Protein AF-A0A9P0LKC3-F1 (afdb_monomer)

Structure (mmCIF, N/CA/C/O backbone):
data_AF-A0A9P0LKC3-F1
#
_entry.id   AF-A0A9P0LKC3-F1
#
loop_
_atom_site.group_PDB
_atom_site.id
_atom_site.type_symbol
_atom_site.label_atom_id
_atom_site.label_alt_id
_atom_site.label_comp_id
_atom_site.label_asym_id
_atom_site.label_entity_id
_atom_site.label_seq_id
_atom_site.pdbx_PDB_ins_code
_atom_site.Cartn_x
_atom_site.Cartn_y
_atom_site.Cartn_z
_atom_site.occupancy
_atom_site.B_iso_or_equiv
_atom_site.auth_seq_id
_atom_site.auth_comp_id
_atom_site.auth_asym_id
_atom_site.auth_atom_id
_atom_site.pdbx_PDB_model_num
ATOM 1 N N . MET A 1 1 ? -20.766 28.239 -10.239 1.00 29.58 1 MET A N 1
ATOM 2 C CA . MET A 1 1 ? -19.834 27.243 -10.829 1.00 29.58 1 MET A CA 1
ATOM 3 C C . MET A 1 1 ? -18.705 26.872 -9.858 1.00 29.58 1 MET A C 1
ATOM 5 O O . MET A 1 1 ? -18.578 25.700 -9.542 1.00 29.58 1 MET A O 1
ATOM 9 N N . LEU A 1 2 ? -17.971 27.839 -9.288 1.00 26.34 2 LEU A N 1
ATOM 10 C CA . LEU A 1 2 ? -16.982 27.608 -8.211 1.00 26.34 2 LEU A CA 1
ATOM 11 C C . LEU A 1 2 ? -17.566 26.987 -6.922 1.00 26.34 2 LEU A C 1
ATOM 13 O O . LEU A 1 2 ? -16.913 26.156 -6.298 1.00 26.34 2 LEU A O 1
ATOM 17 N N . GLU A 1 3 ? -18.803 27.322 -6.543 1.00 27.36 3 GLU A N 1
ATOM 18 C CA . GLU A 1 3 ? -19.492 26.677 -5.405 1.00 27.36 3 GLU A CA 1
ATOM 19 C C . GLU A 1 3 ? -19.937 25.238 -5.701 1.00 27.36 3 GLU A C 1
ATOM 21 O O . GLU A 1 3 ? -19.891 24.385 -4.819 1.00 27.36 3 GLU A O 1
ATOM 26 N N . VAL A 1 4 ? -20.259 24.932 -6.963 1.00 33.38 4 VAL A N 1
ATOM 27 C CA . VAL A 1 4 ? -20.570 23.563 -7.402 1.00 33.38 4 VAL A CA 1
ATOM 28 C C . VAL A 1 4 ? -19.310 22.706 -7.317 1.00 33.38 4 VAL A C 1
ATOM 30 O O . VAL A 1 4 ? -19.353 21.641 -6.720 1.00 33.38 4 VAL A O 1
ATOM 33 N N . VAL A 1 5 ? -18.156 23.199 -7.779 1.00 33.47 5 VAL A N 1
ATOM 34 C CA . VAL A 1 5 ? -16.866 22.489 -7.663 1.00 33.47 5 VAL A CA 1
ATOM 35 C C . VAL A 1 5 ? -16.500 22.198 -6.199 1.00 33.47 5 VAL A C 1
ATOM 37 O O . VAL A 1 5 ? -16.059 21.093 -5.897 1.00 33.47 5 VAL A O 1
ATOM 40 N N . LYS A 1 6 ? -16.765 23.125 -5.265 1.00 32.53 6 LYS A N 1
ATOM 41 C CA . LYS A 1 6 ? -16.576 22.891 -3.818 1.00 32.53 6 LYS A CA 1
ATOM 42 C C . LYS A 1 6 ? -17.516 21.821 -3.239 1.00 32.53 6 LYS A C 1
ATOM 44 O O . LYS A 1 6 ? -17.150 21.183 -2.258 1.00 32.53 6 LYS A O 1
ATOM 49 N N . SER A 1 7 ? -18.685 21.602 -3.846 1.00 34.38 7 SER A N 1
ATOM 50 C CA . SER A 1 7 ? -19.650 20.565 -3.440 1.00 34.38 7 SER A CA 1
ATOM 51 C C . SER A 1 7 ? -19.352 19.163 -3.996 1.00 34.38 7 SER A C 1
ATOM 53 O O . SER A 1 7 ? -19.888 18.189 -3.479 1.00 34.38 7 SER A O 1
ATOM 55 N N . VAL A 1 8 ? -18.482 19.040 -5.010 1.00 37.00 8 VAL A N 1
ATOM 56 C CA . VAL A 1 8 ? -18.098 17.739 -5.603 1.00 37.00 8 VAL A CA 1
ATOM 57 C C . VAL A 1 8 ? -16.876 17.128 -4.908 1.00 37.00 8 VAL A C 1
ATOM 59 O O . VAL A 1 8 ? -16.628 15.936 -5.058 1.00 37.00 8 VAL A O 1
ATOM 62 N N . VAL A 1 9 ? -16.122 17.907 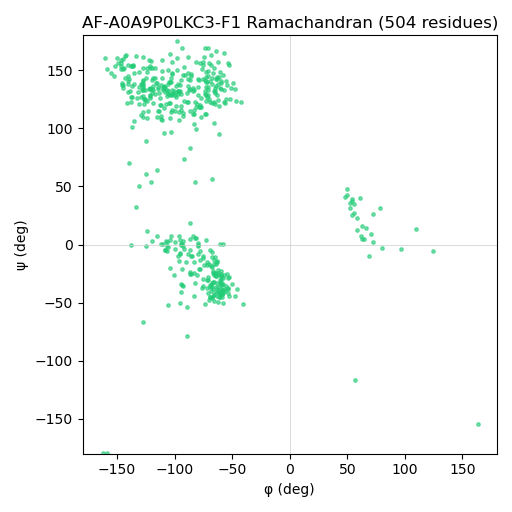-4.119 1.00 38.81 9 VAL A N 1
ATOM 63 C CA . VAL A 1 9 ? -14.913 17.451 -3.412 1.00 38.81 9 VAL A CA 1
ATOM 64 C C . VAL A 1 9 ? -15.273 16.828 -2.062 1.00 38.81 9 VAL A C 1
ATOM 66 O O . VAL A 1 9 ? -15.737 17.491 -1.135 1.00 38.81 9 VAL A O 1
ATOM 69 N N . CYS A 1 10 ? -15.015 15.532 -1.930 1.00 38.78 10 CYS A N 1
ATOM 70 C CA . CYS A 1 10 ? -15.207 14.770 -0.711 1.00 38.78 10 CYS A CA 1
ATOM 71 C C . CYS A 1 10 ? -14.316 15.288 0.423 1.00 38.78 10 CYS A C 1
ATOM 73 O O . CYS A 1 10 ? -13.092 15.274 0.317 1.00 38.78 10 CYS A O 1
ATOM 75 N N . LYS A 1 11 ? -14.915 15.646 1.563 1.00 36.38 11 LYS A N 1
ATOM 76 C CA . LYS A 1 11 ? -14.185 16.095 2.764 1.00 36.38 11 LYS A CA 1
ATOM 77 C C . LYS A 1 11 ? -13.337 15.004 3.442 1.00 36.38 11 LYS A C 1
ATOM 79 O O . LYS A 1 11 ? -12.546 15.331 4.314 1.00 36.38 11 LYS A O 1
ATOM 84 N N . ARG A 1 12 ? -13.493 13.729 3.052 1.00 33.97 12 ARG A N 1
ATOM 85 C CA . ARG A 1 12 ? -12.762 12.575 3.614 1.00 33.97 12 ARG A CA 1
ATOM 86 C C . ARG A 1 12 ? -11.493 12.216 2.841 1.00 33.97 12 ARG A C 1
ATOM 88 O O . ARG A 1 12 ? -10.523 11.779 3.443 1.00 33.97 12 ARG A O 1
ATOM 95 N N . CYS A 1 13 ? -11.501 12.370 1.518 1.00 35.84 13 CYS A N 1
ATOM 96 C CA . CYS A 1 13 ? -10.354 12.049 0.661 1.00 35.84 13 CYS A CA 1
ATOM 97 C C . CYS A 1 13 ? -9.829 13.255 -0.133 1.00 35.84 13 CYS A C 1
ATOM 99 O O . CYS A 1 13 ? -8.918 13.096 -0.935 1.00 35.84 13 CYS A O 1
ATOM 101 N N . HIS A 1 14 ? -10.405 14.444 0.086 1.00 38.53 14 HIS A N 1
ATOM 102 C CA . HIS A 1 14 ? -10.100 15.696 -0.617 1.00 38.53 14 HIS A CA 1
ATOM 103 C C . HIS A 1 14 ? -10.163 15.575 -2.149 1.00 38.53 14 HIS A C 1
ATOM 105 O O . HIS A 1 14 ? -9.455 16.277 -2.866 1.00 38.53 14 HIS A O 1
ATOM 111 N N . LEU A 1 15 ? -11.039 14.692 -2.650 1.00 37.84 15 LEU A N 1
ATOM 112 C CA . LEU A 1 15 ? -11.140 14.321 -4.062 1.00 37.84 15 LEU A CA 1
ATOM 113 C C . LEU A 1 15 ? -12.557 14.462 -4.628 1.00 37.84 15 LEU A C 1
ATOM 115 O O . LEU A 1 15 ? -13.520 14.295 -3.884 1.00 37.84 15 LEU A O 1
ATOM 119 N N . PRO A 1 16 ? -12.703 14.723 -5.934 1.00 35.66 16 PRO A N 1
ATOM 120 C CA . PRO A 1 16 ? -13.993 14.957 -6.573 1.00 35.66 16 PRO A CA 1
ATOM 121 C C . PRO A 1 16 ? -14.704 13.674 -7.055 1.00 35.66 16 PRO A C 1
ATOM 123 O O . PRO A 1 16 ? -14.068 12.815 -7.666 1.00 35.66 16 PRO A O 1
ATOM 126 N N . CYS A 1 17 ? -16.007 13.501 -6.769 1.00 37.28 17 CYS A N 1
ATOM 127 C CA . CYS A 1 17 ? -16.698 12.215 -7.001 1.00 37.28 17 CYS A CA 1
ATOM 128 C C . CYS A 1 17 ? -18.245 12.244 -7.085 1.00 37.28 17 CYS A C 1
ATOM 130 O O . CYS A 1 17 ? -18.896 13.183 -6.638 1.00 37.28 17 CYS A O 1
ATOM 132 N N . SER A 1 18 ? -18.805 11.177 -7.682 1.00 34.19 18 SER A N 1
ATOM 133 C CA . SER A 1 18 ? -20.227 10.876 -7.919 1.00 34.19 18 SER A CA 1
ATOM 134 C C . SER A 1 18 ? -20.924 10.282 -6.691 1.00 34.19 18 SER A C 1
ATOM 136 O O . SER A 1 18 ? -20.266 9.709 -5.827 1.00 34.19 18 SER A O 1
ATOM 138 N N . VAL A 1 19 ? -22.252 10.419 -6.636 1.00 36.00 19 VAL A N 1
ATOM 139 C CA . VAL A 1 19 ? -23.051 10.412 -5.397 1.00 36.00 19 VAL A CA 1
ATOM 140 C C . VAL A 1 19 ? -23.946 9.165 -5.266 1.00 36.00 19 VAL A C 1
ATOM 142 O O . VAL A 1 19 ? -24.222 8.567 -6.276 1.00 36.00 19 VAL A O 1
ATOM 145 N N . ALA A 1 20 ? -24.423 8.752 -4.083 1.00 32.97 20 ALA A N 1
ATOM 146 C CA . ALA A 1 20 ? -25.549 7.821 -3.884 1.00 32.97 20 ALA A CA 1
ATOM 147 C C . ALA A 1 20 ? -26.374 8.213 -2.623 1.00 32.97 20 ALA A C 1
ATOM 149 O O . ALA A 1 20 ? -25.815 8.911 -1.769 1.00 32.97 20 ALA A O 1
ATOM 150 N N . PRO A 1 21 ? -27.648 7.783 -2.461 1.00 29.05 21 PRO A N 1
ATOM 151 C CA . PRO A 1 21 ? -28.507 8.160 -1.324 1.00 29.05 21 PRO A CA 1
ATOM 152 C C . PRO A 1 21 ? -28.154 7.473 0.018 1.00 29.05 21 PRO A C 1
ATOM 154 O O . PRO A 1 21 ? -27.460 6.458 0.069 1.00 29.05 21 PRO A O 1
ATOM 157 N N . VAL A 1 22 ? -28.630 8.066 1.124 1.00 37.03 22 VAL A N 1
ATOM 158 C CA . VAL A 1 22 ? -28.375 7.692 2.536 1.00 37.03 22 VAL A CA 1
ATOM 159 C C . VAL A 1 22 ? -29.443 6.706 3.051 1.00 37.03 22 VAL A C 1
ATOM 161 O O . VAL A 1 22 ? -30.611 6.828 2.688 1.00 37.03 22 VAL A O 1
ATOM 164 N N . SER A 1 23 ? -29.077 5.770 3.938 1.00 37.19 23 SER A N 1
ATOM 165 C CA . SER A 1 23 ? -30.030 4.946 4.707 1.00 37.19 23 SER A CA 1
ATOM 166 C C . SER A 1 23 ? -30.787 5.796 5.735 1.00 37.19 23 SER A C 1
ATOM 168 O O . SER A 1 23 ? -30.172 6.643 6.383 1.00 37.19 23 SER A O 1
ATOM 170 N N . LYS A 1 24 ? -32.093 5.563 5.934 1.00 36.41 24 LYS A N 1
ATOM 171 C CA . LYS A 1 24 ? -32.862 6.217 7.010 1.00 36.41 24 LYS A CA 1
ATOM 172 C C . LYS A 1 24 ? -32.107 6.096 8.346 1.00 36.41 24 LYS A C 1
ATOM 174 O O . LYS A 1 24 ? -31.499 5.061 8.619 1.00 36.41 24 LYS A O 1
ATOM 179 N N . GLY A 1 25 ? -32.097 7.174 9.138 1.00 40.22 25 GLY A N 1
ATOM 180 C CA . GLY A 1 25 ? -31.615 7.113 10.522 1.00 40.22 25 GLY A CA 1
ATOM 181 C C . GLY A 1 25 ? -32.410 6.069 11.321 1.00 40.22 25 GLY A C 1
ATOM 182 O O . GLY A 1 25 ? -33.460 5.639 10.847 1.00 40.22 25 GLY A O 1
ATOM 183 N N . PRO A 1 26 ? -31.927 5.642 12.498 1.00 41.16 26 PRO A N 1
ATOM 184 C CA . PRO A 1 26 ? -32.613 4.621 13.285 1.00 41.16 26 PRO A CA 1
ATOM 185 C C . PRO A 1 26 ? -34.064 5.044 13.563 1.00 41.16 26 PRO A C 1
ATOM 187 O O . PRO A 1 26 ? -34.295 6.142 14.088 1.00 41.16 26 PRO A O 1
ATOM 190 N N . ASP A 1 27 ? -35.019 4.183 13.191 1.00 39.12 27 ASP A N 1
ATOM 191 C CA . ASP A 1 27 ? -36.441 4.337 13.505 1.00 39.12 27 ASP A CA 1
ATOM 192 C C . ASP A 1 27 ? -36.582 4.332 15.032 1.00 39.12 27 ASP A C 1
ATOM 194 O O . ASP A 1 27 ? -36.586 3.305 15.698 1.00 39.12 27 ASP A O 1
ATOM 198 N N . THR A 1 28 ? -36.608 5.532 15.597 1.00 46.41 28 THR A N 1
ATOM 199 C CA . THR A 1 28 ? -36.788 5.802 17.025 1.00 46.41 28 THR A CA 1
ATOM 200 C C . THR A 1 28 ? -38.035 6.668 17.159 1.00 46.41 28 THR A C 1
ATOM 202 O O . THR A 1 28 ? -37.991 7.775 17.691 1.00 46.41 28 THR A O 1
ATOM 205 N N . GLU A 1 29 ? -39.148 6.193 16.587 1.00 39.81 29 GLU A N 1
ATOM 206 C CA . GLU A 1 29 ? -40.452 6.875 16.624 1.00 39.81 29 GLU A CA 1
ATOM 207 C C . GLU A 1 29 ? -41.034 6.976 18.050 1.00 39.81 29 GLU A C 1
ATOM 209 O O . GLU A 1 29 ? -41.941 7.769 18.285 1.00 39.81 29 GLU A O 1
ATOM 214 N N . ASP A 1 30 ? -40.450 6.281 19.033 1.00 39.16 30 ASP A N 1
ATOM 215 C CA . ASP A 1 30 ? -40.979 6.189 20.400 1.00 39.16 30 ASP A CA 1
ATOM 216 C C . ASP A 1 30 ? -40.377 7.170 21.425 1.00 39.16 30 ASP A C 1
ATOM 218 O O . ASP A 1 30 ? -40.686 7.091 22.617 1.00 39.16 30 ASP A O 1
ATOM 222 N N . ILE A 1 31 ? -39.535 8.129 21.019 1.00 51.41 31 ILE A N 1
ATOM 223 C CA . ILE A 1 31 ? -38.884 9.048 21.972 1.00 51.41 31 ILE A CA 1
ATOM 224 C C . ILE A 1 31 ? -39.364 10.487 21.757 1.00 51.41 31 ILE A C 1
ATOM 226 O O . ILE A 1 31 ? -39.080 11.105 20.733 1.00 51.41 31 ILE A O 1
ATOM 230 N N . LYS A 1 32 ? -40.062 11.046 22.761 1.00 53.09 32 LYS A N 1
ATOM 231 C CA . LYS A 1 32 ? -40.561 12.439 22.818 1.00 53.09 32 LYS A CA 1
ATOM 232 C C . LYS A 1 32 ? -39.424 13.480 22.925 1.00 53.09 32 LYS A C 1
ATOM 234 O O . LYS A 1 32 ? -39.392 14.261 23.870 1.00 53.09 32 LYS A O 1
ATOM 239 N N . VAL A 1 33 ? -38.475 13.495 21.991 1.00 58.88 33 VAL A N 1
ATOM 240 C CA . VAL A 1 33 ? -37.454 14.551 21.865 1.00 58.88 33 VAL A CA 1
ATOM 241 C C . VAL A 1 33 ? -37.821 15.424 20.671 1.00 58.88 33 VAL A C 1
ATOM 243 O O . VAL A 1 33 ? -38.095 14.911 19.585 1.00 58.88 33 VAL A O 1
ATOM 246 N N . SER A 1 34 ? -37.856 16.745 20.863 1.00 56.94 34 SER A N 1
ATOM 247 C CA . SER A 1 34 ? -38.182 17.676 19.780 1.00 56.94 34 SER A CA 1
ATOM 248 C C . SER A 1 34 ? -37.162 17.553 18.638 1.00 56.94 34 SER A C 1
ATOM 250 O O . SER A 1 34 ? -35.988 17.251 18.861 1.00 56.94 34 SER A O 1
ATOM 252 N N . LYS A 1 35 ? -37.585 17.790 17.390 1.00 57.03 35 LYS A N 1
ATOM 253 C CA . LYS A 1 35 ? -36.677 17.727 16.227 1.00 57.03 35 LYS A CA 1
ATOM 254 C C . LYS A 1 35 ? -35.492 18.694 16.361 1.00 57.03 35 LYS A C 1
ATOM 256 O O . LYS A 1 35 ? -34.394 18.353 15.934 1.00 57.03 35 LYS A O 1
ATOM 261 N N . GLU A 1 36 ? -35.706 19.854 16.978 1.00 61.09 36 GLU A N 1
ATOM 262 C CA . GLU A 1 36 ? -34.677 20.872 17.227 1.00 61.09 36 GLU A CA 1
ATOM 263 C C . GLU A 1 36 ? -33.641 20.412 18.260 1.00 61.09 36 GLU A C 1
ATOM 265 O O . GLU A 1 36 ? -32.450 20.675 18.107 1.00 61.09 36 GLU A O 1
ATOM 270 N N . ASP A 1 37 ? -34.064 19.663 19.282 1.00 64.62 37 ASP A N 1
ATOM 271 C CA . ASP A 1 37 ? -33.151 19.125 20.292 1.00 64.62 37 ASP A CA 1
ATOM 272 C C . ASP A 1 37 ? -32.266 18.001 19.747 1.00 64.62 37 ASP A C 1
ATOM 274 O O . ASP A 1 37 ? -31.136 17.842 20.206 1.00 64.62 37 ASP A O 1
ATOM 278 N N . ARG A 1 38 ? -32.730 17.253 18.736 1.00 67.69 38 ARG A N 1
ATOM 279 C CA . ARG A 1 38 ? -31.947 16.158 18.140 1.00 67.69 38 ARG A CA 1
ATOM 280 C C . ARG A 1 38 ? -30.764 16.643 17.307 1.00 67.69 38 ARG A C 1
ATOM 282 O O . ARG A 1 38 ? -29.762 15.939 17.228 1.00 67.69 38 ARG A O 1
ATOM 289 N N . ILE A 1 39 ? -30.870 17.813 16.680 1.00 70.06 39 ILE A N 1
ATOM 290 C CA . ILE A 1 39 ? -29.887 18.312 15.702 1.00 70.06 39 ILE A CA 1
ATOM 291 C C . ILE A 1 39 ? -28.790 19.190 16.315 1.00 70.06 39 ILE A C 1
ATOM 293 O O . ILE A 1 39 ? -27.899 19.644 15.598 1.00 70.06 39 ILE A O 1
ATOM 297 N N . LYS A 1 40 ? -28.827 19.436 17.630 1.00 80.56 40 LYS A N 1
ATOM 298 C CA . LYS A 1 40 ? -27.798 20.221 18.322 1.00 80.56 40 LYS A CA 1
ATOM 299 C C . LYS A 1 40 ? -26.429 19.559 18.166 1.00 80.56 40 LYS A C 1
ATOM 301 O O . LYS A 1 40 ? -26.308 18.344 18.304 1.00 80.56 40 LYS A O 1
ATOM 306 N N . SER A 1 41 ? -25.396 20.369 17.936 1.00 84.81 41 SER A N 1
ATOM 307 C CA . SER A 1 41 ? -24.002 19.907 17.855 1.00 84.81 41 SER A CA 1
ATOM 308 C C . SER A 1 41 ? -23.367 19.650 19.218 1.00 84.81 41 SER A C 1
ATOM 310 O O . SER A 1 41 ? -22.241 19.172 19.290 1.00 84.81 41 SER A O 1
ATOM 312 N N . LYS A 1 42 ? -24.067 19.968 20.312 1.00 93.56 42 LYS A N 1
ATOM 313 C CA . LYS A 1 42 ? -23.546 19.840 21.668 1.00 93.56 42 LYS A CA 1
ATOM 314 C C . LYS A 1 42 ? -24.633 19.450 22.659 1.00 93.56 42 LYS A C 1
ATOM 316 O O . LYS A 1 42 ? -25.715 20.037 22.641 1.00 93.56 42 LYS A O 1
ATOM 321 N N . ALA A 1 43 ? -24.321 18.520 23.556 1.00 93.56 43 ALA A N 1
ATOM 322 C CA . ALA A 1 43 ? -25.161 18.187 24.704 1.00 93.56 43 ALA A CA 1
ATOM 323 C C . ALA A 1 43 ? -24.326 17.700 25.895 1.00 93.56 43 ALA A C 1
ATOM 325 O O . ALA A 1 43 ? -23.193 17.247 25.736 1.00 93.56 43 ALA A O 1
ATOM 326 N N . THR A 1 44 ? -24.917 17.756 27.088 1.00 96.50 44 THR A N 1
ATOM 327 C CA . THR A 1 44 ? -24.358 17.148 28.301 1.00 96.50 44 THR A CA 1
ATOM 328 C C . THR A 1 44 ? -25.118 15.863 28.610 1.00 96.50 44 THR A C 1
ATOM 330 O O . THR A 1 44 ? -26.335 15.880 28.790 1.00 96.50 44 THR A O 1
ATOM 333 N N . LEU A 1 45 ? -24.404 14.743 28.663 1.00 96.94 45 LEU A N 1
ATOM 334 C CA . LEU A 1 45 ? -24.912 13.451 29.116 1.00 96.94 45 LEU A CA 1
ATOM 335 C C . LEU A 1 45 ? -24.702 13.361 30.626 1.00 96.94 45 LEU A C 1
ATOM 337 O O . LEU A 1 45 ? -23.587 13.596 31.082 1.00 96.94 45 LEU A O 1
ATOM 341 N N . VAL A 1 46 ? -25.730 12.997 31.393 1.00 96.44 46 VAL A N 1
ATOM 342 C CA . VAL A 1 46 ? -25.651 12.926 32.862 1.00 96.44 46 VAL A CA 1
ATOM 343 C C . VAL A 1 46 ? -25.973 11.512 33.334 1.00 96.44 46 VAL A C 1
ATOM 345 O O . VAL A 1 46 ? -27.002 10.939 32.973 1.00 96.44 46 VAL A O 1
ATOM 348 N N . LEU A 1 47 ? -25.094 10.942 34.158 1.00 97.12 47 LEU A N 1
ATOM 349 C CA . LEU A 1 47 ? -25.278 9.651 34.812 1.00 97.12 47 LEU A CA 1
ATOM 350 C C . LEU A 1 47 ? -25.163 9.810 36.326 1.00 97.12 47 LEU A C 1
ATOM 352 O O . LEU A 1 47 ? -24.089 10.076 36.859 1.00 97.12 47 LEU A O 1
ATOM 356 N N . THR A 1 48 ? -26.268 9.557 37.020 1.00 96.25 48 THR A N 1
ATOM 357 C CA . THR A 1 48 ? -26.308 9.496 38.483 1.00 96.25 48 THR A CA 1
ATOM 358 C C . THR A 1 48 ? -26.252 8.045 38.951 1.00 96.25 48 THR A C 1
ATOM 360 O O . THR A 1 48 ? -27.050 7.196 38.532 1.00 96.25 48 THR A O 1
ATOM 363 N N . ILE A 1 49 ? -25.317 7.740 39.844 1.00 95.25 49 ILE A N 1
ATOM 364 C CA . ILE A 1 49 ? -25.154 6.423 40.461 1.00 95.25 49 ILE A CA 1
ATOM 365 C C . ILE A 1 49 ? -25.512 6.558 41.936 1.00 95.25 49 ILE A C 1
ATOM 367 O O . ILE A 1 49 ? -24.769 7.172 42.690 1.00 95.25 49 ILE A O 1
ATOM 371 N N . SER A 1 50 ? -26.662 6.004 42.309 1.00 94.19 50 SER A N 1
ATOM 372 C CA . SER A 1 50 ? -27.111 5.828 43.694 1.00 94.19 50 SER A CA 1
ATOM 373 C C . SER A 1 50 ? -26.608 4.500 44.248 1.00 94.19 50 SER A C 1
ATOM 375 O O . SER A 1 50 ? -26.276 3.607 43.461 1.00 94.19 50 SER A O 1
ATOM 377 N N . ASP A 1 51 ? -26.598 4.373 45.576 1.00 94.56 51 ASP A N 1
ATOM 378 C CA . ASP A 1 51 ? -26.060 3.206 46.283 1.00 94.56 51 ASP A CA 1
ATOM 379 C C . ASP A 1 51 ? -24.606 2.900 45.859 1.00 94.56 51 ASP A C 1
ATOM 381 O O . ASP A 1 51 ? -24.228 1.742 45.655 1.00 94.56 51 ASP A O 1
ATOM 385 N N . ALA A 1 52 ? -23.789 3.942 45.649 1.00 92.81 52 ALA A N 1
ATOM 386 C CA . ALA A 1 52 ? -22.437 3.811 45.099 1.00 92.81 52 ALA A CA 1
ATOM 387 C C . ALA A 1 52 ? -21.539 2.909 45.967 1.00 92.81 52 ALA A C 1
ATOM 389 O O . ALA A 1 52 ? -20.730 2.134 45.451 1.00 92.81 52 ALA A O 1
ATOM 390 N N . SER A 1 53 ? -21.716 2.934 47.286 1.00 92.94 53 SER A N 1
ATOM 391 C CA . SER A 1 53 ? -21.018 2.055 48.226 1.00 92.94 53 SER A CA 1
ATOM 392 C C . SER A 1 53 ? -21.269 0.561 47.970 1.00 92.94 53 SER A C 1
ATOM 394 O O . SER A 1 53 ? -20.399 -0.265 48.253 1.00 92.94 53 SER A O 1
ATOM 396 N N . LYS A 1 54 ? -22.419 0.208 47.379 1.00 93.38 54 LYS A N 1
ATOM 397 C CA . LYS A 1 54 ? -22.837 -1.173 47.087 1.00 93.38 54 LYS A CA 1
ATOM 398 C C . LYS A 1 54 ? -22.461 -1.641 45.681 1.00 93.38 54 LYS A C 1
ATOM 400 O O . LYS A 1 54 ? -22.779 -2.771 45.326 1.00 93.38 54 LYS A O 1
ATOM 405 N N . TRP A 1 55 ? -21.809 -0.806 44.868 1.00 92.25 55 TRP A N 1
ATOM 406 C CA . TRP A 1 55 ? -21.447 -1.192 43.505 1.00 92.25 55 TRP A CA 1
ATOM 407 C C . TRP A 1 55 ? -20.430 -2.341 43.455 1.00 92.25 55 TRP A C 1
ATOM 409 O O . TRP A 1 55 ? -19.353 -2.312 44.073 1.00 92.25 55 TRP A O 1
ATOM 419 N N . GLU A 1 56 ? -20.763 -3.341 42.644 1.00 87.00 56 GLU A N 1
ATOM 420 C CA . GLU A 1 56 ? -19.951 -4.533 42.419 1.00 87.00 56 GLU A CA 1
ATOM 421 C C . GLU A 1 56 ? -19.109 -4.433 41.139 1.00 87.00 56 GLU A C 1
ATOM 423 O O . GLU A 1 56 ? -19.355 -3.628 40.237 1.00 87.00 56 GLU A O 1
ATOM 428 N N . ILE A 1 57 ? -18.069 -5.263 41.060 1.00 84.50 57 ILE A N 1
ATOM 429 C CA . ILE A 1 57 ? -17.203 -5.357 39.879 1.00 84.50 57 ILE A CA 1
ATOM 430 C C . ILE A 1 57 ? -18.045 -5.860 38.694 1.00 84.50 57 ILE A C 1
ATOM 432 O O . ILE A 1 57 ? -18.918 -6.704 38.856 1.00 84.50 57 ILE A O 1
ATOM 436 N N . LEU A 1 58 ? -17.788 -5.334 37.495 1.00 74.38 58 LEU A N 1
ATOM 437 C CA . LEU A 1 58 ? -18.514 -5.584 36.241 1.00 74.38 58 LEU A CA 1
ATOM 438 C C . LEU A 1 58 ? -19.946 -5.031 36.173 1.00 74.38 58 LEU A C 1
ATOM 440 O O . LEU A 1 58 ? -20.485 -4.951 35.060 1.00 74.38 58 LEU A O 1
ATOM 444 N N . GLN A 1 59 ? -20.524 -4.555 37.284 1.00 81.94 59 GLN A N 1
ATOM 445 C CA . GLN A 1 59 ? -21.793 -3.826 37.269 1.00 81.94 59 GLN A CA 1
ATOM 446 C C . GLN A 1 59 ? -21.673 -2.610 36.343 1.00 81.94 59 GLN A C 1
ATOM 448 O O . GLN A 1 59 ? -20.671 -1.899 36.357 1.00 81.94 59 GLN A O 1
ATOM 453 N N . THR A 1 60 ? -22.659 -2.405 35.468 1.00 87.25 60 THR A N 1
ATOM 454 C CA . THR A 1 60 ? -22.655 -1.325 34.470 1.00 87.25 60 THR A CA 1
ATOM 455 C C . THR A 1 60 ? -23.944 -0.539 34.555 1.00 87.25 60 THR A C 1
ATOM 457 O O . THR A 1 60 ? -25.024 -1.126 34.549 1.00 87.25 60 THR A O 1
ATOM 460 N N . LYS A 1 61 ? -23.838 0.788 34.573 1.00 90.56 61 LYS A N 1
ATOM 461 C CA . LYS A 1 61 ? -24.992 1.686 34.500 1.00 90.56 61 LYS A CA 1
ATOM 462 C C . LYS A 1 61 ? -24.787 2.690 33.379 1.00 90.56 61 LYS A C 1
ATOM 464 O O . LYS A 1 61 ? -23.694 3.229 33.219 1.00 90.56 61 LYS A O 1
ATOM 469 N N . ARG A 1 62 ? -25.844 2.913 32.602 1.00 92.12 62 ARG A N 1
ATOM 470 C CA . ARG A 1 62 ? -25.888 3.861 31.485 1.00 92.12 62 ARG A CA 1
ATOM 471 C C . ARG A 1 62 ? -26.794 5.030 31.846 1.00 92.12 62 ARG A C 1
ATOM 473 O O . ARG A 1 62 ? -27.747 4.862 32.606 1.00 92.12 62 ARG A O 1
ATOM 480 N N . SER A 1 63 ? -26.484 6.197 31.306 1.00 93.56 63 SER A N 1
ATOM 481 C CA . SER A 1 63 ? -27.360 7.370 31.339 1.00 93.56 63 SER A CA 1
ATOM 482 C C . SER A 1 63 ? -28.614 7.162 30.479 1.00 93.56 63 SER A C 1
ATOM 484 O O . SER A 1 63 ? -28.642 6.267 29.621 1.00 93.56 63 SER A O 1
ATOM 486 N N . PRO A 1 64 ? -29.653 7.990 30.682 1.00 89.06 64 PRO A N 1
ATOM 487 C CA . PRO A 1 64 ? -30.706 8.171 29.694 1.00 89.06 64 PRO A CA 1
ATOM 488 C C . PRO A 1 64 ? -30.134 8.549 28.325 1.00 89.06 64 PRO A C 1
ATOM 490 O O . PRO A 1 64 ? -29.035 9.092 28.216 1.00 89.06 64 PRO A O 1
ATOM 493 N N . LEU A 1 65 ? -30.899 8.263 27.276 1.00 84.19 65 LEU A N 1
ATOM 494 C CA . LEU A 1 65 ? -30.504 8.601 25.919 1.00 84.19 65 LEU A CA 1
ATOM 495 C C . LEU A 1 65 ? -30.575 10.115 25.679 1.00 84.19 65 LEU A C 1
ATOM 497 O O . LEU A 1 65 ? -31.613 10.724 25.929 1.00 84.19 65 LEU A O 1
ATOM 501 N N . SER A 1 66 ? -29.522 10.674 25.088 1.00 87.06 66 SER A N 1
ATOM 502 C CA . SER A 1 66 ? -29.527 12.026 24.520 1.00 87.06 66 SER A CA 1
ATOM 503 C C . SER A 1 66 ? -29.205 11.983 23.030 1.00 87.06 66 SER A C 1
ATOM 505 O O . SER A 1 66 ? -28.580 11.040 22.549 1.00 87.06 66 SER A O 1
ATOM 507 N N . PHE A 1 67 ? -29.605 13.018 22.293 1.00 83.25 67 PHE A N 1
ATOM 508 C CA . PHE A 1 67 ? -29.268 13.164 20.879 1.00 83.25 67 PHE A CA 1
ATOM 509 C C . PHE A 1 67 ? -28.266 14.300 20.666 1.00 83.2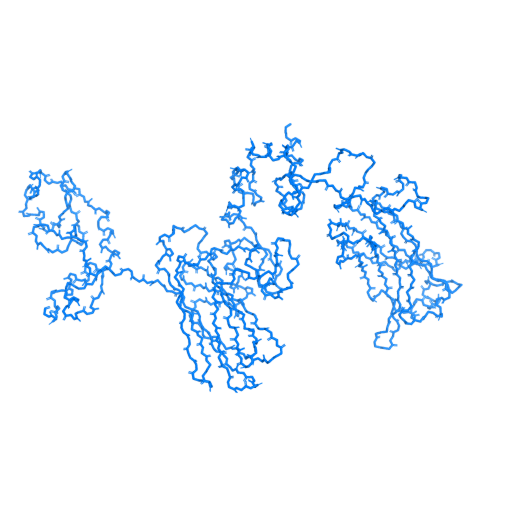5 67 PHE A C 1
ATOM 511 O O . PHE A 1 67 ? -28.427 15.380 21.230 1.00 83.25 67 PHE A O 1
ATOM 518 N N . VAL A 1 68 ? -27.250 14.048 19.837 1.00 85.75 68 VAL A N 1
ATOM 519 C CA . VAL A 1 68 ? -26.306 15.059 19.329 1.00 85.75 68 VAL A CA 1
ATOM 520 C C . VAL A 1 68 ? -26.077 14.766 17.854 1.00 85.75 68 VAL A C 1
ATOM 522 O O . VAL A 1 68 ? -25.788 13.622 17.490 1.00 85.75 68 VAL A O 1
ATOM 525 N N . CYS A 1 69 ? -26.267 15.775 17.006 1.00 80.56 69 CYS A N 1
ATOM 526 C CA . CYS A 1 69 ? -26.253 15.661 15.547 1.00 80.56 69 CYS A CA 1
ATOM 527 C C . CYS A 1 69 ? -27.108 14.495 15.005 1.00 80.56 69 CYS A C 1
ATOM 529 O O . CYS A 1 69 ? -26.706 13.784 14.089 1.00 80.56 69 CYS A O 1
ATOM 531 N N . ASN A 1 70 ? -28.290 14.282 15.585 1.00 75.94 70 ASN A N 1
ATOM 532 C CA . ASN A 1 70 ? -29.235 13.211 15.261 1.00 75.94 70 ASN A CA 1
ATOM 533 C C . ASN A 1 70 ? -28.720 11.775 15.500 1.00 75.94 70 ASN A C 1
ATOM 535 O O . ASN A 1 70 ? -29.327 10.815 15.027 1.00 75.94 70 ASN A O 1
ATOM 539 N N . LEU A 1 71 ? -27.635 11.608 16.260 1.00 81.19 71 LEU A N 1
ATOM 540 C CA . LEU A 1 71 ? -27.181 10.302 16.735 1.00 81.19 71 LEU A CA 1
ATOM 541 C C . LEU A 1 71 ? -27.563 10.085 18.201 1.00 81.19 71 LEU A C 1
ATOM 543 O O . LEU A 1 71 ? -27.602 11.060 18.951 1.00 81.19 71 LEU A O 1
ATOM 547 N N . PRO A 1 72 ? -27.844 8.838 18.620 1.00 84.94 72 PRO A N 1
ATOM 548 C CA . PRO A 1 72 ? -28.095 8.517 20.015 1.00 84.94 72 PRO A CA 1
ATOM 549 C C . PRO A 1 72 ? -26.784 8.398 20.805 1.00 84.94 72 PRO A C 1
ATOM 551 O O . PRO A 1 72 ? -25.908 7.630 20.420 1.00 84.94 72 PRO A O 1
ATOM 554 N N . TRP A 1 73 ? -26.666 9.098 21.933 1.00 93.38 73 TRP A N 1
ATOM 555 C CA . TRP A 1 73 ? -25.491 9.093 22.810 1.00 93.38 73 TRP A CA 1
ATOM 556 C C . TRP A 1 73 ? -25.860 8.731 24.246 1.00 93.38 73 TRP A C 1
ATOM 558 O O . TRP A 1 73 ? -26.900 9.159 24.755 1.00 93.38 73 TRP A O 1
ATOM 568 N N . LYS A 1 74 ? -24.978 7.983 24.917 1.00 94.56 74 LYS A N 1
ATOM 569 C CA . LYS A 1 74 ? -25.059 7.684 26.355 1.00 94.56 74 LYS A CA 1
ATOM 570 C C . LYS A 1 74 ? -23.659 7.724 26.969 1.00 94.56 74 LYS A C 1
ATOM 572 O O . LYS A 1 74 ? -22.703 7.237 26.382 1.00 94.56 74 LYS A O 1
ATOM 577 N N . ILE A 1 75 ? -23.528 8.266 28.174 1.00 97.75 75 ILE A N 1
ATOM 578 C CA . ILE A 1 75 ? -22.396 7.976 29.067 1.00 97.75 75 ILE A CA 1
ATOM 579 C C . ILE A 1 75 ? -22.719 6.720 29.882 1.00 97.75 75 ILE A C 1
ATOM 581 O O . ILE A 1 75 ? -23.865 6.534 30.310 1.00 97.75 75 ILE A O 1
ATOM 585 N N . PHE A 1 76 ? -21.728 5.864 30.113 1.00 96.31 76 PHE A N 1
ATOM 586 C CA . PHE A 1 76 ? -21.837 4.715 31.000 1.00 96.31 76 PHE A CA 1
ATOM 587 C C . PHE A 1 76 ? -20.616 4.560 31.900 1.00 96.31 76 PHE A C 1
ATOM 589 O O . PHE A 1 76 ? -19.511 4.991 31.568 1.00 96.31 76 PHE A O 1
ATOM 596 N N . ALA A 1 77 ? -20.828 3.915 33.043 1.00 94.81 77 ALA A N 1
ATOM 597 C CA . ALA A 1 77 ? -19.777 3.602 33.995 1.00 94.81 77 ALA A CA 1
ATOM 598 C C . ALA A 1 77 ? -19.833 2.138 34.429 1.00 94.81 77 ALA A C 1
ATOM 600 O O . ALA A 1 77 ? -20.912 1.537 34.492 1.00 94.81 77 ALA A O 1
ATOM 601 N N . ARG A 1 78 ? -18.659 1.580 34.728 1.00 93.88 78 ARG A N 1
ATOM 602 C CA . ARG A 1 78 ? -18.463 0.208 35.211 1.00 93.88 78 ARG A CA 1
ATOM 603 C C . ARG A 1 78 ? -17.314 0.169 36.216 1.00 93.88 78 ARG A C 1
ATOM 605 O O . ARG A 1 78 ? -16.382 0.957 36.102 1.00 93.88 78 ARG A O 1
ATOM 612 N N . LEU A 1 79 ? -17.345 -0.768 37.164 1.00 90.12 79 LEU A N 1
ATOM 613 C CA . LEU A 1 79 ? -16.171 -1.092 37.981 1.00 90.12 79 LEU A CA 1
ATOM 614 C C . LEU A 1 79 ? -15.393 -2.266 37.402 1.00 90.12 79 LEU A C 1
ATOM 616 O O . LEU A 1 79 ? -15.977 -3.254 36.957 1.00 90.12 79 LEU A O 1
ATOM 620 N N . TYR A 1 80 ? -14.071 -2.196 37.477 1.00 87.06 80 TYR A N 1
ATOM 621 C CA . TYR A 1 80 ? -13.200 -3.346 37.252 1.00 87.06 80 TYR A CA 1
ATOM 622 C C . TYR A 1 80 ? -12.130 -3.417 38.348 1.00 87.06 80 TYR A C 1
ATOM 624 O O . TYR A 1 80 ? -11.909 -2.434 39.057 1.00 87.06 80 TYR A O 1
ATOM 632 N N . SER A 1 81 ? -11.494 -4.575 38.514 1.00 87.69 81 SER A N 1
ATOM 633 C CA . SER A 1 81 ? -10.375 -4.733 39.446 1.00 87.69 81 SER A CA 1
ATOM 634 C C . SER A 1 81 ? -9.046 -4.688 38.700 1.00 87.69 81 SER A C 1
ATOM 636 O O . SER A 1 81 ? -8.879 -5.368 37.685 1.00 87.69 81 SER A O 1
ATOM 638 N N . LYS A 1 82 ? -8.105 -3.893 39.214 1.00 86.12 82 LYS A N 1
ATOM 639 C CA . LYS A 1 82 ? -6.704 -3.859 38.785 1.00 86.12 82 LYS A CA 1
ATOM 640 C C . LYS A 1 82 ? -5.830 -3.941 40.025 1.00 86.12 82 LYS A C 1
ATOM 642 O O . LYS A 1 82 ? -5.919 -3.063 40.873 1.00 86.12 82 LYS A O 1
ATOM 647 N N . ASN A 1 83 ? -4.979 -4.964 40.108 1.00 88.44 83 ASN A N 1
ATOM 648 C CA . ASN A 1 83 ? -4.082 -5.182 41.251 1.00 88.44 83 ASN A CA 1
ATOM 649 C C . ASN A 1 83 ? -4.826 -5.119 42.603 1.00 88.44 83 ASN A C 1
ATOM 651 O O . ASN A 1 83 ? -4.419 -4.383 43.495 1.00 88.44 83 ASN A O 1
ATOM 655 N N . ASP A 1 84 ? -5.958 -5.822 42.706 1.00 87.50 84 ASP A N 1
ATOM 656 C CA . ASP A 1 84 ? -6.845 -5.855 43.882 1.00 87.50 84 ASP A CA 1
ATOM 657 C C . ASP A 1 84 ? -7.504 -4.516 44.276 1.00 87.50 84 ASP A C 1
ATOM 659 O O . ASP A 1 84 ? -8.270 -4.458 45.238 1.00 87.50 84 ASP A O 1
ATOM 663 N N . GLU A 1 85 ? -7.321 -3.446 43.494 1.00 90.69 85 GLU A N 1
ATOM 664 C CA . GLU A 1 85 ? -8.015 -2.170 43.678 1.00 90.69 85 GLU A CA 1
ATOM 665 C C . GLU A 1 85 ? -9.214 -2.040 42.723 1.00 90.69 85 GLU A C 1
ATOM 667 O O . GLU A 1 85 ? -9.140 -2.369 41.534 1.00 90.69 85 GLU A O 1
ATOM 672 N N . LYS A 1 86 ? -10.350 -1.550 43.241 1.00 93.31 86 LYS A N 1
ATOM 673 C CA . LYS A 1 86 ? -11.531 -1.233 42.427 1.00 93.31 86 LYS A CA 1
ATOM 674 C C . LYS A 1 86 ? -11.308 0.083 41.687 1.00 93.31 86 LYS A C 1
ATOM 676 O O . LYS A 1 86 ? -11.067 1.120 42.303 1.00 93.31 86 LYS A O 1
ATOM 681 N N . MET A 1 87 ? -11.476 0.054 40.374 1.00 94.38 87 MET A N 1
ATOM 682 C CA . MET A 1 87 ? -11.274 1.195 39.488 1.00 94.38 87 MET A CA 1
ATOM 683 C C . MET A 1 87 ? -12.570 1.555 38.763 1.00 94.38 87 MET A C 1
ATOM 685 O O . MET A 1 87 ? -13.238 0.687 38.195 1.00 94.38 87 MET A O 1
ATOM 689 N N . LEU A 1 88 ? -12.898 2.847 38.754 1.00 95.94 88 LEU A N 1
ATOM 690 C CA . LEU A 1 88 ? -14.007 3.400 37.989 1.00 95.94 88 LEU A CA 1
ATOM 691 C C . LEU A 1 88 ? -13.616 3.531 36.517 1.00 95.94 88 LEU A C 1
ATOM 693 O O . LEU A 1 88 ? -12.693 4.277 36.176 1.00 95.94 88 LEU A O 1
ATOM 697 N N . GLN A 1 89 ? -14.363 2.844 35.659 1.00 95.88 89 GLN A N 1
ATOM 698 C CA . GLN A 1 89 ? -14.330 3.017 34.215 1.00 95.88 89 GLN A CA 1
ATOM 699 C C . GLN A 1 89 ? -15.467 3.938 33.778 1.00 95.88 89 GLN A C 1
ATOM 701 O O . GLN A 1 89 ? -16.594 3.780 34.252 1.00 95.88 89 GLN A O 1
ATOM 706 N N . VAL A 1 90 ? -15.192 4.859 32.855 1.00 97.31 90 VAL A N 1
ATOM 707 C CA . VAL A 1 90 ? -16.195 5.785 32.308 1.00 97.31 90 VAL A CA 1
ATOM 708 C C . VAL A 1 90 ? -16.017 5.896 30.802 1.00 97.31 90 VAL A C 1
ATOM 710 O O . VAL A 1 90 ? -14.924 6.199 30.326 1.00 97.31 90 VAL A O 1
ATOM 713 N N . PHE A 1 91 ? -17.096 5.673 30.061 1.00 96.62 91 PHE A N 1
ATOM 714 C CA . PHE A 1 91 ? -17.114 5.654 28.603 1.00 96.62 91 PHE A CA 1
ATOM 715 C C . PHE A 1 91 ? -18.324 6.414 28.071 1.00 96.62 91 PHE A C 1
ATOM 717 O O . PHE A 1 91 ? -19.357 6.505 28.732 1.00 96.62 91 PHE A O 1
ATOM 724 N N . VAL A 1 92 ? -18.201 6.935 26.857 1.00 97.69 92 VAL A N 1
ATOM 725 C CA . VAL A 1 92 ? -19.328 7.430 26.068 1.00 97.69 92 VAL A CA 1
ATOM 726 C C . VAL A 1 92 ? -19.548 6.463 24.918 1.00 97.69 92 VAL A C 1
ATOM 728 O O . VAL A 1 92 ? -18.588 6.011 24.303 1.00 97.69 92 VAL A O 1
ATOM 731 N N . GLU A 1 93 ? -20.805 6.129 24.655 1.00 93.88 93 GLU A N 1
ATOM 732 C CA . GLU A 1 93 ? -21.240 5.305 23.536 1.00 93.88 93 GLU A CA 1
ATOM 733 C C . GLU A 1 93 ? -22.142 6.119 22.599 1.00 93.88 93 GLU A C 1
ATOM 735 O O . GLU A 1 93 ? -22.927 6.962 23.041 1.00 93.88 93 GLU A O 1
ATOM 740 N N . CYS A 1 94 ? -22.011 5.866 21.300 1.00 92.75 94 CYS A N 1
ATOM 741 C CA . CYS A 1 94 ? -22.716 6.549 20.227 1.00 92.75 94 CYS A CA 1
ATOM 742 C C . CYS A 1 94 ? -23.310 5.520 19.267 1.00 92.75 94 CYS A C 1
ATOM 744 O O . CYS A 1 94 ? -22.618 4.607 18.823 1.00 92.75 94 CYS A O 1
ATOM 746 N N . ASN A 1 95 ? -24.589 5.682 18.938 1.00 85.06 95 ASN A N 1
ATOM 747 C CA . ASN A 1 95 ? -25.302 4.937 17.905 1.00 85.06 95 ASN A CA 1
ATOM 748 C C . ASN A 1 95 ? -25.148 3.404 17.991 1.00 85.06 95 ASN A C 1
ATOM 750 O O . ASN A 1 95 ? -24.976 2.723 16.981 1.00 85.06 95 ASN A O 1
ATOM 754 N N . THR A 1 96 ? -25.221 2.871 19.214 1.00 73.19 96 THR A N 1
ATOM 755 C CA . THR A 1 96 ? -24.932 1.465 19.548 1.00 73.19 96 THR A CA 1
ATOM 756 C C . THR A 1 96 ? -25.891 0.451 18.930 1.00 73.19 96 THR A C 1
ATOM 758 O O . THR A 1 96 ? -25.521 -0.703 18.746 1.00 73.19 96 THR A O 1
ATOM 761 N N . GLU A 1 97 ? -27.111 0.874 18.608 1.00 68.25 97 GLU A N 1
ATOM 762 C CA . GLU A 1 97 ? -28.161 0.032 18.018 1.00 68.25 97 GLU A CA 1
ATOM 763 C C . GLU A 1 97 ? -28.054 -0.054 16.489 1.00 68.25 97 GLU A C 1
ATOM 765 O O . GLU A 1 97 ? -28.740 -0.849 15.853 1.00 68.25 97 GLU A O 1
ATOM 770 N N . SER A 1 98 ? -27.204 0.767 15.868 1.00 62.75 98 SER A N 1
ATOM 771 C CA . SER A 1 98 ? -27.054 0.759 14.421 1.00 62.75 98 SER A CA 1
ATOM 772 C C . SER A 1 98 ? -26.139 -0.372 13.980 1.00 62.75 98 SER A C 1
ATOM 774 O O . SER A 1 98 ? -24.957 -0.372 14.295 1.00 62.75 98 SER A O 1
ATOM 776 N N . GLU A 1 99 ? -26.653 -1.267 13.143 1.00 56.31 99 GLU A N 1
ATOM 777 C CA . GLU A 1 99 ? -25.855 -2.281 12.437 1.00 56.31 99 GLU A CA 1
ATOM 778 C C . GLU A 1 99 ? -25.143 -1.707 11.194 1.00 56.31 99 GLU A C 1
ATOM 780 O O . GLU A 1 99 ? -24.409 -2.396 10.482 1.00 56.31 99 GLU A O 1
ATOM 785 N N . CYS A 1 100 ? -25.352 -0.419 10.902 1.00 51.53 100 CYS A N 1
ATOM 786 C CA . CYS A 1 100 ? -24.826 0.226 9.711 1.00 51.53 100 CYS A CA 1
ATOM 787 C C . CYS A 1 100 ? -23.334 0.536 9.883 1.00 51.53 100 CYS A C 1
ATOM 789 O O . CYS A 1 100 ? -22.945 1.464 10.580 1.00 51.53 100 CYS A O 1
ATOM 791 N N . SER A 1 101 ? -22.461 -0.164 9.163 1.00 52.16 101 SER A N 1
ATOM 792 C CA . SER A 1 101 ? -21.012 0.112 9.179 1.00 52.16 101 SER A CA 1
ATOM 793 C C . SER A 1 101 ? -20.622 1.454 8.546 1.00 52.16 101 SER A C 1
ATOM 795 O O . SER A 1 101 ? -19.455 1.844 8.566 1.00 52.16 101 SER A O 1
ATOM 797 N N . SER A 1 102 ? -21.589 2.153 7.947 1.00 49.12 102 SER A N 1
ATOM 798 C CA . SER A 1 102 ? -21.357 3.319 7.102 1.00 49.12 102 SER A CA 1
ATOM 799 C C . SER A 1 102 ? -21.474 4.662 7.831 1.00 49.12 102 SER A C 1
ATOM 801 O O . SER A 1 102 ? -21.159 5.691 7.220 1.00 49.12 102 SER A O 1
ATOM 803 N N . TRP A 1 103 ? -21.909 4.655 9.100 1.00 69.00 103 TRP A N 1
ATOM 804 C CA . TRP A 1 103 ? -21.970 5.854 9.931 1.00 69.00 103 TRP A CA 1
ATOM 805 C C . TRP A 1 103 ? -20.640 6.132 10.631 1.00 69.00 103 TRP A C 1
ATOM 807 O O . TRP A 1 103 ? -19.912 5.215 11.016 1.00 69.00 103 TRP A O 1
ATOM 817 N N . SER A 1 104 ? -20.332 7.412 10.815 1.00 67.88 104 SER A N 1
ATOM 818 C CA . SER A 1 104 ? -19.257 7.831 11.712 1.00 67.88 104 SER A CA 1
ATOM 819 C C . SER A 1 104 ? -19.484 9.246 12.222 1.00 67.88 104 SER A C 1
ATOM 821 O O . SER A 1 104 ? -19.980 10.086 11.471 1.00 67.88 104 SER A O 1
ATOM 823 N N . CYS A 1 105 ? -19.058 9.541 13.443 1.00 81.44 105 CYS A N 1
ATOM 824 C CA . CYS A 1 105 ? -19.172 10.867 14.037 1.00 81.44 105 CYS A CA 1
ATOM 825 C C . CYS A 1 105 ? -17.921 11.198 14.853 1.00 81.44 105 CYS A C 1
ATOM 827 O O . CYS A 1 105 ? -17.552 10.460 15.761 1.00 81.44 105 CYS A O 1
ATOM 829 N N . SER A 1 106 ? -17.248 12.288 14.491 1.00 86.19 106 SER A N 1
ATOM 830 C CA . SER A 1 106 ? -16.129 12.836 15.260 1.00 86.19 106 SER A CA 1
ATOM 831 C C . SER A 1 106 ? -16.699 13.705 16.372 1.00 86.19 106 SER A C 1
ATOM 833 O O . SER A 1 106 ? -17.593 14.508 16.111 1.00 86.19 106 SER A O 1
ATOM 835 N N . ALA A 1 107 ? -16.212 13.538 17.597 1.00 92.81 107 ALA A N 1
ATOM 836 C CA . ALA A 1 107 ? -16.636 14.363 18.717 1.00 92.81 107 ALA A CA 1
ATOM 837 C C . ALA A 1 107 ? -15.480 14.668 19.668 1.00 92.81 107 ALA A C 1
ATOM 839 O O . ALA A 1 107 ? -14.628 13.816 19.937 1.00 92.81 107 ALA A O 1
ATOM 840 N N . ASP A 1 108 ? -15.497 15.889 20.189 1.00 94.88 108 ASP A N 1
ATOM 841 C CA . ASP A 1 108 ? -14.726 16.321 21.342 1.00 94.88 108 ASP A CA 1
ATOM 842 C C . ASP A 1 108 ? -15.575 16.059 22.595 1.00 94.88 108 ASP A C 1
ATOM 844 O O . ASP A 1 108 ? -16.722 16.502 22.706 1.00 94.88 108 ASP A O 1
ATOM 848 N N . VAL A 1 109 ? -15.033 15.272 23.523 1.00 98.00 109 VAL A N 1
ATOM 849 C CA . VAL A 1 109 ? -15.747 14.785 24.703 1.00 98.00 109 VAL A CA 1
ATOM 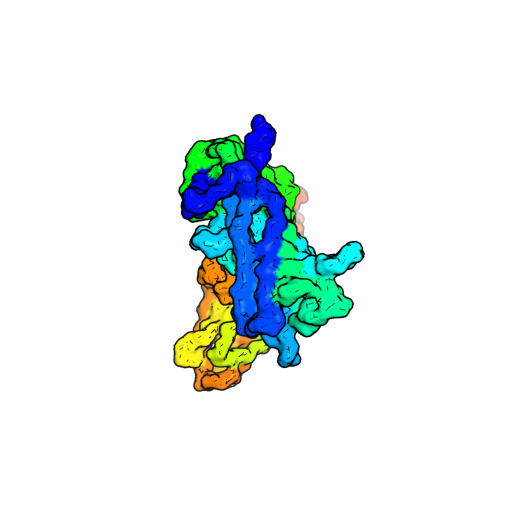850 C C . VAL A 1 109 ? -14.972 15.146 25.959 1.00 98.00 109 VAL A C 1
ATOM 852 O O . VAL A 1 109 ? -13.820 14.754 26.138 1.00 98.00 109 VAL A O 1
ATOM 855 N N . ASN A 1 110 ? -15.649 15.843 26.863 1.00 97.94 110 ASN A N 1
ATOM 856 C CA . ASN A 1 110 ? -15.141 16.210 28.175 1.00 97.94 110 ASN A CA 1
ATOM 857 C C . ASN A 1 110 ? -15.917 15.430 29.245 1.00 97.94 110 ASN A C 1
ATOM 859 O O . ASN A 1 110 ? -17.096 15.699 29.481 1.00 97.94 110 ASN A O 1
ATOM 863 N N . VAL A 1 111 ? -15.273 14.440 29.864 1.00 98.25 111 VAL A N 1
ATOM 864 C CA . VAL A 1 111 ? -15.862 13.584 30.904 1.00 98.25 111 VAL A CA 1
ATOM 865 C C . VAL A 1 111 ? -15.520 14.136 32.283 1.00 98.25 111 VAL A C 1
ATOM 867 O O . VAL A 1 111 ? -14.353 14.419 32.562 1.00 98.25 111 VAL A O 1
ATOM 870 N N . ARG A 1 112 ? -16.518 14.244 33.162 1.00 98.06 112 ARG A N 1
ATOM 871 C CA . ARG A 1 112 ? -16.404 14.801 34.513 1.00 98.06 112 ARG A CA 1
ATOM 872 C C . ARG A 1 112 ? -16.976 13.864 35.564 1.00 98.06 112 ARG A C 1
ATOM 874 O O . ARG A 1 112 ? -18.066 13.331 35.388 1.00 98.06 112 ARG A O 1
ATOM 881 N N . LEU A 1 113 ? -16.278 13.731 36.688 1.00 98.12 113 LEU A N 1
ATOM 882 C CA . LEU A 1 113 ? -16.877 13.338 37.965 1.00 98.12 113 LEU A CA 1
ATOM 883 C C . LEU A 1 113 ? -17.091 14.604 38.785 1.00 98.12 113 LEU A C 1
ATOM 885 O O . LEU A 1 113 ? -16.119 15.274 39.148 1.00 98.12 113 LEU A O 1
ATOM 889 N N . LEU A 1 114 ? -18.361 14.920 39.035 1.00 97.25 114 LEU A N 1
ATOM 890 C CA . LEU A 1 114 ? -18.744 16.174 39.660 1.00 97.25 114 LEU A CA 1
ATOM 891 C C . LEU A 1 114 ? -18.379 16.194 41.138 1.00 97.25 114 LEU A C 1
ATOM 893 O O . LEU A 1 114 ? -18.563 15.215 41.867 1.00 97.25 114 LEU A O 1
ATOM 897 N N . THR A 1 115 ? -17.896 17.341 41.596 1.00 95.81 115 THR A N 1
ATOM 898 C CA . THR A 1 115 ? -17.763 17.600 43.025 1.00 95.81 115 THR A CA 1
ATOM 899 C C . THR A 1 115 ? -19.104 18.003 43.639 1.00 95.81 115 THR A C 1
ATOM 901 O O . THR A 1 115 ? -19.889 18.749 43.060 1.00 95.81 115 THR A O 1
ATOM 904 N N . VAL A 1 116 ? -19.359 17.542 44.862 1.00 94.56 116 VAL A N 1
ATOM 905 C CA . VAL A 1 116 ? -20.512 17.973 45.670 1.00 94.56 116 VAL A CA 1
ATOM 906 C C . VAL A 1 116 ? -20.173 19.162 46.577 1.00 94.56 116 VAL A C 1
ATOM 908 O O . VAL A 1 116 ? -21.038 19.671 47.290 1.00 94.56 116 VAL A O 1
ATOM 911 N N . ARG A 1 117 ? -18.905 19.597 46.594 1.00 92.56 117 ARG A N 1
ATOM 912 C CA . ARG A 1 117 ? -18.437 20.706 47.431 1.00 92.56 117 ARG A CA 1
ATOM 913 C C . ARG A 1 117 ? -18.696 22.044 46.741 1.00 92.56 117 ARG A C 1
ATOM 915 O O . ARG A 1 117 ? -18.288 22.204 45.591 1.00 92.56 117 ARG A O 1
ATOM 922 N N . PRO A 1 118 ? -19.273 23.040 47.434 1.00 88.31 118 PRO A N 1
ATOM 923 C CA . PRO A 1 118 ? -19.373 24.395 46.899 1.00 88.31 118 PRO A CA 1
ATOM 924 C C . PRO A 1 118 ? -17.986 24.935 46.517 1.00 88.31 118 PRO A C 1
ATOM 926 O O . PRO A 1 118 ? -17.083 24.964 47.351 1.00 88.31 118 PRO A O 1
ATOM 929 N N . GLY A 1 119 ? -17.799 25.318 45.250 1.00 85.75 119 GLY A N 1
ATOM 930 C CA . GLY A 1 119 ? -16.505 25.785 44.727 1.00 85.75 119 GLY A CA 1
ATOM 931 C C . GLY A 1 119 ? -15.423 24.702 44.594 1.00 85.75 119 GLY A C 1
ATOM 932 O O . GLY A 1 119 ? -14.264 25.029 44.332 1.00 85.75 119 GLY A O 1
ATOM 933 N N . GLY A 1 120 ? -15.775 23.424 44.779 1.00 86.44 120 GLY A N 1
ATOM 934 C CA . GLY A 1 120 ? -14.891 22.297 44.495 1.00 86.44 120 GLY A CA 1
ATOM 935 C C . GLY A 1 120 ? -14.558 22.197 43.005 1.00 86.44 120 GLY A C 1
ATOM 936 O O . GLY A 1 120 ? -15.194 22.829 42.162 1.00 86.44 120 GLY A O 1
ATOM 937 N N . LYS A 1 121 ? -13.548 21.390 42.671 1.00 92.31 121 LYS A N 1
ATOM 938 C CA . LYS A 1 121 ? -13.173 21.112 41.280 1.00 92.31 121 LYS A CA 1
ATOM 939 C C . LYS A 1 121 ? -13.597 19.706 40.895 1.00 92.31 121 LYS A C 1
ATOM 941 O O . LYS A 1 121 ? -13.299 18.759 41.621 1.00 92.31 121 LYS A O 1
ATOM 946 N N . ASP A 1 122 ? -14.231 19.590 39.740 1.00 96.50 122 ASP A N 1
ATOM 947 C CA . ASP A 1 122 ? -14.534 18.301 39.130 1.00 96.50 122 ASP A CA 1
ATOM 948 C C . ASP A 1 122 ? -13.243 17.586 38.719 1.00 96.50 122 ASP A C 1
ATOM 950 O O . ASP A 1 122 ? -12.228 18.215 38.392 1.00 96.50 122 ASP A O 1
ATOM 954 N N . ILE A 1 123 ? -13.287 16.254 38.696 1.00 97.00 123 ILE A N 1
ATOM 955 C CA . ILE A 1 123 ? -12.258 15.476 38.005 1.00 97.00 123 ILE A CA 1
ATOM 956 C C . ILE A 1 123 ? -12.652 15.422 36.540 1.00 97.00 123 ILE A C 1
ATOM 958 O O . ILE A 1 123 ? -13.625 14.758 36.192 1.00 97.00 123 ILE A O 1
ATOM 962 N N . THR A 1 124 ? -11.867 16.084 35.701 1.00 96.25 124 THR A N 1
ATOM 963 C CA . THR A 1 124 ? -12.161 16.260 34.279 1.00 96.25 124 THR A CA 1
ATOM 964 C C . THR A 1 124 ? -11.106 15.579 33.418 1.00 96.25 124 THR A C 1
ATOM 966 O O . THR A 1 124 ? -9.912 15.672 33.713 1.00 96.25 124 THR A O 1
ATOM 969 N N . ARG A 1 125 ? -11.531 14.910 32.343 1.00 97.00 125 ARG A N 1
ATOM 970 C CA . ARG A 1 125 ? -10.644 14.407 31.288 1.00 97.00 125 ARG A CA 1
ATOM 971 C C . ARG A 1 125 ? -11.262 14.596 29.909 1.00 97.00 125 ARG A C 1
ATOM 973 O O . ARG A 1 125 ? -12.444 14.323 29.715 1.00 97.00 125 ARG A O 1
ATOM 980 N N . ASP A 1 126 ? -10.427 15.009 28.967 1.00 95.69 126 ASP A N 1
ATOM 981 C CA . ASP A 1 126 ? -10.807 15.324 27.596 1.00 95.69 126 ASP A CA 1
ATOM 982 C C . ASP A 1 126 ? -10.241 14.311 26.608 1.00 95.69 126 ASP A C 1
ATOM 984 O O . ASP A 1 126 ? -9.095 13.864 26.732 1.00 95.69 126 ASP A O 1
ATOM 988 N N . TYR A 1 127 ? -11.024 14.000 25.583 1.00 94.50 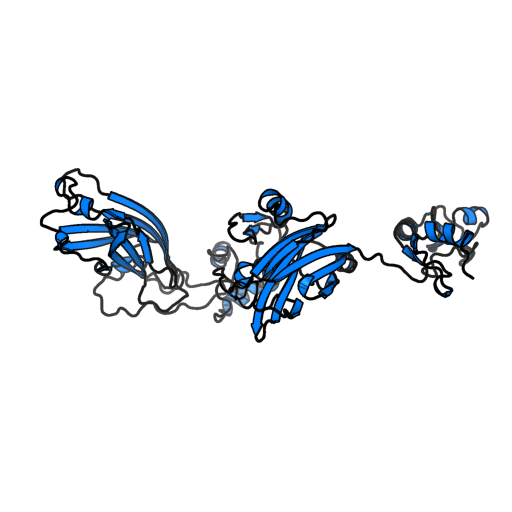127 TYR A N 1
ATOM 989 C CA . TYR A 1 127 ? -10.541 13.297 24.406 1.00 94.50 127 TYR A CA 1
ATOM 990 C C . TYR A 1 127 ? -11.323 13.708 23.162 1.00 94.50 127 TYR A C 1
ATOM 992 O O . TYR A 1 127 ? -12.479 14.115 23.234 1.00 94.50 127 TYR A O 1
ATOM 1000 N N . LYS A 1 128 ? -10.692 13.532 22.003 1.00 89.06 128 LYS A N 1
ATOM 1001 C CA . LYS A 1 128 ? -11.353 13.580 20.701 1.00 89.06 128 LYS A CA 1
ATOM 1002 C C . LYS A 1 128 ? -11.368 12.175 20.121 1.00 89.06 128 LYS A C 1
ATOM 1004 O O . LYS A 1 128 ? -10.340 11.496 20.153 1.00 89.06 128 LYS A O 1
ATOM 1009 N N . HIS A 1 129 ? -12.509 11.728 19.612 1.00 89.25 129 HIS A N 1
ATOM 1010 C CA . HIS A 1 129 ? -12.645 10.377 19.073 1.00 89.25 129 HIS A CA 1
ATOM 1011 C C . HIS A 1 129 ? -13.576 10.325 17.857 1.00 89.25 129 HIS A C 1
ATOM 1013 O O . HIS A 1 129 ? -14.478 11.151 17.718 1.00 89.25 129 HIS A O 1
ATOM 1019 N N . LEU A 1 130 ? -13.340 9.350 16.973 1.00 83.50 130 LEU A N 1
ATOM 1020 C CA . LEU A 1 130 ? -14.172 9.063 15.807 1.00 83.50 130 LEU A CA 1
ATOM 1021 C C . LEU A 1 130 ? -15.042 7.833 16.086 1.00 83.50 130 LEU A C 1
ATOM 1023 O O . LEU A 1 130 ? -14.618 6.703 15.871 1.00 83.50 130 LEU A O 1
ATOM 1027 N N . PHE A 1 131 ? -16.281 8.069 16.496 1.00 84.06 131 PHE A N 1
ATOM 1028 C CA . PHE A 1 131 ? -17.250 7.017 16.774 1.00 84.06 131 PHE A CA 1
ATOM 1029 C C . PHE A 1 131 ? -17.753 6.377 15.476 1.00 84.06 131 PHE A C 1
ATOM 1031 O O . PHE A 1 131 ? -18.075 7.089 14.521 1.00 84.06 131 PHE A O 1
ATOM 1038 N N . CYS A 1 132 ? -17.838 5.047 15.432 1.00 78.31 132 CYS A N 1
ATOM 1039 C CA . CYS A 1 132 ? -18.384 4.277 14.304 1.00 78.31 132 CYS A CA 1
ATOM 1040 C C . CYS A 1 132 ? -18.833 2.874 14.750 1.00 78.31 132 CYS A C 1
ATOM 1042 O O . CYS A 1 132 ? -18.655 2.521 15.905 1.00 78.31 132 CYS A O 1
ATOM 1044 N N . LEU A 1 133 ? -19.347 2.025 13.849 1.00 69.44 133 LEU A N 1
ATOM 1045 C CA . LEU A 1 133 ? -19.799 0.666 14.206 1.00 69.44 133 LEU A CA 1
ATOM 1046 C C . LEU A 1 133 ? -18.745 -0.183 14.949 1.00 69.44 133 LEU A C 1
ATOM 1048 O O . LEU A 1 133 ? -19.101 -0.965 15.823 1.00 69.44 133 LEU A O 1
ATOM 1052 N N . LYS A 1 134 ? -17.457 -0.071 14.593 1.00 71.44 134 LYS A N 1
ATOM 1053 C CA . LYS A 1 134 ? -16.385 -0.864 15.228 1.00 71.44 134 LYS A CA 1
ATOM 1054 C C . LYS A 1 134 ? -15.900 -0.258 16.547 1.00 71.44 134 LYS A C 1
ATOM 1056 O O . LYS A 1 134 ? -15.538 -0.996 17.455 1.00 71.44 134 LYS A O 1
ATOM 1061 N N . GLU A 1 135 ? -15.920 1.067 16.642 1.00 83.88 135 GLU A N 1
ATOM 1062 C CA . GLU A 1 135 ? -15.484 1.849 17.803 1.00 83.88 135 GLU A CA 1
ATOM 1063 C C . GLU A 1 135 ? -16.633 2.768 18.232 1.00 83.88 135 GLU A C 1
ATOM 1065 O O . GLU A 1 135 ? -16.571 3.991 18.154 1.00 83.88 135 GLU A O 1
ATOM 1070 N N . TYR A 1 136 ? -17.763 2.164 18.603 1.00 84.44 136 TYR A N 1
ATOM 1071 C CA . TYR A 1 136 ? -18.977 2.911 18.950 1.00 84.44 136 TYR A CA 1
ATOM 1072 C C . TYR A 1 136 ? -18.924 3.463 20.374 1.00 84.44 136 TYR A C 1
ATOM 1074 O O . TYR A 1 136 ? -19.808 4.217 20.772 1.00 84.44 136 TYR A O 1
ATOM 1082 N N . ASN A 1 137 ? -17.919 3.075 21.161 1.00 92.56 137 ASN A N 1
ATOM 1083 C CA . ASN A 1 137 ? -17.679 3.592 22.496 1.00 92.56 137 ASN A CA 1
ATOM 1084 C C . ASN A 1 137 ? -16.198 3.910 22.707 1.00 92.56 137 ASN A C 1
ATOM 1086 O O . ASN A 1 137 ? -15.325 3.240 22.160 1.00 92.56 137 ASN A O 1
ATOM 1090 N N . TRP A 1 138 ? -15.931 4.933 23.516 1.00 96.12 138 TRP A N 1
ATOM 1091 C CA . TRP A 1 138 ? -14.581 5.349 23.880 1.00 96.12 138 TRP A CA 1
ATOM 1092 C C . TRP A 1 138 ? -14.572 6.014 25.254 1.00 96.12 138 TRP A C 1
ATOM 1094 O O . TRP A 1 138 ? -15.589 6.535 25.718 1.00 96.12 138 TRP A O 1
ATOM 1104 N N . GLY A 1 139 ? -13.441 5.956 25.953 1.00 95.88 139 GLY A N 1
ATOM 1105 C CA . GLY A 1 139 ? -13.352 6.462 27.316 1.00 95.88 139 GLY A CA 1
ATOM 1106 C C . GLY A 1 139 ? -12.133 5.971 28.076 1.00 95.88 139 GLY A C 1
ATOM 1107 O O . GLY A 1 139 ? -11.099 5.644 27.497 1.00 95.88 139 GLY A O 1
ATOM 1108 N N . TYR A 1 140 ? -12.258 5.940 29.397 1.00 94.56 140 TYR A N 1
ATOM 1109 C CA . TYR A 1 140 ? -11.170 5.630 30.310 1.00 94.56 140 TYR A CA 1
ATOM 1110 C C . TYR A 1 140 ? -11.501 4.388 31.121 1.00 94.56 140 TYR A C 1
ATOM 1112 O O . TYR A 1 140 ? -12.457 4.369 31.895 1.00 94.56 140 TYR A O 1
ATOM 1120 N N . THR A 1 141 ? -10.642 3.379 31.019 1.00 91.56 141 THR A N 1
ATOM 1121 C CA . THR A 1 141 ? -10.643 2.242 31.942 1.00 91.56 141 THR A CA 1
ATOM 1122 C C . THR A 1 141 ? -10.207 2.678 33.342 1.00 91.56 141 THR A C 1
ATOM 1124 O O . THR A 1 141 ? -10.740 2.196 34.325 1.00 91.56 141 THR A O 1
ATOM 1127 N N . GLU A 1 142 ? -9.279 3.626 33.466 1.00 92.69 142 GLU A N 1
ATOM 1128 C CA . GLU A 1 142 ? -8.716 4.071 34.750 1.00 92.69 142 GLU A CA 1
ATOM 1129 C C . GLU A 1 142 ? -9.076 5.530 35.041 1.00 92.69 142 GLU A C 1
ATOM 1131 O O . GLU A 1 142 ? -8.208 6.409 35.068 1.00 92.69 142 GLU A O 1
ATOM 1136 N N . PHE A 1 143 ? -10.369 5.820 35.213 1.00 95.25 143 PHE A N 1
ATOM 1137 C CA . PHE A 1 143 ? -10.836 7.188 35.443 1.00 95.25 143 PHE A CA 1
ATOM 1138 C C . PHE A 1 143 ? -10.499 7.677 36.859 1.00 95.25 143 PHE A C 1
ATOM 1140 O O . PHE A 1 143 ? -9.884 8.736 37.022 1.00 95.25 143 PHE A O 1
ATOM 1147 N N . LYS A 1 144 ? -10.847 6.889 37.885 1.00 96.25 144 LYS A N 1
ATOM 1148 C CA . LYS A 1 144 ? -10.530 7.170 39.295 1.00 96.25 144 LYS A CA 1
ATOM 1149 C C . LYS A 1 144 ? -10.588 5.890 40.141 1.00 96.25 144 LYS A C 1
ATOM 1151 O O . LYS A 1 144 ? -11.340 4.979 39.804 1.00 96.25 144 LYS A O 1
ATOM 1156 N N . THR A 1 145 ? -9.816 5.809 41.226 1.00 96.12 145 THR A N 1
ATOM 1157 C CA . THR A 1 145 ? -9.933 4.693 42.181 1.00 96.12 145 THR A CA 1
ATOM 1158 C C . THR A 1 145 ? -11.275 4.787 42.902 1.00 96.12 145 THR A C 1
ATOM 1160 O O . THR A 1 145 ? -11.711 5.876 43.281 1.00 96.12 145 THR A O 1
ATOM 1163 N N . TRP A 1 146 ? -11.960 3.661 43.088 1.00 95.81 146 TRP A N 1
ATOM 1164 C CA . TRP A 1 146 ? -13.278 3.660 43.726 1.00 95.81 146 TRP A CA 1
ATOM 1165 C C . TRP A 1 146 ? -13.196 4.091 45.191 1.00 95.81 146 TRP A C 1
ATOM 1167 O O . TRP A 1 146 ? -14.076 4.795 45.674 1.00 95.81 146 TRP A O 1
ATOM 1177 N N . ASN A 1 147 ? -12.087 3.771 45.864 1.00 95.06 147 ASN A N 1
ATOM 1178 C CA . ASN A 1 147 ? -11.808 4.236 47.221 1.00 95.06 147 ASN A CA 1
ATOM 1179 C C . ASN A 1 147 ? -11.770 5.770 47.315 1.00 95.06 147 ASN A C 1
ATOM 1181 O O . ASN A 1 147 ? -12.356 6.334 48.234 1.00 95.06 147 ASN A O 1
ATOM 1185 N N . ASP A 1 148 ? -11.141 6.463 46.356 1.00 95.56 148 ASP A N 1
ATOM 1186 C CA . ASP A 1 148 ? -11.149 7.932 46.335 1.00 95.56 148 ASP A CA 1
ATOM 1187 C C . ASP A 1 148 ? -12.537 8.501 46.017 1.00 95.56 148 ASP A C 1
ATOM 1189 O O . ASP A 1 148 ? -12.885 9.568 46.520 1.00 95.56 148 ASP A O 1
ATOM 1193 N N . VAL A 1 149 ? -13.311 7.825 45.161 1.00 96.50 149 VAL A N 1
ATOM 1194 C CA . VAL A 1 149 ? -14.672 8.251 44.796 1.00 96.50 149 VAL A CA 1
ATOM 1195 C C . VAL A 1 149 ? -15.607 8.165 46.003 1.00 96.50 149 VAL A C 1
ATOM 1197 O O . VAL A 1 149 ? -16.365 9.100 46.249 1.00 96.50 149 VAL A O 1
ATOM 1200 N N . LEU A 1 150 ? -15.518 7.077 46.775 1.00 96.00 150 LEU A N 1
ATOM 1201 C CA . LEU A 1 150 ? -16.332 6.852 47.971 1.00 96.00 150 LEU A CA 1
ATOM 1202 C C . LEU A 1 150 ? -15.859 7.644 49.196 1.00 96.00 150 LEU A C 1
ATOM 1204 O O . LEU A 1 150 ? -16.593 7.718 50.177 1.00 96.00 150 LEU A O 1
ATOM 1208 N N . ASN A 1 151 ? -14.660 8.229 49.170 1.00 94.62 151 ASN A N 1
ATOM 1209 C CA . ASN A 1 151 ? -14.139 8.996 50.295 1.00 94.62 151 ASN A CA 1
ATOM 1210 C C . ASN A 1 151 ? -14.872 10.356 50.417 1.00 94.62 151 ASN A C 1
ATOM 1212 O O . ASN A 1 151 ? -14.655 11.247 49.583 1.00 94.62 151 ASN A O 1
ATOM 1216 N N . PRO A 1 152 ? -15.671 10.592 51.480 1.00 93.00 152 PRO A N 1
ATOM 1217 C CA . PRO A 1 152 ? -16.393 11.856 51.657 1.00 93.00 152 PRO A CA 1
ATOM 1218 C C . PRO A 1 152 ? -15.456 13.070 51.801 1.00 93.00 152 PRO A C 1
ATOM 1220 O O . PRO A 1 152 ? -15.806 14.193 51.427 1.00 93.00 152 PRO A O 1
ATOM 1223 N N . GLU A 1 153 ? -14.221 12.860 52.271 1.00 92.81 153 GLU A N 1
ATOM 1224 C CA . GLU A 1 153 ? -13.189 13.895 52.374 1.00 92.81 153 GLU A CA 1
ATOM 1225 C C . GLU A 1 153 ? -12.619 14.324 51.013 1.00 92.81 153 GLU A C 1
ATOM 1227 O O . GLU A 1 153 ? -11.986 15.381 50.912 1.00 92.81 153 GLU A O 1
ATOM 1232 N N . LYS A 1 154 ? -12.861 13.554 49.948 1.00 93.19 154 LYS A N 1
ATOM 1233 C CA . LYS A 1 154 ? -12.524 13.944 48.572 1.00 93.19 154 LYS A CA 1
ATOM 1234 C C . LYS A 1 154 ? -13.641 14.758 47.915 1.00 93.19 154 LYS A C 1
ATOM 1236 O O . LYS A 1 154 ? -13.348 15.578 47.051 1.00 93.19 154 LYS A O 1
ATOM 1241 N N . GLY A 1 155 ? -14.885 14.618 48.385 1.00 94.94 155 GLY A N 1
ATOM 1242 C CA . GLY A 1 155 ? -16.003 15.487 48.008 1.00 94.94 155 GLY A CA 1
ATOM 1243 C C . GLY A 1 155 ? -16.627 15.198 46.640 1.00 94.94 155 GLY A C 1
ATOM 1244 O O . GLY A 1 155 ? -17.096 16.138 45.998 1.00 94.94 155 GLY A O 1
ATOM 1245 N N . TYR A 1 156 ? -16.632 13.936 46.199 1.00 96.31 156 TYR A N 1
ATOM 1246 C CA . TYR A 1 156 ? -17.278 13.483 44.950 1.00 96.31 156 TYR A CA 1
ATOM 1247 C C . TYR A 1 156 ? -18.543 12.645 45.180 1.00 96.31 156 TYR A C 1
ATOM 1249 O O . TYR A 1 156 ? -19.228 12.284 44.227 1.00 96.31 156 TYR A O 1
ATOM 1257 N N . ILE A 1 157 ? -18.848 12.343 46.443 1.00 96.62 157 ILE A N 1
ATOM 1258 C CA . ILE A 1 157 ? -20.003 11.557 46.868 1.00 96.62 157 ILE A CA 1
ATOM 1259 C C . ILE A 1 157 ? -20.784 12.315 47.938 1.00 96.62 157 ILE A C 1
ATOM 1261 O O . ILE A 1 157 ? -20.196 12.923 48.838 1.00 96.62 157 ILE A O 1
ATOM 1265 N N . LYS A 1 158 ? -22.112 12.279 47.840 1.00 95.12 158 LYS A N 1
ATOM 1266 C CA . LYS A 1 158 ? -23.038 12.774 48.863 1.00 95.12 158 LYS A CA 1
ATOM 1267 C C . LYS A 1 158 ? -24.265 11.876 48.887 1.00 95.12 158 LYS A C 1
ATOM 1269 O O . LYS A 1 158 ? -24.753 11.517 47.826 1.00 95.12 158 LYS A O 1
ATOM 1274 N N . ASP A 1 159 ? -24.746 11.522 50.076 1.00 95.81 159 ASP A N 1
ATOM 1275 C CA . ASP A 1 159 ? -25.944 10.684 50.247 1.00 95.81 159 ASP A CA 1
ATOM 1276 C C . ASP A 1 159 ? -25.858 9.353 49.464 1.00 95.81 159 ASP A C 1
ATOM 1278 O O . ASP A 1 159 ? -26.830 8.888 48.879 1.00 95.81 159 ASP A O 1
ATOM 1282 N N . ASP A 1 160 ? -24.653 8.768 49.426 1.00 96.50 160 ASP A N 1
ATOM 1283 C CA . ASP A 1 160 ? -24.285 7.575 48.641 1.00 96.50 160 ASP A CA 1
ATOM 1284 C C . ASP A 1 160 ? -24.557 7.687 47.125 1.00 96.50 160 ASP A C 1
ATOM 1286 O O . ASP A 1 160 ? -24.794 6.697 46.425 1.00 96.50 160 ASP A O 1
ATOM 1290 N N . ILE A 1 161 ? -24.535 8.922 46.616 1.00 96.50 161 ILE A N 1
ATOM 1291 C CA . ILE A 1 161 ? -24.765 9.265 45.217 1.00 96.50 161 ILE A CA 1
ATOM 1292 C C . ILE A 1 161 ? -23.532 9.960 44.637 1.00 96.50 161 ILE A C 1
ATOM 1294 O O . ILE A 1 161 ? -22.985 10.895 45.230 1.00 96.50 161 ILE A O 1
ATOM 1298 N N . ILE A 1 162 ? -23.134 9.531 43.438 1.00 97.50 162 ILE A N 1
ATOM 1299 C CA . ILE A 1 162 ? -22.151 10.223 42.596 1.00 97.50 162 ILE A CA 1
ATOM 1300 C C . ILE A 1 162 ? -22.780 10.629 41.261 1.00 97.50 162 ILE A C 1
ATOM 1302 O O . ILE A 1 162 ? -23.682 9.950 40.755 1.00 97.50 162 ILE A O 1
ATOM 1306 N N . THR A 1 163 ? -22.266 11.704 40.663 1.00 97.88 163 THR A N 1
ATOM 1307 C CA . THR A 1 163 ? -22.731 12.203 39.362 1.00 97.88 163 THR A CA 1
ATOM 1308 C C . THR A 1 163 ? -21.570 12.301 38.384 1.00 97.88 163 THR A C 1
ATOM 1310 O O . THR A 1 163 ? -20.572 12.974 38.641 1.00 97.88 163 THR A O 1
ATOM 1313 N N . LEU A 1 164 ? -21.720 11.623 37.250 1.00 98.38 164 LEU A N 1
ATOM 1314 C CA . LEU A 1 164 ? -20.829 11.709 36.104 1.00 98.38 164 LEU A CA 1
ATOM 1315 C C . LEU A 1 164 ? -21.498 12.525 35.001 1.00 98.38 164 LEU A C 1
ATOM 1317 O O . LEU A 1 164 ? -22.685 12.342 34.725 1.00 98.38 164 LEU A O 1
ATOM 1321 N N . GLU A 1 165 ? -20.718 13.360 34.329 1.00 98.19 165 GLU A N 1
ATOM 1322 C CA . GLU A 1 165 ? -21.145 14.075 33.132 1.00 98.19 165 GLU A CA 1
ATOM 1323 C C . GLU A 1 165 ? -20.205 13.799 31.962 1.00 98.19 165 GLU A C 1
ATOM 1325 O O . GLU A 1 165 ? -19.004 13.617 32.142 1.00 98.19 165 GLU A O 1
ATOM 1330 N N . ALA A 1 166 ? -20.742 13.800 30.746 1.00 98.25 166 ALA A N 1
ATOM 1331 C CA . ALA A 1 166 ? -19.954 13.934 29.529 1.00 98.25 166 ALA A CA 1
ATOM 1332 C C . ALA A 1 166 ? -20.530 15.068 28.688 1.00 98.25 166 ALA A C 1
ATOM 1334 O O . ALA A 1 166 ? -21.649 14.965 28.187 1.00 98.25 166 ALA A O 1
ATOM 1335 N N . VAL A 1 167 ? -19.766 16.142 28.518 1.00 97.94 167 VAL A N 1
ATOM 1336 C CA . VAL A 1 167 ? -20.089 17.182 27.541 1.00 97.94 167 VAL A CA 1
ATOM 1337 C C . VAL A 1 167 ? -19.572 16.705 26.193 1.00 97.94 167 VAL A C 1
ATOM 1339 O O . VAL A 1 167 ? -18.363 16.576 26.009 1.00 97.94 167 VAL A O 1
ATOM 1342 N N . VAL A 1 168 ? -20.489 16.417 25.275 1.00 97.25 168 VAL A N 1
ATOM 1343 C CA . VAL A 1 168 ? -20.194 15.953 23.918 1.00 97.25 168 VAL A CA 1
ATOM 1344 C C . VAL A 1 168 ? -20.430 17.106 22.961 1.00 97.25 168 VAL A C 1
ATOM 1346 O O . VAL A 1 168 ? -21.541 17.631 22.896 1.00 97.25 168 VAL A O 1
ATOM 1349 N N . GLU A 1 169 ? -19.400 17.482 22.215 1.00 95.19 169 GLU A N 1
ATOM 1350 C CA . GLU A 1 169 ? -19.475 18.409 21.091 1.00 95.19 169 GLU A CA 1
ATOM 1351 C C . GLU A 1 169 ? -19.101 17.644 19.820 1.00 95.19 169 GLU A C 1
ATOM 1353 O O . GLU A 1 169 ? -17.969 17.192 19.663 1.00 95.19 169 GLU A O 1
ATOM 1358 N N . ALA A 1 170 ? -20.085 17.414 18.957 1.00 86.69 170 ALA A N 1
ATOM 1359 C CA . ALA A 1 170 ? -19.978 16.507 17.828 1.00 86.69 170 ALA A CA 1
ATOM 1360 C C . ALA A 1 170 ? -20.007 17.253 16.495 1.00 86.69 170 ALA A C 1
ATOM 1362 O O . ALA A 1 170 ? -20.839 18.132 16.255 1.00 86.69 170 ALA A O 1
ATOM 1363 N N . ASP A 1 171 ? -19.133 16.825 15.591 1.00 80.38 171 ASP A N 1
ATOM 1364 C CA . ASP A 1 171 ? -19.184 17.203 14.191 1.00 80.38 171 ASP A CA 1
ATOM 1365 C C . ASP A 1 171 ? -20.421 16.568 13.520 1.00 80.38 171 ASP A C 1
ATOM 1367 O O . ASP A 1 171 ? -20.883 15.495 13.932 1.00 80.38 171 ASP A O 1
ATOM 1371 N N . PRO A 1 172 ? -20.947 17.169 12.439 1.00 74.88 172 PRO A N 1
ATOM 1372 C CA . PRO A 1 172 ? -21.951 16.534 11.593 1.00 74.88 172 PRO A CA 1
ATOM 1373 C C . PRO A 1 172 ? -21.585 15.083 11.223 1.00 74.88 172 PRO A C 1
ATOM 1375 O O . PRO A 1 172 ? -20.511 14.854 10.650 1.00 74.88 172 PRO A O 1
ATOM 1378 N N . PRO A 1 173 ? -22.443 14.087 11.517 1.00 64.19 173 PRO A N 1
ATOM 1379 C CA . PRO A 1 173 ? -22.131 12.694 11.264 1.00 64.19 173 PRO A CA 1
ATOM 1380 C C . PRO A 1 173 ? -22.136 12.400 9.768 1.00 64.19 173 PRO A C 1
ATOM 1382 O O . PRO A 1 173 ? -22.881 12.976 8.974 1.00 64.19 173 PRO A O 1
ATOM 1385 N N . GLN A 1 174 ? -21.299 11.451 9.376 1.00 56.78 174 GLN A N 1
ATOM 1386 C CA . GLN A 1 174 ? -21.275 10.905 8.028 1.00 56.78 174 GLN A CA 1
ATOM 1387 C C . GLN A 1 174 ? -22.177 9.674 7.974 1.00 56.78 174 GLN A C 1
ATOM 1389 O O . GLN A 1 174 ? -22.258 8.924 8.942 1.00 56.78 174 GLN A O 1
ATOM 1394 N N . GLY A 1 175 ? -22.836 9.439 6.838 1.00 48.44 175 GLY A N 1
ATOM 1395 C CA . GLY A 1 175 ? -23.637 8.230 6.615 1.00 48.44 175 GLY A CA 1
ATOM 1396 C C . GLY A 1 175 ? -25.039 8.234 7.231 1.00 48.44 175 GLY A C 1
ATOM 1397 O O . GLY A 1 175 ? -25.773 7.284 6.985 1.00 48.44 175 GLY A O 1
ATOM 1398 N N . ILE A 1 176 ? -25.421 9.283 7.972 1.00 54.28 176 ILE A N 1
ATOM 1399 C CA . ILE A 1 176 ? -26.748 9.471 8.582 1.00 54.28 176 ILE A CA 1
ATOM 1400 C C . ILE A 1 176 ? -27.199 10.924 8.346 1.00 54.28 176 ILE A C 1
ATOM 1402 O O . ILE A 1 176 ? -26.394 11.850 8.438 1.00 54.28 176 ILE A O 1
ATOM 1406 N N . SER A 1 177 ? -28.475 11.128 8.004 1.00 51.97 177 SER A N 1
ATOM 1407 C CA . SER A 1 177 ? -29.061 12.468 7.835 1.00 51.97 177 SER A CA 1
ATOM 1408 C C . SER A 1 177 ? -29.209 13.161 9.195 1.00 51.97 177 SER A C 1
ATOM 1410 O O . SER A 1 177 ? -29.757 12.573 10.127 1.00 51.97 177 SER A O 1
ATOM 1412 N N . TRP A 1 178 ? -28.712 14.396 9.314 1.00 44.22 178 TRP A N 1
ATOM 1413 C CA . TRP A 1 178 ? -28.624 15.131 10.585 1.00 44.22 178 TRP A CA 1
ATOM 1414 C C . TRP A 1 178 ? -29.297 16.517 10.571 1.00 44.22 178 TRP A C 1
ATOM 1416 O O . TRP A 1 178 ? -29.319 17.172 11.608 1.00 44.22 178 TRP A O 1
ATOM 1426 N N . SER A 1 179 ? -29.869 16.962 9.442 1.00 45.19 179 SER A N 1
ATOM 1427 C CA . SER A 1 179 ? -30.594 18.238 9.305 1.00 45.19 179 SER A CA 1
ATOM 1428 C C . SER A 1 179 ? -32.044 18.036 8.835 1.00 45.19 179 SER A C 1
ATOM 1430 O O . SER A 1 179 ? -32.369 17.049 8.175 1.00 45.19 179 SER A O 1
ATOM 1432 N N . SER A 1 180 ? -32.933 18.976 9.185 1.00 41.03 180 SER A N 1
ATOM 1433 C CA . SER A 1 180 ? -34.351 18.994 8.777 1.00 41.03 180 SER A CA 1
ATOM 1434 C C . SER A 1 180 ? -34.567 19.341 7.301 1.00 41.03 180 SER A C 1
ATOM 1436 O O . SER A 1 180 ? -35.636 19.062 6.758 1.00 41.03 180 SER A O 1
ATOM 1438 N N . ASP A 1 181 ? -33.561 19.922 6.648 1.00 39.72 181 ASP A N 1
ATOM 1439 C CA . ASP A 1 181 ? -33.595 20.222 5.223 1.00 39.72 181 ASP A CA 1
ATOM 1440 C C . ASP A 1 181 ? -33.249 18.961 4.438 1.00 39.72 181 ASP A C 1
ATOM 1442 O O . ASP A 1 181 ? -32.084 18.610 4.249 1.00 39.72 181 ASP A O 1
ATOM 1446 N N . GLN A 1 182 ? -34.280 18.284 3.940 1.00 40.31 182 GLN A N 1
ATOM 1447 C CA . GLN A 1 182 ? -34.173 17.047 3.161 1.00 40.31 182 GLN A CA 1
ATOM 1448 C C . GLN A 1 182 ? -33.321 17.147 1.873 1.00 40.31 182 GLN A C 1
ATOM 1450 O O . GLN A 1 182 ? -33.174 16.142 1.181 1.00 40.31 182 GLN A O 1
ATOM 1455 N N . TYR A 1 183 ? -32.724 18.297 1.532 1.00 33.78 183 TYR A N 1
ATOM 1456 C CA . TYR A 1 183 ? -32.150 18.518 0.199 1.00 33.78 183 TYR A CA 1
ATOM 1457 C C . TYR A 1 183 ? -30.789 19.225 0.120 1.00 33.78 183 TYR A C 1
ATOM 1459 O O . TYR A 1 183 ? -30.250 19.334 -0.982 1.00 33.78 183 TYR A O 1
ATOM 1467 N N . ILE A 1 184 ? -30.159 19.635 1.227 1.00 31.25 184 ILE A N 1
ATOM 1468 C CA . ILE A 1 184 ? -28.855 20.323 1.161 1.00 31.25 184 ILE A CA 1
ATOM 1469 C C . ILE A 1 184 ? -27.739 19.410 1.686 1.00 31.25 184 ILE A C 1
ATOM 1471 O O . ILE A 1 184 ? -27.473 19.345 2.881 1.00 31.25 184 ILE A O 1
ATOM 1475 N N . GLY A 1 185 ? -27.056 18.715 0.766 1.00 38.66 185 GLY A N 1
ATOM 1476 C CA . GLY A 1 185 ? -25.732 18.120 1.026 1.00 38.66 185 GLY A CA 1
ATOM 1477 C C . GLY A 1 185 ? -25.632 16.591 1.133 1.00 38.66 185 GLY A C 1
ATOM 1478 O O . GLY A 1 185 ? -24.589 16.094 1.548 1.00 38.66 185 GLY A O 1
ATOM 1479 N N . ASN A 1 186 ? -26.652 15.829 0.726 1.00 40.66 186 ASN A N 1
ATOM 1480 C CA . ASN A 1 186 ? -26.677 14.359 0.832 1.00 40.66 186 ASN A CA 1
ATOM 1481 C C . ASN A 1 186 ? -25.928 13.642 -0.304 1.00 40.66 186 ASN A C 1
ATOM 1483 O O . ASN A 1 186 ? -26.499 12.793 -0.990 1.00 40.66 186 ASN A O 1
ATOM 1487 N N . TYR A 1 187 ? -24.659 13.997 -0.521 1.00 43.12 187 TYR A N 1
ATOM 1488 C CA . TYR A 1 187 ? -23.889 13.504 -1.654 1.00 43.12 187 TYR A CA 1
ATOM 1489 C C . TYR A 1 187 ? -22.516 12.913 -1.240 1.00 43.12 187 TYR A C 1
ATOM 1491 O O . TYR A 1 187 ? -21.646 13.632 -0.758 1.00 43.12 187 TYR A O 1
ATOM 1499 N N . PHE A 1 188 ? -22.318 11.586 -1.371 1.00 41.97 188 PHE A N 1
ATOM 1500 C CA . PHE A 1 188 ? -21.055 10.894 -1.029 1.00 41.97 188 PHE A CA 1
ATOM 1501 C C . PHE A 1 188 ? -20.113 10.735 -2.218 1.00 41.97 188 PHE A C 1
ATOM 1503 O O . PHE A 1 188 ? -20.492 10.917 -3.359 1.00 41.97 188 PHE A O 1
ATOM 1510 N N . CYS A 1 189 ? -18.878 10.337 -1.932 1.00 47.75 189 CYS A N 1
ATOM 1511 C CA . CYS A 1 189 ? -17.870 10.039 -2.931 1.00 47.75 189 CYS A CA 1
ATOM 1512 C C . CYS A 1 189 ? -17.922 8.577 -3.386 1.00 47.75 189 CYS A C 1
ATOM 1514 O O . CYS A 1 189 ? -17.681 7.696 -2.560 1.00 47.75 189 CYS A O 1
ATOM 1516 N N . GLY A 1 190 ? -18.101 8.314 -4.684 1.00 49.12 190 GLY A N 1
ATOM 1517 C CA . GLY A 1 190 ? -17.976 6.973 -5.275 1.00 49.12 190 GLY A CA 1
ATOM 1518 C C . GLY A 1 190 ? -16.634 6.286 -4.983 1.00 49.12 190 GLY A C 1
ATOM 1519 O O . GLY A 1 190 ? -16.584 5.069 -4.866 1.00 49.12 190 GLY A O 1
ATOM 1520 N N . ARG A 1 191 ? -15.557 7.049 -4.726 1.00 48.06 191 ARG A N 1
ATOM 1521 C CA . ARG A 1 191 ? -14.302 6.475 -4.210 1.00 48.06 191 ARG A CA 1
ATOM 1522 C C . ARG A 1 191 ? -14.444 5.987 -2.779 1.00 48.06 191 ARG A C 1
ATOM 1524 O O . ARG A 1 191 ? -14.030 4.879 -2.522 1.00 48.06 191 ARG A O 1
ATOM 1531 N N . CYS A 1 192 ? -15.059 6.753 -1.872 1.00 41.44 192 CYS A N 1
ATOM 1532 C CA . CYS A 1 192 ? -15.299 6.347 -0.477 1.00 41.44 192 CYS A CA 1
ATOM 1533 C C . CYS A 1 192 ? -16.356 5.247 -0.316 1.00 41.44 192 CYS A C 1
ATOM 1535 O O . CYS A 1 192 ? -16.423 4.639 0.752 1.00 41.44 192 CYS A O 1
ATOM 1537 N N . ARG A 1 193 ? -17.185 5.009 -1.340 1.00 46.69 193 ARG A N 1
ATOM 1538 C CA . ARG A 1 193 ? -18.216 3.966 -1.369 1.00 46.69 193 ARG A CA 1
ATOM 1539 C C . ARG A 1 193 ? -18.267 3.290 -2.752 1.00 46.69 193 ARG A C 1
ATOM 1541 O O . ARG A 1 193 ? -19.254 3.459 -3.460 1.00 46.69 193 ARG A O 1
ATOM 1548 N N . PRO A 1 194 ? -17.248 2.492 -3.126 1.00 46.66 194 PRO A N 1
ATOM 1549 C CA . PRO A 1 194 ? -17.161 1.876 -4.457 1.00 46.66 194 PRO A CA 1
ATOM 1550 C C . PRO A 1 194 ? -18.268 0.845 -4.725 1.00 46.66 194 PRO A C 1
ATOM 1552 O O . PRO A 1 194 ? -18.521 0.498 -5.870 1.00 46.66 194 PRO A O 1
ATOM 1555 N N . LYS A 1 195 ? -18.941 0.370 -3.667 1.00 43.50 195 LYS A N 1
ATOM 1556 C CA . LYS A 1 195 ? -20.066 -0.576 -3.726 1.00 43.50 195 LYS A CA 1
ATOM 1557 C C . LYS A 1 195 ? -21.449 0.098 -3.732 1.00 43.50 195 LYS A C 1
ATOM 1559 O O . LYS A 1 195 ? -22.448 -0.607 -3.697 1.00 43.50 195 LYS A O 1
ATOM 1564 N N . ALA A 1 196 ? -21.525 1.432 -3.696 1.00 49.28 196 ALA A N 1
ATOM 1565 C CA . ALA A 1 196 ? -22.799 2.152 -3.733 1.00 49.28 196 ALA A CA 1
ATOM 1566 C C . ALA A 1 196 ? -23.236 2.428 -5.180 1.00 49.28 196 ALA A C 1
ATOM 1568 O O . ALA A 1 196 ? -22.390 2.650 -6.044 1.00 49.28 196 ALA A O 1
ATOM 1569 N N . GLU A 1 197 ? -24.548 2.450 -5.435 1.00 52.56 197 GLU A N 1
ATOM 1570 C CA . GLU A 1 197 ? -25.083 2.775 -6.761 1.00 52.56 197 GLU A CA 1
ATOM 1571 C C . GLU A 1 197 ? -24.764 4.230 -7.145 1.00 52.56 197 GLU A C 1
ATOM 1573 O O . GLU A 1 197 ? -25.172 5.153 -6.436 1.00 52.56 197 GLU A O 1
ATOM 1578 N N . PRO A 1 198 ? -24.043 4.471 -8.253 1.00 55.81 198 PRO A N 1
ATOM 1579 C CA . PRO A 1 198 ? -23.624 5.810 -8.631 1.00 55.81 198 PRO A CA 1
ATOM 1580 C C . PRO A 1 198 ? -24.788 6.663 -9.156 1.00 55.81 198 PRO A C 1
ATOM 1582 O O . PRO A 1 198 ? -25.615 6.238 -9.959 1.00 55.81 198 PRO A O 1
ATOM 1585 N N . HIS A 1 199 ? -24.805 7.931 -8.761 1.00 57.16 199 HIS A N 1
ATOM 1586 C CA . HIS A 1 199 ? -25.822 8.910 -9.122 1.00 57.16 199 HIS A CA 1
ATOM 1587 C C . HIS A 1 199 ? -25.492 9.487 -10.491 1.00 57.16 199 HIS A C 1
ATOM 1589 O O . HIS A 1 199 ? -24.620 10.351 -10.658 1.00 57.16 199 HIS A O 1
ATOM 1595 N N . THR A 1 200 ? -26.244 9.019 -11.479 1.00 64.00 200 THR A N 1
ATOM 1596 C CA . THR A 1 200 ? -25.987 9.219 -12.905 1.00 64.00 200 THR A CA 1
ATOM 1597 C C . THR A 1 200 ? -25.802 10.693 -13.306 1.00 64.00 200 THR A C 1
ATOM 1599 O O . THR A 1 200 ? -24.824 10.986 -13.996 1.00 64.00 200 THR A O 1
ATOM 1602 N N . PRO A 1 201 ? -26.616 11.666 -12.836 1.00 61.00 201 PRO A N 1
ATOM 1603 C CA . PRO A 1 201 ? -26.370 13.085 -13.118 1.00 61.00 201 PRO A CA 1
ATOM 1604 C C . PRO A 1 201 ? -24.989 13.614 -12.698 1.00 61.00 201 PRO A C 1
ATOM 1606 O O . PRO A 1 201 ? -24.375 14.373 -13.446 1.00 61.00 201 PRO A O 1
ATOM 1609 N N . PHE A 1 202 ? -24.467 13.199 -11.538 1.00 61.97 202 PHE A N 1
ATOM 1610 C CA . PHE A 1 202 ? -23.151 13.647 -11.077 1.00 61.97 202 PHE A CA 1
ATOM 1611 C C . PHE A 1 202 ? -22.041 13.023 -11.906 1.00 61.97 202 PHE A C 1
ATOM 1613 O O . PHE A 1 202 ? -21.082 13.713 -12.222 1.00 61.97 202 PHE A O 1
ATOM 1620 N N . GLU A 1 203 ? -22.180 11.762 -12.318 1.00 64.19 203 GLU A N 1
ATOM 1621 C CA . GLU A 1 203 ? -21.229 11.164 -13.255 1.00 64.19 203 GLU A CA 1
ATOM 1622 C C . GLU A 1 203 ? -21.191 11.897 -14.593 1.00 64.19 203 GLU A C 1
ATOM 1624 O O . GLU A 1 203 ? -20.114 12.112 -15.144 1.00 64.19 203 GLU A O 1
ATOM 1629 N N . ILE A 1 204 ? -22.352 12.293 -15.121 1.00 68.81 204 ILE A N 1
ATOM 1630 C CA . ILE A 1 204 ? -22.434 13.031 -16.385 1.00 68.81 204 ILE A CA 1
ATOM 1631 C C . ILE A 1 204 ? -21.708 14.375 -16.268 1.00 68.81 204 ILE A C 1
ATOM 1633 O O . ILE A 1 204 ? -20.993 14.762 -17.192 1.00 68.81 204 ILE A O 1
ATOM 1637 N N . VAL A 1 205 ? -21.858 15.078 -15.141 1.00 71.25 205 VAL A N 1
ATOM 1638 C CA . VAL A 1 205 ? -21.136 16.333 -14.880 1.00 71.25 205 VAL A CA 1
ATOM 1639 C C . VAL A 1 205 ? -19.646 16.074 -14.666 1.00 71.25 205 VAL A C 1
ATOM 1641 O O . VAL A 1 205 ? -18.815 16.763 -15.249 1.00 71.25 205 VAL A O 1
ATOM 1644 N N . ALA A 1 206 ? -19.297 15.059 -13.879 1.00 68.19 206 ALA A N 1
ATOM 1645 C CA . ALA A 1 206 ? -17.924 14.718 -13.545 1.00 68.19 206 ALA A CA 1
ATOM 1646 C C . ALA A 1 206 ? -17.103 14.324 -14.784 1.00 68.19 206 ALA A C 1
ATOM 1648 O O . ALA A 1 206 ? -15.955 14.732 -14.919 1.00 68.19 206 ALA A O 1
ATOM 1649 N N . LYS A 1 207 ? -17.720 13.626 -15.745 1.00 76.00 207 LYS A N 1
ATOM 1650 C CA . LYS A 1 207 ? -17.128 13.300 -17.055 1.00 76.00 207 LYS A CA 1
ATOM 1651 C C . LYS A 1 207 ? -16.865 14.533 -17.937 1.00 76.00 207 LYS A C 1
ATOM 1653 O O . LYS A 1 207 ? -16.156 14.408 -18.929 1.00 76.00 207 LYS A O 1
ATOM 1658 N N . LYS A 1 208 ? -17.420 15.708 -17.604 1.00 81.25 208 LYS A N 1
ATOM 1659 C CA . LYS A 1 208 ? -17.294 16.961 -18.376 1.00 81.25 208 LYS A CA 1
ATOM 1660 C C . LYS A 1 208 ? -16.370 18.004 -17.742 1.00 81.25 208 LYS A C 1
ATOM 1662 O O . LYS A 1 208 ? -16.203 19.077 -18.318 1.00 81.25 208 LYS A O 1
ATOM 1667 N N . ILE A 1 209 ? -15.799 17.728 -16.573 1.00 80.00 209 ILE A N 1
ATOM 1668 C CA . ILE A 1 209 ? -14.899 18.652 -15.874 1.00 80.00 209 ILE A CA 1
ATOM 1669 C C . ILE A 1 209 ? -13.541 18.000 -15.618 1.00 80.00 209 ILE A C 1
ATOM 1671 O O . ILE A 1 209 ? -13.411 16.777 -15.613 1.00 80.00 209 ILE A O 1
ATOM 1675 N N . PHE A 1 210 ? -12.531 18.841 -15.404 1.00 78.19 210 PHE A N 1
ATOM 1676 C CA . PHE A 1 210 ? -11.206 18.409 -14.978 1.00 78.19 210 PHE A CA 1
ATOM 1677 C C . PHE A 1 210 ? -11.046 18.553 -13.468 1.00 78.19 210 PHE A C 1
ATOM 1679 O O . PHE A 1 210 ? -11.624 19.444 -12.841 1.00 78.19 210 PHE A O 1
ATOM 1686 N N . PHE A 1 211 ? -10.217 17.687 -12.901 1.00 73.06 211 PHE A N 1
ATOM 1687 C CA . PHE A 1 211 ? -9.996 17.570 -11.473 1.00 73.06 211 PHE A CA 1
ATOM 1688 C C . PHE A 1 211 ? -8.551 17.894 -11.118 1.00 73.06 211 PHE A C 1
ATOM 1690 O O . PHE A 1 211 ? -7.644 17.320 -11.718 1.00 73.06 211 PHE A O 1
ATOM 1697 N N . PRO A 1 212 ? -8.306 18.781 -10.145 1.00 74.69 212 PRO A N 1
ATOM 1698 C CA . PRO A 1 212 ? -6.956 18.980 -9.646 1.00 74.69 212 PRO A CA 1
ATOM 1699 C C . PRO A 1 212 ? -6.468 17.717 -8.931 1.00 74.69 212 PRO A C 1
ATOM 1701 O O . PRO A 1 212 ? -7.247 17.009 -8.286 1.00 74.69 212 PRO A O 1
ATOM 1704 N N . CYS A 1 213 ? -5.167 17.451 -9.015 1.00 77.69 213 CYS A N 1
ATOM 1705 C CA . CYS A 1 213 ? -4.540 16.382 -8.247 1.00 77.69 213 CYS A CA 1
ATOM 1706 C C . CYS A 1 213 ? -4.697 16.595 -6.729 1.00 77.69 213 CYS A C 1
ATOM 1708 O O . CYS A 1 213 ? -4.414 17.676 -6.207 1.00 77.69 213 CYS A O 1
ATOM 1710 N N . SER A 1 214 ? -5.061 15.533 -6.001 1.00 70.19 214 SER A N 1
ATOM 1711 C CA . SER A 1 214 ? -5.206 15.535 -4.533 1.00 70.19 214 SER A CA 1
ATOM 1712 C C . SER A 1 214 ? -3.910 15.795 -3.778 1.00 70.19 214 SER A C 1
ATOM 1714 O O . SER A 1 214 ? -3.929 16.328 -2.672 1.00 70.19 214 SER A O 1
ATOM 1716 N N . PHE A 1 215 ? -2.775 15.457 -4.382 1.00 73.06 215 PHE A N 1
ATOM 1717 C CA . PHE A 1 215 ? -1.454 15.692 -3.808 1.00 73.06 215 PHE A CA 1
ATOM 1718 C C . PHE A 1 215 ? -0.904 17.092 -4.130 1.00 73.06 215 PHE A C 1
ATOM 1720 O O . PHE A 1 215 ? 0.245 17.407 -3.815 1.00 73.06 215 PHE A O 1
ATOM 1727 N N . GLY A 1 216 ? -1.704 17.945 -4.778 1.00 75.75 216 GLY A N 1
ATOM 1728 C CA . GLY A 1 216 ? -1.354 19.335 -5.061 1.00 75.75 216 GLY A CA 1
ATOM 1729 C C . GLY A 1 216 ? -0.292 19.506 -6.147 1.00 75.75 216 GLY A C 1
ATOM 1730 O O . GLY A 1 216 ? 0.470 20.481 -6.110 1.00 75.75 216 GLY A O 1
ATOM 1731 N N . CYS A 1 217 ? -0.161 18.559 -7.088 1.00 81.06 217 CYS A N 1
ATOM 1732 C CA . CYS A 1 217 ? 0.581 18.828 -8.323 1.00 81.06 217 CYS A CA 1
ATOM 1733 C C . CYS A 1 217 ? -0.239 19.748 -9.245 1.00 81.06 217 CYS A C 1
ATOM 1735 O O . CYS A 1 217 ? -1.409 20.024 -8.986 1.00 81.06 217 CYS A O 1
ATOM 1737 N N . SER A 1 218 ? 0.394 20.257 -10.299 1.00 87.12 218 SER A N 1
ATOM 1738 C CA . SER A 1 218 ? -0.224 21.220 -11.218 1.00 87.12 218 SER A CA 1
ATOM 1739 C C . SER A 1 218 ? -1.157 20.579 -12.254 1.00 87.12 218 SER A C 1
ATOM 1741 O O . SER A 1 218 ? -1.722 21.300 -13.072 1.00 87.12 218 SER A O 1
ATOM 1743 N N . ASP A 1 219 ? -1.312 19.253 -12.234 1.00 82.12 219 ASP A N 1
ATOM 1744 C CA . ASP A 1 219 ? -2.057 18.527 -13.259 1.00 82.12 219 ASP A CA 1
ATOM 1745 C C . ASP A 1 219 ? -3.571 18.620 -13.040 1.00 82.12 219 ASP A C 1
ATOM 1747 O O . ASP A 1 219 ? -4.080 18.560 -11.914 1.00 82.12 219 ASP A O 1
ATOM 1751 N N . LEU A 1 220 ? -4.285 18.736 -14.160 1.00 84.19 220 LEU A N 1
ATOM 1752 C CA . LEU A 1 220 ? -5.738 18.720 -14.256 1.00 84.19 220 LEU A CA 1
ATOM 1753 C C . LEU A 1 220 ? -6.164 17.449 -14.994 1.00 84.19 220 LEU A C 1
ATOM 1755 O O . LEU A 1 220 ? -5.770 17.215 -16.133 1.00 84.19 220 LEU A O 1
ATOM 1759 N N . LEU A 1 221 ? -6.955 16.619 -14.327 1.00 81.88 221 LEU A N 1
ATOM 1760 C CA . LEU A 1 221 ? -7.169 15.220 -14.677 1.00 81.88 221 LEU A CA 1
ATOM 1761 C C . LEU A 1 221 ? -8.618 14.996 -15.095 1.00 81.88 221 LEU A C 1
ATOM 1763 O O . LEU A 1 221 ? -9.538 15.450 -14.415 1.00 81.88 221 LEU A O 1
ATOM 1767 N N . ALA A 1 222 ? -8.845 14.279 -16.193 1.00 81.81 222 ALA A N 1
ATOM 1768 C CA . ALA A 1 222 ? -10.192 13.846 -16.546 1.00 81.81 222 ALA A CA 1
ATOM 1769 C C . ALA A 1 222 ? -10.686 12.764 -15.567 1.00 81.81 222 ALA A C 1
ATOM 1771 O O . ALA A 1 222 ? -9.884 12.036 -14.984 1.00 81.81 222 ALA A O 1
ATOM 1772 N N . TRP A 1 223 ? -12.009 12.617 -15.430 1.00 71.25 223 TRP A N 1
ATOM 1773 C CA . TRP A 1 223 ? -12.675 11.678 -14.508 1.00 71.25 223 TRP A CA 1
ATOM 1774 C C . TRP A 1 223 ? -12.024 10.289 -14.400 1.00 71.25 223 TRP A C 1
ATOM 1776 O O . TRP A 1 223 ? -11.720 9.835 -13.298 1.00 71.25 223 TRP A O 1
ATOM 1786 N N . GLY A 1 224 ? -11.776 9.626 -15.532 1.00 72.88 224 GLY A N 1
ATOM 1787 C CA . GLY A 1 224 ? -11.207 8.274 -15.555 1.00 72.88 224 GLY A CA 1
ATOM 1788 C C . GLY A 1 224 ? -9.712 8.202 -15.234 1.00 72.88 224 GLY A C 1
ATOM 1789 O O . GLY A 1 224 ? -9.230 7.142 -14.873 1.00 72.88 224 GLY A O 1
ATOM 1790 N N . GLN A 1 225 ? -8.984 9.317 -15.323 1.00 79.38 225 GLN A N 1
ATOM 1791 C CA . GLN A 1 225 ? -7.517 9.353 -15.235 1.00 79.38 225 GLN A CA 1
ATOM 1792 C C . GLN A 1 225 ? -7.002 9.701 -13.837 1.00 79.38 225 GLN A C 1
ATOM 1794 O O . GLN A 1 225 ? -5.806 9.616 -13.567 1.00 79.38 225 GLN A O 1
ATOM 1799 N N . VAL A 1 226 ? -7.892 10.123 -12.934 1.00 74.88 226 VAL A N 1
ATOM 1800 C CA . VAL A 1 226 ? -7.492 10.600 -11.606 1.00 74.88 226 VAL A CA 1
ATOM 1801 C C . VAL A 1 226 ? -6.796 9.493 -10.805 1.00 74.88 226 VAL A C 1
ATOM 1803 O O . VAL A 1 226 ? -5.847 9.768 -10.081 1.00 74.88 226 VAL A O 1
ATOM 1806 N N . LEU A 1 227 ? -7.268 8.242 -10.898 1.00 70.62 227 LEU A N 1
ATOM 1807 C CA . LEU A 1 227 ? -6.699 7.130 -10.125 1.00 70.62 227 LEU A CA 1
ATOM 1808 C C . LEU A 1 227 ? -5.302 6.761 -10.631 1.00 70.62 227 LEU A C 1
ATOM 1810 O O . LEU A 1 227 ? -4.374 6.686 -9.830 1.00 70.62 227 LEU A O 1
ATOM 1814 N N . ASP A 1 228 ? -5.156 6.610 -11.944 1.00 76.19 228 ASP A N 1
ATOM 1815 C CA . ASP A 1 228 ? -3.884 6.260 -12.579 1.00 76.19 228 ASP A CA 1
ATOM 1816 C C . ASP A 1 228 ? -2.821 7.324 -12.295 1.00 76.19 228 ASP A C 1
ATOM 1818 O O . ASP A 1 228 ? -1.696 7.007 -11.912 1.00 76.19 228 ASP A O 1
ATOM 1822 N N . HIS A 1 229 ? -3.202 8.603 -12.375 1.00 80.62 229 HIS A N 1
ATOM 1823 C CA . HIS A 1 229 ? -2.313 9.703 -12.018 1.00 80.62 229 HIS A CA 1
ATOM 1824 C C . HIS A 1 229 ? -1.867 9.646 -10.552 1.00 80.62 229 HIS A C 1
ATOM 1826 O O . HIS A 1 229 ? -0.692 9.846 -10.261 1.00 80.62 229 HIS A O 1
ATOM 1832 N N . GLU A 1 230 ? -2.780 9.396 -9.611 1.00 75.38 230 GLU A N 1
ATOM 1833 C CA . GLU A 1 230 ? -2.450 9.366 -8.182 1.00 75.38 230 GLU A CA 1
ATOM 1834 C C . GLU A 1 230 ? -1.408 8.308 -7.829 1.00 75.38 230 GLU A C 1
ATOM 1836 O O . GLU A 1 230 ? -0.601 8.539 -6.929 1.00 75.38 230 GLU A O 1
ATOM 1841 N N . ILE A 1 231 ? -1.409 7.175 -8.533 1.00 74.44 231 ILE A N 1
ATOM 1842 C CA . ILE A 1 231 ? -0.441 6.094 -8.324 1.00 74.44 231 ILE A CA 1
ATOM 1843 C C . ILE A 1 231 ? 0.977 6.575 -8.661 1.00 74.44 231 ILE A C 1
ATOM 1845 O O . ILE A 1 231 ? 1.916 6.290 -7.915 1.00 74.44 231 ILE A O 1
ATOM 1849 N N . VAL A 1 232 ? 1.128 7.366 -9.723 1.00 76.31 232 VAL A N 1
ATOM 1850 C CA . VAL A 1 232 ? 2.435 7.822 -10.229 1.00 76.31 232 VAL A CA 1
ATOM 1851 C C . VAL A 1 232 ? 2.758 9.283 -9.889 1.00 76.31 232 VAL A C 1
ATOM 1853 O O . VAL A 1 232 ? 3.783 9.812 -10.313 1.00 76.31 232 VAL A O 1
ATOM 1856 N N . CYS A 1 233 ? 1.902 9.968 -9.126 1.00 80.44 233 CYS A N 1
ATOM 1857 C CA . CYS A 1 233 ? 2.055 11.395 -8.860 1.00 80.44 233 CYS A CA 1
ATOM 1858 C C . CYS A 1 233 ? 3.347 11.701 -8.083 1.00 80.44 233 CYS A C 1
ATOM 1860 O O . CYS A 1 233 ? 3.576 11.187 -6.989 1.00 80.44 233 CYS A O 1
ATOM 1862 N N . LYS A 1 234 ? 4.146 12.655 -8.580 1.00 78.44 234 LYS A N 1
ATOM 1863 C CA . LYS A 1 234 ? 5.403 13.089 -7.933 1.00 78.44 234 LYS A CA 1
ATOM 1864 C C . LYS A 1 234 ? 5.229 13.638 -6.522 1.00 78.44 234 LYS A C 1
ATOM 1866 O O . LYS A 1 234 ? 6.148 13.553 -5.712 1.00 78.44 234 LYS A O 1
ATOM 1871 N N . LYS A 1 235 ? 4.068 14.233 -6.237 1.00 81.31 235 LYS A N 1
ATOM 1872 C CA . LYS A 1 235 ? 3.748 14.788 -4.916 1.00 81.31 235 LYS A CA 1
ATOM 1873 C C . LYS A 1 235 ? 3.027 13.791 -4.007 1.00 81.31 235 LYS A C 1
ATOM 1875 O O . LYS A 1 235 ? 2.675 14.161 -2.890 1.00 81.31 235 LYS A O 1
ATOM 1880 N N . ARG A 1 236 ? 2.820 12.546 -4.459 1.00 83.81 236 ARG A N 1
ATOM 1881 C CA . ARG A 1 236 ? 2.150 11.494 -3.690 1.00 83.81 236 ARG A CA 1
ATOM 1882 C C . ARG A 1 236 ? 2.790 11.340 -2.315 1.00 83.81 236 ARG A C 1
ATOM 1884 O O . ARG A 1 236 ? 3.994 11.095 -2.194 1.00 83.81 236 ARG A O 1
ATOM 1891 N N . THR A 1 237 ? 1.957 11.446 -1.290 1.00 83.31 237 THR A N 1
ATOM 1892 C CA . THR A 1 237 ? 2.303 11.138 0.096 1.00 83.31 237 THR A CA 1
ATOM 1893 C C . THR A 1 237 ? 1.660 9.823 0.509 1.00 83.31 237 THR A C 1
ATOM 1895 O O . THR A 1 237 ? 0.608 9.445 -0.002 1.00 83.31 237 THR A O 1
ATOM 1898 N N . LEU A 1 238 ? 2.318 9.111 1.419 1.00 79.31 238 LEU A N 1
ATOM 1899 C CA . LEU A 1 238 ? 1.854 7.836 1.952 1.00 79.31 238 LEU A CA 1
ATOM 1900 C C . LEU A 1 238 ? 2.275 7.674 3.411 1.00 79.31 238 LEU A C 1
ATOM 1902 O O . LEU A 1 238 ? 3.256 8.270 3.865 1.00 79.31 238 LEU A O 1
ATOM 1906 N N . ILE A 1 239 ? 1.536 6.836 4.132 1.00 78.94 239 ILE A N 1
ATOM 1907 C CA . ILE A 1 239 ? 1.936 6.353 5.457 1.00 78.94 239 ILE A CA 1
ATOM 1908 C C . ILE A 1 239 ? 2.951 5.230 5.253 1.00 78.94 239 ILE A C 1
ATOM 1910 O O . ILE A 1 239 ? 2.737 4.363 4.402 1.00 78.94 239 ILE A O 1
ATOM 1914 N N . CYS A 1 240 ? 4.033 5.237 6.031 1.00 81.56 240 CYS A N 1
ATOM 1915 C CA . CYS A 1 240 ? 5.070 4.214 5.965 1.00 81.56 240 CYS A CA 1
ATOM 1916 C C . CYS A 1 240 ? 4.470 2.786 5.967 1.00 81.56 240 CYS A C 1
ATOM 1918 O O . CYS A 1 240 ? 3.582 2.494 6.772 1.00 81.56 240 CYS A O 1
ATOM 1920 N N . PRO A 1 241 ? 4.925 1.881 5.076 1.00 84.94 241 PRO A N 1
ATOM 1921 C CA . PRO A 1 241 ? 4.407 0.512 5.008 1.00 84.94 241 PRO A CA 1
ATOM 1922 C C . PRO A 1 241 ? 4.896 -0.415 6.126 1.00 84.94 241 PRO A C 1
ATOM 1924 O O . PRO A 1 241 ? 4.393 -1.534 6.242 1.00 84.94 241 PRO A O 1
ATOM 1927 N N . PHE A 1 242 ? 5.881 0.003 6.925 1.00 80.12 242 PHE A N 1
ATOM 1928 C CA . PHE A 1 242 ? 6.420 -0.816 8.006 1.00 80.12 242 PHE A CA 1
ATOM 1929 C C . PHE A 1 242 ? 5.444 -0.908 9.189 1.00 80.12 242 PHE A C 1
ATOM 1931 O O . PHE A 1 242 ? 4.812 0.093 9.539 1.00 80.12 242 PHE A O 1
ATOM 1938 N N . PRO A 1 243 ? 5.329 -2.079 9.853 1.00 74.00 243 PRO A N 1
ATOM 1939 C CA . PRO A 1 243 ? 4.479 -2.215 11.030 1.00 74.00 243 PRO A CA 1
ATOM 1940 C C . PRO A 1 243 ? 4.918 -1.217 12.091 1.00 74.00 243 PRO A C 1
ATOM 1942 O O . PRO A 1 243 ? 6.114 -0.967 12.241 1.00 74.00 243 PRO A O 1
ATOM 1945 N N . THR A 1 244 ? 3.967 -0.693 12.864 1.00 71.12 244 THR A N 1
ATOM 1946 C CA . THR A 1 244 ? 4.225 0.221 13.994 1.00 71.12 244 THR A CA 1
ATOM 1947 C C . THR A 1 244 ? 4.848 1.572 13.614 1.00 71.12 244 THR A C 1
ATOM 1949 O O . THR A 1 244 ? 5.126 2.379 14.498 1.00 71.12 244 THR A O 1
ATOM 1952 N N . CYS A 1 245 ? 5.015 1.864 12.317 1.00 71.12 245 CYS A N 1
ATOM 1953 C CA . CYS A 1 245 ? 5.438 3.171 11.828 1.00 71.12 245 CYS A CA 1
ATOM 1954 C C . CYS A 1 245 ? 4.242 3.962 11.285 1.00 71.12 245 CYS A C 1
ATOM 1956 O O . CYS A 1 245 ? 3.644 3.597 10.276 1.00 71.12 245 CYS A O 1
ATOM 1958 N N . TYR A 1 246 ? 3.920 5.080 11.935 1.00 75.31 246 TYR A N 1
ATOM 1959 C CA . TYR A 1 246 ? 2.800 5.953 11.554 1.00 75.31 246 TYR A CA 1
ATOM 1960 C C . TYR A 1 246 ? 3.249 7.226 10.824 1.00 75.31 246 TYR A C 1
ATOM 1962 O O . TYR A 1 246 ? 2.449 8.126 10.571 1.00 75.31 246 TYR A O 1
ATOM 1970 N N . SER A 1 247 ? 4.537 7.327 10.486 1.00 73.00 247 SER A N 1
ATOM 1971 C CA . SER A 1 247 ? 5.077 8.485 9.781 1.00 73.00 247 SER A CA 1
ATOM 1972 C C . SER A 1 247 ? 4.479 8.603 8.381 1.00 73.00 247 SER A C 1
ATOM 1974 O O . SER A 1 247 ? 4.413 7.631 7.629 1.00 73.00 247 SER A O 1
ATOM 1976 N N . THR A 1 248 ? 4.087 9.821 8.019 1.00 81.75 248 THR A N 1
ATOM 1977 C CA . THR A 1 248 ? 3.677 10.170 6.655 1.00 81.75 248 THR A CA 1
ATOM 1978 C C . THR A 1 248 ? 4.863 10.790 5.921 1.00 81.75 248 THR A C 1
ATOM 1980 O O . THR A 1 248 ? 5.532 11.666 6.465 1.00 81.75 248 THR A O 1
ATOM 1983 N N . THR A 1 249 ? 5.141 10.340 4.698 1.00 83.31 249 THR A N 1
ATOM 1984 C CA . THR A 1 249 ? 6.255 10.833 3.872 1.00 83.31 249 THR A CA 1
ATOM 1985 C C . THR A 1 249 ? 5.864 10.903 2.396 1.00 83.31 249 THR A C 1
ATOM 1987 O O . THR A 1 249 ? 4.885 10.289 1.973 1.00 83.31 249 THR A O 1
ATOM 1990 N N . GLN A 1 250 ? 6.616 11.657 1.592 1.00 86.81 250 GLN A N 1
ATOM 1991 C CA . GLN A 1 250 ? 6.481 11.608 0.134 1.00 86.81 250 GLN A CA 1
ATOM 1992 C C . GLN A 1 250 ? 7.061 10.294 -0.396 1.00 86.81 250 GLN A C 1
ATOM 1994 O O . GLN A 1 250 ? 8.091 9.831 0.096 1.00 86.81 250 GLN A O 1
ATOM 1999 N N . LEU A 1 251 ? 6.454 9.717 -1.437 1.00 85.88 251 LEU A N 1
ATOM 2000 C CA . LEU A 1 251 ? 6.940 8.474 -2.051 1.00 85.88 251 LEU A CA 1
ATOM 2001 C C . LEU A 1 251 ? 8.412 8.592 -2.500 1.00 85.88 251 LEU A C 1
ATOM 2003 O O . LEU A 1 251 ? 9.185 7.653 -2.340 1.00 85.88 251 LEU A O 1
ATOM 2007 N N . SER A 1 252 ? 8.823 9.767 -2.987 1.00 83.56 252 SER A N 1
ATOM 2008 C CA . SER A 1 252 ? 10.206 10.074 -3.388 1.00 83.56 252 SER A CA 1
ATOM 2009 C C . SER A 1 252 ? 11.214 10.025 -2.232 1.00 83.56 252 SER A C 1
ATOM 2011 O O . SER A 1 252 ? 12.392 9.739 -2.445 1.00 83.56 252 SER A O 1
ATOM 2013 N N . LEU A 1 253 ? 10.749 10.281 -1.007 1.00 88.69 253 LEU A N 1
ATOM 2014 C CA . LEU A 1 253 ? 11.542 10.304 0.222 1.00 88.69 253 LEU A CA 1
ATOM 2015 C C . LEU A 1 253 ? 11.415 9.005 1.027 1.00 88.69 253 LEU A C 1
ATOM 2017 O O . LEU A 1 253 ? 12.092 8.842 2.044 1.00 88.69 253 LEU A O 1
ATOM 2021 N N . LEU A 1 254 ? 10.575 8.061 0.589 1.00 89.50 254 LEU A N 1
ATOM 2022 C CA . LEU A 1 254 ? 10.347 6.810 1.308 1.00 89.50 254 LEU A CA 1
ATOM 2023 C C . LEU A 1 254 ? 11.645 6.009 1.474 1.00 89.50 254 LEU A C 1
ATOM 2025 O O . LEU A 1 254 ? 11.882 5.457 2.544 1.00 89.50 254 LEU A O 1
ATOM 2029 N N . ARG A 1 255 ? 12.523 5.993 0.464 1.00 89.50 255 ARG A N 1
ATOM 2030 C CA . ARG A 1 255 ? 13.813 5.285 0.546 1.00 89.50 255 ARG A CA 1
ATOM 2031 C C . ARG A 1 255 ? 14.679 5.794 1.712 1.00 89.50 255 ARG A C 1
ATOM 2033 O O . ARG A 1 255 ? 15.268 4.997 2.438 1.00 89.50 255 ARG A O 1
ATOM 2040 N N . ASP A 1 256 ? 14.724 7.114 1.904 1.00 92.31 256 ASP A N 1
ATOM 2041 C CA . ASP A 1 256 ? 15.575 7.758 2.904 1.00 92.31 256 ASP A CA 1
ATOM 2042 C C . ASP A 1 256 ? 14.944 7.573 4.290 1.00 92.31 256 ASP A C 1
ATOM 2044 O O . ASP A 1 256 ? 15.637 7.263 5.257 1.00 92.31 256 ASP A O 1
ATOM 2048 N N . HIS A 1 257 ? 13.610 7.639 4.363 1.00 92.06 257 HIS A N 1
ATOM 2049 C CA . HIS A 1 257 ? 12.854 7.284 5.558 1.00 92.06 257 HIS A CA 1
ATOM 2050 C C . HIS A 1 257 ? 13.129 5.840 6.007 1.00 92.06 257 HIS A C 1
ATOM 2052 O O . HIS A 1 257 ? 13.474 5.637 7.167 1.00 92.06 257 HIS A O 1
ATOM 2058 N N . ILE A 1 258 ? 13.041 4.847 5.110 1.00 93.00 258 ILE A N 1
ATOM 2059 C CA . ILE A 1 258 ? 13.302 3.436 5.449 1.00 93.00 258 ILE A CA 1
ATOM 2060 C C . ILE A 1 258 ? 14.743 3.263 5.930 1.00 93.00 258 ILE A C 1
ATOM 2062 O O . ILE A 1 258 ? 14.968 2.629 6.956 1.00 93.00 258 ILE A O 1
ATOM 2066 N N . LYS A 1 259 ? 15.717 3.866 5.241 1.00 93.00 259 LYS A N 1
ATOM 2067 C CA . LYS A 1 259 ? 17.128 3.781 5.633 1.00 93.00 259 LYS A CA 1
ATOM 2068 C C . LYS A 1 259 ? 17.376 4.311 7.051 1.00 93.00 259 LYS A C 1
ATOM 2070 O O . LYS A 1 259 ? 18.144 3.712 7.796 1.00 93.00 259 LYS A O 1
ATOM 2075 N N . VAL A 1 260 ? 16.748 5.430 7.415 1.00 93.25 260 VAL A N 1
ATOM 2076 C CA . VAL A 1 260 ? 16.975 6.097 8.708 1.00 93.25 260 VAL A CA 1
ATOM 2077 C C . VAL A 1 260 ? 16.138 5.479 9.831 1.00 93.25 260 VAL A C 1
ATOM 2079 O O . VAL A 1 260 ? 16.651 5.263 10.923 1.00 93.25 260 VAL A O 1
ATOM 2082 N N . GLN A 1 261 ? 14.858 5.200 9.581 1.00 91.56 261 GLN A N 1
ATOM 2083 C CA . GLN A 1 261 ? 13.902 4.762 10.607 1.00 91.56 261 GLN A CA 1
ATOM 2084 C C . GLN A 1 261 ? 13.798 3.233 10.717 1.00 91.56 261 GLN A C 1
ATOM 2086 O O . GLN A 1 261 ? 13.381 2.712 11.751 1.00 91.56 261 GLN A O 1
ATOM 2091 N N . HIS A 1 262 ? 14.194 2.496 9.674 1.00 90.69 262 HIS A N 1
ATOM 2092 C CA . HIS A 1 262 ? 14.126 1.032 9.603 1.00 90.69 262 HIS A CA 1
ATOM 2093 C C . HIS A 1 262 ? 15.452 0.397 9.131 1.00 90.69 262 HIS A C 1
ATOM 2095 O O . HIS A 1 262 ? 15.433 -0.466 8.248 1.00 90.69 262 HIS A O 1
ATOM 2101 N N . PRO A 1 263 ? 16.612 0.754 9.722 1.00 92.25 263 PRO A N 1
ATOM 2102 C CA . PRO A 1 263 ? 17.923 0.311 9.236 1.00 92.25 263 PRO A CA 1
ATOM 2103 C C . PRO A 1 263 ? 18.096 -1.214 9.257 1.00 92.25 263 PRO A C 1
ATOM 2105 O O . PRO A 1 263 ? 18.771 -1.762 8.396 1.00 92.25 263 PRO A O 1
ATOM 2108 N N . LEU A 1 264 ? 17.440 -1.917 10.189 1.00 89.38 264 LEU A N 1
ATOM 2109 C CA . LEU A 1 264 ? 17.477 -3.385 10.285 1.00 89.38 264 LEU A CA 1
ATOM 2110 C C . LEU A 1 264 ? 16.769 -4.104 9.127 1.00 89.38 264 LEU A C 1
ATOM 2112 O O . LEU A 1 264 ? 16.978 -5.297 8.926 1.00 89.38 264 LEU A O 1
ATOM 2116 N N . PHE A 1 265 ? 15.907 -3.399 8.397 1.00 90.62 265 PHE A N 1
ATOM 2117 C CA . PHE A 1 265 ? 15.143 -3.933 7.270 1.00 90.62 265 PHE A CA 1
ATOM 2118 C C . PHE A 1 265 ? 15.539 -3.276 5.944 1.00 90.62 265 PHE A C 1
ATOM 2120 O O . PHE A 1 265 ? 14.883 -3.495 4.925 1.00 90.62 265 PHE A O 1
ATOM 2127 N N . TYR A 1 266 ? 16.592 -2.457 5.956 1.00 92.56 266 TYR A N 1
ATOM 2128 C CA . TYR A 1 266 ? 17.137 -1.790 4.786 1.00 92.56 266 TYR A CA 1
ATOM 2129 C C . TYR A 1 266 ? 18.406 -2.502 4.316 1.00 92.56 266 TYR A C 1
ATOM 2131 O O . TYR A 1 266 ? 19.322 -2.731 5.102 1.00 92.56 266 TYR A O 1
ATOM 2139 N N . GLN A 1 267 ? 18.470 -2.828 3.028 1.00 91.69 267 GLN A N 1
ATOM 2140 C CA . GLN A 1 267 ? 19.600 -3.519 2.414 1.00 91.69 267 GLN A CA 1
ATOM 2141 C C . GLN A 1 267 ? 20.095 -2.725 1.207 1.00 91.69 267 GLN A C 1
ATOM 2143 O O . GLN A 1 267 ? 19.346 -2.507 0.259 1.00 91.69 267 GLN A O 1
ATOM 2148 N N . ASP A 1 268 ? 21.360 -2.316 1.228 1.00 87.31 268 ASP A N 1
ATOM 2149 C CA . ASP A 1 268 ? 22.089 -1.729 0.090 1.00 87.31 268 ASP A CA 1
ATOM 2150 C C . ASP A 1 268 ? 23.118 -2.693 -0.522 1.00 87.31 268 ASP A C 1
ATOM 2152 O O . ASP A 1 268 ? 23.736 -2.415 -1.547 1.00 87.31 268 ASP A O 1
ATOM 2156 N N . THR A 1 269 ? 23.291 -3.842 0.120 1.00 83.19 269 THR A N 1
ATOM 2157 C CA . THR A 1 269 ? 24.128 -4.957 -0.293 1.00 83.19 269 THR A CA 1
ATOM 2158 C C . THR A 1 269 ? 23.349 -6.239 -0.054 1.00 83.19 269 THR A C 1
ATOM 2160 O O . THR A 1 269 ? 22.460 -6.299 0.799 1.00 83.19 269 THR A O 1
ATOM 2163 N N . ARG A 1 270 ? 23.662 -7.288 -0.818 1.00 83.06 270 ARG A N 1
ATOM 2164 C CA . ARG A 1 270 ? 22.990 -8.577 -0.663 1.00 83.06 270 ARG A CA 1
ATOM 2165 C C . ARG A 1 270 ? 23.249 -9.132 0.738 1.00 83.06 270 ARG A C 1
ATOM 2167 O O . ARG A 1 270 ? 24.386 -9.459 1.069 1.00 83.06 270 ARG A O 1
ATOM 2174 N N . GLN A 1 271 ? 22.183 -9.326 1.507 1.00 86.25 271 GLN A N 1
ATOM 2175 C CA . GLN A 1 271 ? 22.242 -9.941 2.828 1.00 86.25 271 GLN A CA 1
ATOM 2176 C C . GLN A 1 271 ? 21.395 -11.212 2.868 1.00 86.25 271 GLN A C 1
ATOM 2178 O O . GLN A 1 271 ? 20.327 -11.302 2.260 1.00 86.25 271 GLN A O 1
ATOM 2183 N N . GLN A 1 272 ? 21.898 -12.222 3.574 1.00 90.75 272 GLN A N 1
ATOM 2184 C CA . GLN A 1 272 ? 21.129 -13.419 3.880 1.00 90.75 272 GLN A CA 1
ATOM 2185 C C . GLN A 1 272 ? 20.440 -13.221 5.229 1.00 90.75 272 GLN A C 1
ATOM 2187 O O . GLN A 1 272 ? 21.093 -12.958 6.235 1.00 90.75 272 GLN A O 1
ATOM 2192 N N . ILE A 1 273 ? 19.118 -13.349 5.242 1.00 92.44 273 ILE A N 1
ATOM 2193 C CA . ILE A 1 273 ? 18.287 -13.163 6.427 1.00 92.44 273 ILE A CA 1
ATOM 2194 C C . ILE A 1 273 ? 17.921 -14.526 6.988 1.00 92.44 273 ILE A C 1
ATOM 2196 O O . ILE A 1 273 ? 17.424 -15.377 6.253 1.00 92.44 273 ILE A O 1
ATOM 2200 N N . GLN A 1 274 ? 18.118 -14.707 8.292 1.00 91.62 274 GLN A N 1
ATOM 2201 C CA . GLN A 1 274 ? 17.678 -15.889 9.023 1.00 91.62 274 GLN A CA 1
ATOM 2202 C C . GLN A 1 274 ? 16.323 -15.642 9.690 1.00 91.62 274 GLN A C 1
ATOM 2204 O O . GLN A 1 274 ? 16.080 -14.598 10.297 1.00 91.62 274 GLN A O 1
ATOM 2209 N N . LEU A 1 275 ? 15.445 -16.635 9.613 1.00 88.88 275 LEU A N 1
ATOM 2210 C CA . LEU A 1 275 ? 14.140 -16.647 10.253 1.00 88.88 275 LEU A CA 1
ATOM 2211 C C . LEU A 1 275 ? 13.865 -18.042 10.822 1.00 88.88 275 LEU A C 1
ATOM 2213 O O . LEU A 1 275 ? 14.234 -19.049 10.226 1.00 88.88 275 LEU A O 1
ATOM 2217 N N . VAL A 1 276 ? 13.228 -18.101 11.989 1.00 87.44 276 VAL A N 1
ATOM 2218 C CA . VAL A 1 276 ? 12.894 -19.362 12.658 1.00 87.44 276 VAL A CA 1
ATOM 2219 C C . VAL A 1 276 ? 11.411 -19.635 12.461 1.00 87.44 276 VAL A C 1
ATOM 2221 O O . VAL A 1 276 ? 10.587 -18.958 13.066 1.00 87.44 276 VAL A O 1
ATOM 2224 N N . LEU A 1 277 ? 11.069 -20.621 11.637 1.00 83.50 277 LEU A N 1
ATOM 2225 C CA . LEU A 1 277 ? 9.685 -21.052 11.463 1.00 83.50 277 LEU A CA 1
ATOM 2226 C C . LEU A 1 277 ? 9.218 -21.827 12.694 1.00 83.50 277 LEU A C 1
ATOM 2228 O O . LEU A 1 277 ? 9.918 -22.727 13.147 1.00 83.50 277 LEU A O 1
ATOM 2232 N N . SER A 1 278 ? 8.037 -21.500 13.217 1.00 76.19 278 SER A N 1
ATOM 2233 C CA . SER A 1 278 ? 7.360 -22.240 14.292 1.00 76.19 278 SER A CA 1
ATOM 2234 C C . SER A 1 278 ? 5.931 -22.602 13.893 1.00 76.19 278 SER A C 1
ATOM 2236 O O . SER A 1 278 ? 5.375 -22.006 12.973 1.00 76.19 278 SER A O 1
ATOM 2238 N N . SER A 1 279 ? 5.333 -23.578 14.574 1.00 66.19 279 SER A N 1
ATOM 2239 C CA . SER A 1 279 ? 4.038 -24.158 14.199 1.00 66.19 279 SER A CA 1
ATOM 2240 C C . SER A 1 279 ? 2.809 -23.291 14.507 1.00 66.19 279 SER A C 1
ATOM 2242 O O . SER A 1 279 ? 1.724 -23.611 14.037 1.00 66.19 279 SER A O 1
ATOM 2244 N N . SER A 1 280 ? 2.943 -22.207 15.279 1.00 69.19 280 SER A N 1
ATOM 2245 C CA . SER A 1 280 ? 1.786 -21.504 15.854 1.00 69.19 280 SER A CA 1
ATOM 2246 C C . SER A 1 280 ? 1.392 -20.184 15.184 1.00 69.19 280 SER A C 1
ATOM 2248 O O . SER A 1 280 ? 0.268 -19.740 15.393 1.00 69.19 280 SER A O 1
ATOM 2250 N N . THR A 1 281 ? 2.274 -19.516 14.429 1.00 74.94 281 THR A N 1
ATOM 2251 C CA . THR A 1 281 ? 1.992 -18.163 13.910 1.00 74.94 281 THR A CA 1
ATOM 2252 C C . THR A 1 281 ? 2.578 -17.913 12.516 1.00 74.94 281 THR A C 1
ATOM 2254 O O . THR A 1 281 ? 3.751 -18.220 12.282 1.00 74.94 281 THR A O 1
ATOM 2257 N N . PRO A 1 282 ? 1.804 -17.312 11.586 1.00 81.50 282 PRO A N 1
ATOM 2258 C CA . PRO A 1 282 ? 2.334 -16.831 10.317 1.00 81.50 282 PRO A CA 1
ATOM 2259 C C . PRO A 1 282 ? 3.418 -15.779 10.553 1.00 81.50 282 PRO A C 1
ATOM 2261 O O . PRO A 1 282 ? 3.293 -14.920 11.430 1.00 81.50 282 PRO A O 1
ATOM 2264 N N . MET A 1 283 ? 4.475 -15.818 9.748 1.00 85.31 283 MET A N 1
ATOM 2265 C CA . MET A 1 283 ? 5.575 -14.866 9.839 1.00 85.31 283 MET A CA 1
ATOM 2266 C C . MET A 1 283 ? 5.627 -13.996 8.598 1.00 85.31 283 MET A C 1
ATOM 2268 O O . MET A 1 283 ? 5.952 -14.479 7.520 1.00 85.31 283 MET A O 1
ATOM 2272 N N . THR A 1 284 ? 5.381 -12.703 8.773 1.00 87.38 284 THR A N 1
ATOM 2273 C CA . THR A 1 284 ? 5.425 -11.719 7.692 1.00 87.38 284 THR A CA 1
ATOM 2274 C C . THR A 1 284 ? 6.555 -10.716 7.928 1.00 87.38 284 THR A C 1
ATOM 2276 O O . THR A 1 284 ? 6.796 -10.281 9.059 1.00 87.38 284 THR A O 1
ATOM 2279 N N . ARG A 1 285 ? 7.275 -10.352 6.865 1.00 89.88 285 ARG A N 1
ATOM 2280 C CA . ARG A 1 285 ? 8.349 -9.352 6.864 1.00 89.88 285 ARG A CA 1
ATOM 2281 C C . ARG A 1 285 ? 8.258 -8.456 5.630 1.00 89.88 285 ARG A C 1
ATOM 2283 O O . ARG A 1 285 ? 7.760 -8.867 4.584 1.00 89.88 285 ARG A O 1
ATOM 2290 N N . LEU A 1 286 ? 8.784 -7.245 5.782 1.00 93.06 286 LEU A N 1
ATOM 2291 C CA . LEU A 1 286 ? 8.975 -6.261 4.725 1.00 93.06 286 LEU A CA 1
ATOM 2292 C C . LEU A 1 286 ? 10.428 -5.796 4.754 1.00 93.06 286 LEU A C 1
ATOM 2294 O O . LEU A 1 286 ? 10.943 -5.497 5.830 1.00 93.06 286 LEU A O 1
ATOM 2298 N N . HIS A 1 287 ? 11.057 -5.719 3.587 1.00 94.19 287 HIS A N 1
ATOM 2299 C CA . HIS A 1 287 ? 12.422 -5.220 3.425 1.00 94.19 287 HIS A CA 1
ATOM 2300 C C . HIS A 1 287 ? 12.469 -4.123 2.369 1.00 94.19 287 HIS A C 1
ATOM 2302 O O . HIS A 1 287 ? 11.814 -4.235 1.335 1.00 94.19 287 HIS A O 1
ATOM 2308 N N . GLY A 1 288 ? 13.261 -3.082 2.617 1.00 94.81 288 GLY A N 1
ATOM 2309 C CA . GLY A 1 288 ? 13.633 -2.095 1.609 1.00 94.81 288 GLY A CA 1
ATOM 2310 C C . GLY A 1 288 ? 14.968 -2.474 0.985 1.00 94.81 288 GLY A C 1
ATOM 2311 O O . GLY A 1 288 ? 15.970 -2.538 1.691 1.00 94.81 288 GLY A O 1
ATOM 2312 N N . ILE A 1 289 ? 14.991 -2.717 -0.322 1.00 94.81 289 ILE A N 1
ATOM 2313 C CA . ILE A 1 289 ? 16.187 -3.147 -1.053 1.00 94.81 289 ILE A CA 1
ATOM 2314 C C . ILE A 1 289 ? 16.613 -2.036 -2.004 1.00 94.81 289 ILE A C 1
ATOM 2316 O O . ILE A 1 289 ? 15.814 -1.586 -2.825 1.00 94.81 289 ILE A O 1
ATOM 2320 N N . ARG A 1 290 ? 17.868 -1.604 -1.920 1.00 91.31 290 ARG A N 1
ATOM 2321 C CA . ARG A 1 290 ? 18.471 -0.655 -2.851 1.00 91.31 290 ARG A CA 1
ATOM 2322 C C . ARG A 1 290 ? 19.477 -1.368 -3.744 1.00 91.31 290 ARG A C 1
ATOM 2324 O O . ARG A 1 290 ? 20.366 -2.048 -3.246 1.00 91.31 290 ARG A O 1
ATOM 2331 N N . ASP A 1 291 ? 19.366 -1.128 -5.045 1.00 88.19 291 ASP A N 1
ATOM 2332 C CA . ASP A 1 291 ? 20.355 -1.536 -6.043 1.00 88.19 291 ASP A CA 1
ATOM 2333 C C . ASP A 1 291 ? 20.604 -0.370 -7.008 1.00 88.19 291 ASP A C 1
ATOM 2335 O O . ASP A 1 291 ? 19.739 0.000 -7.803 1.00 88.19 291 ASP A O 1
ATOM 2339 N N . GLY A 1 292 ? 21.763 0.283 -6.879 1.00 85.00 292 GLY A N 1
ATOM 2340 C CA . GLY A 1 292 ? 22.065 1.526 -7.595 1.00 85.00 292 GLY A CA 1
ATOM 2341 C C . GLY A 1 292 ? 21.026 2.625 -7.330 1.00 85.00 292 GLY A C 1
ATOM 2342 O O . GLY A 1 292 ? 20.865 3.090 -6.192 1.00 85.00 292 GLY A O 1
ATOM 2343 N N . ASP A 1 293 ? 20.333 3.030 -8.396 1.00 83.38 293 ASP A N 1
ATOM 2344 C CA . ASP A 1 293 ? 19.262 4.033 -8.370 1.00 83.38 293 ASP A CA 1
ATOM 2345 C C . ASP A 1 293 ? 17.876 3.434 -8.095 1.00 83.38 293 ASP A C 1
ATOM 2347 O O . ASP A 1 293 ? 16.922 4.177 -7.879 1.00 83.38 293 ASP A O 1
ATOM 2351 N N . TYR A 1 294 ? 17.745 2.108 -8.071 1.00 88.31 294 TYR A N 1
ATOM 2352 C CA . TYR A 1 294 ? 16.471 1.443 -7.834 1.00 88.31 294 TYR A CA 1
ATOM 2353 C C . TYR A 1 294 ? 16.239 1.239 -6.343 1.00 88.31 294 TYR A C 1
ATOM 2355 O O . TYR A 1 294 ? 17.152 0.921 -5.577 1.00 88.31 294 TYR A O 1
ATOM 2363 N N . THR A 1 295 ? 14.990 1.402 -5.925 1.00 91.69 295 THR A N 1
ATOM 2364 C CA . THR A 1 295 ? 14.532 1.025 -4.588 1.00 91.69 295 THR A CA 1
ATOM 2365 C C . THR A 1 295 ? 13.317 0.126 -4.718 1.00 91.69 295 THR A C 1
ATOM 2367 O O . THR A 1 295 ? 12.326 0.516 -5.334 1.00 91.69 295 THR A O 1
ATOM 2370 N N . PHE A 1 296 ? 13.383 -1.049 -4.101 1.00 93.94 296 PHE A N 1
ATOM 2371 C CA . PHE A 1 296 ? 12.324 -2.047 -4.081 1.00 93.94 296 PHE A CA 1
ATOM 2372 C C . PHE A 1 296 ? 11.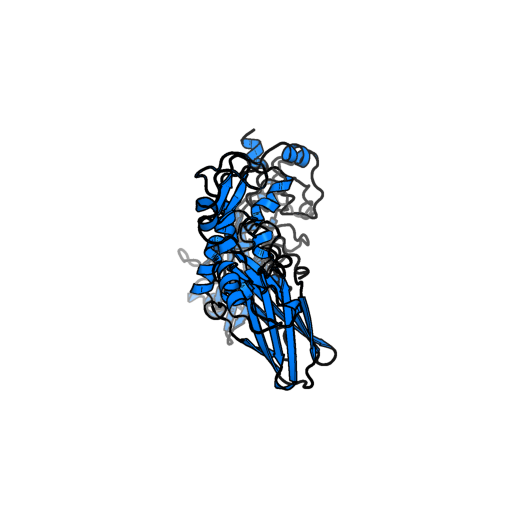814 -2.278 -2.660 1.00 93.94 296 PHE A C 1
ATOM 2374 O O . PHE A 1 296 ? 12.559 -2.147 -1.688 1.00 93.94 296 PHE A O 1
ATOM 2381 N N . LEU A 1 297 ? 10.553 -2.682 -2.549 1.00 95.00 297 LEU A N 1
ATOM 2382 C CA . LEU A 1 297 ? 9.998 -3.290 -1.347 1.00 95.00 297 LEU A CA 1
ATOM 2383 C C . LEU A 1 297 ? 9.809 -4.780 -1.585 1.00 95.00 297 LEU A C 1
ATOM 2385 O O . LEU A 1 297 ? 9.185 -5.174 -2.564 1.00 95.00 297 LEU A O 1
ATOM 2389 N N . PHE A 1 298 ? 10.335 -5.595 -0.679 1.00 95.12 298 PHE A N 1
ATOM 2390 C CA . PHE A 1 298 ? 10.204 -7.043 -0.709 1.00 95.12 298 PHE A CA 1
ATOM 2391 C C . PHE A 1 298 ? 9.334 -7.512 0.454 1.00 95.12 298 PHE A C 1
ATOM 2393 O O . PHE A 1 298 ? 9.732 -7.427 1.619 1.00 95.12 298 PHE A O 1
ATOM 2400 N N . PHE A 1 299 ? 8.143 -7.997 0.120 1.00 94.06 299 PHE A N 1
ATOM 2401 C CA . PHE A 1 299 ? 7.176 -8.565 1.050 1.00 94.06 299 PHE A CA 1
ATOM 2402 C C . PHE A 1 299 ? 7.339 -10.077 1.065 1.00 94.06 299 PHE A C 1
ATOM 2404 O O . PHE A 1 299 ? 7.357 -10.697 0.007 1.00 94.06 299 PHE A O 1
ATOM 2411 N N . ILE A 1 300 ? 7.421 -10.681 2.247 1.00 91.81 300 ILE A N 1
ATOM 2412 C CA . ILE A 1 300 ? 7.503 -12.136 2.391 1.00 91.81 300 ILE A CA 1
ATOM 2413 C C . ILE A 1 300 ? 6.658 -12.596 3.578 1.00 91.81 300 ILE A C 1
ATOM 2415 O O . ILE A 1 300 ? 6.755 -12.038 4.671 1.00 91.81 300 ILE A O 1
ATOM 2419 N N . LYS A 1 301 ? 5.825 -13.614 3.363 1.00 90.06 301 LYS A N 1
ATOM 2420 C CA . LYS A 1 301 ? 4.976 -14.266 4.362 1.00 90.06 301 LYS A CA 1
ATOM 2421 C C . LYS A 1 301 ? 5.222 -15.771 4.334 1.00 90.06 301 LYS A C 1
ATOM 2423 O O . LYS A 1 301 ? 5.100 -16.403 3.290 1.00 90.06 301 LYS A O 1
ATOM 2428 N N . PHE A 1 302 ? 5.501 -16.343 5.498 1.00 88.81 302 PHE A N 1
ATOM 2429 C CA . PHE A 1 302 ? 5.522 -17.781 5.728 1.00 88.81 302 PHE A CA 1
ATOM 2430 C C . PHE A 1 302 ? 4.289 -18.196 6.517 1.00 88.81 302 PHE A C 1
ATOM 2432 O O . PHE A 1 302 ? 3.969 -17.595 7.543 1.00 88.81 302 PHE A O 1
ATOM 2439 N N . GLU A 1 303 ? 3.61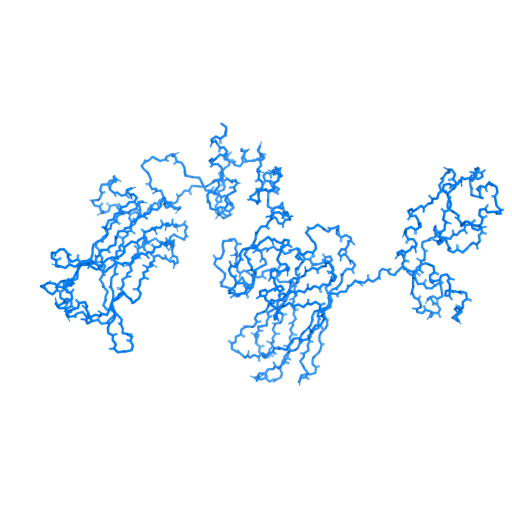8 -19.241 6.058 1.00 87.31 303 GLU A N 1
ATOM 2440 C CA . GLU A 1 303 ? 2.408 -19.763 6.681 1.00 87.31 303 GLU A CA 1
ATOM 2441 C C . GLU A 1 303 ? 2.448 -21.285 6.691 1.00 87.31 303 GLU A C 1
ATOM 2443 O O . GLU A 1 303 ? 2.778 -21.903 5.680 1.00 87.31 303 GLU A O 1
ATOM 2448 N N . LEU A 1 304 ? 2.153 -21.886 7.843 1.00 85.75 304 LEU A N 1
ATOM 2449 C CA . LEU A 1 304 ? 2.064 -23.334 7.954 1.00 85.75 304 LEU A CA 1
ATOM 2450 C C . LEU A 1 304 ? 0.780 -23.808 7.260 1.00 85.75 304 LEU A C 1
ATOM 2452 O O . LEU A 1 304 ? -0.319 -23.377 7.600 1.00 85.75 304 LEU A O 1
ATOM 2456 N N . ILE A 1 305 ? 0.939 -24.706 6.297 1.00 83.38 305 ILE A N 1
ATOM 2457 C CA . ILE A 1 305 ? -0.122 -25.504 5.686 1.00 83.38 305 ILE A CA 1
ATOM 2458 C C . ILE A 1 305 ? -0.122 -26.893 6.361 1.00 83.38 305 ILE A C 1
ATOM 2460 O O . ILE A 1 305 ? 0.731 -27.216 7.190 1.00 83.38 305 ILE A O 1
ATOM 2464 N N . ALA A 1 306 ? -1.082 -27.747 6.012 1.00 80.38 306 ALA A N 1
ATOM 2465 C CA . ALA A 1 306 ? -1.137 -29.139 6.447 1.00 80.38 306 ALA A CA 1
ATOM 2466 C C . ALA A 1 306 ? 0.173 -29.917 6.177 1.00 80.38 306 ALA A C 1
ATOM 2468 O O . ALA A 1 306 ? 0.920 -29.623 5.244 1.00 80.38 306 ALA A O 1
ATOM 2469 N N . ASN A 1 307 ? 0.409 -30.968 6.971 1.00 77.56 307 ASN A N 1
ATOM 2470 C CA . ASN A 1 307 ? 1.493 -31.944 6.786 1.00 77.56 307 ASN A CA 1
ATOM 2471 C C . ASN A 1 307 ? 2.923 -31.363 6.847 1.00 77.56 307 ASN A C 1
ATOM 2473 O O . ASN A 1 307 ? 3.778 -31.772 6.063 1.00 77.56 307 ASN A O 1
ATOM 2477 N N . ASN A 1 308 ? 3.200 -30.427 7.766 1.00 76.88 308 ASN A N 1
ATOM 2478 C CA . ASN A 1 308 ? 4.520 -29.782 7.927 1.00 76.88 308 ASN A CA 1
ATOM 2479 C C . ASN A 1 308 ? 5.037 -29.109 6.639 1.00 76.88 308 ASN A C 1
ATOM 2481 O O . ASN A 1 308 ? 6.237 -29.111 6.344 1.00 76.88 308 ASN A O 1
ATOM 2485 N N . GLN A 1 309 ? 4.121 -28.545 5.852 1.00 83.94 309 GLN A N 1
ATOM 2486 C CA . GLN A 1 309 ? 4.449 -27.765 4.666 1.00 83.94 309 GLN A CA 1
ATOM 2487 C C . GLN A 1 309 ? 4.312 -26.286 4.985 1.00 83.94 309 GLN A C 1
ATOM 2489 O O . GLN A 1 309 ? 3.299 -25.862 5.527 1.00 83.94 309 GLN A O 1
ATOM 2494 N N . TYR A 1 310 ? 5.298 -25.485 4.607 1.00 87.12 310 TYR A N 1
ATOM 2495 C CA . TYR A 1 310 ? 5.210 -24.036 4.706 1.00 87.12 310 TYR A CA 1
ATOM 2496 C C . TYR A 1 310 ? 4.967 -23.425 3.331 1.00 87.12 310 TYR A C 1
ATOM 2498 O O . TYR A 1 310 ? 5.690 -23.695 2.371 1.00 87.12 310 TYR A O 1
ATOM 2506 N N . CYS A 1 311 ? 3.961 -22.561 3.251 1.00 88.81 311 CYS A N 1
ATOM 2507 C CA . CYS A 1 311 ? 3.755 -21.666 2.129 1.00 88.81 311 CYS A CA 1
ATOM 2508 C C . CYS A 1 311 ? 4.621 -20.426 2.314 1.00 88.81 311 CYS A C 1
ATOM 2510 O O . CYS A 1 311 ? 4.396 -19.658 3.247 1.00 88.81 311 CYS A O 1
ATOM 2512 N N . CYS A 1 312 ? 5.580 -20.213 1.422 1.00 91.56 312 CYS A N 1
ATOM 2513 C CA . CYS A 1 312 ? 6.293 -18.954 1.285 1.00 91.56 312 CYS A CA 1
ATOM 2514 C C . CYS A 1 312 ? 5.635 -18.142 0.166 1.00 91.56 312 CYS A C 1
ATOM 2516 O O . CYS A 1 312 ? 5.745 -18.482 -1.012 1.00 91.56 312 CYS A O 1
ATOM 2518 N N . ASN A 1 313 ? 4.925 -17.095 0.559 1.00 91.75 313 ASN A N 1
ATOM 2519 C CA . ASN A 1 313 ? 4.280 -16.127 -0.313 1.00 91.75 313 ASN A CA 1
ATOM 2520 C C . ASN A 1 313 ? 5.135 -14.864 -0.343 1.00 91.75 313 ASN A C 1
ATOM 2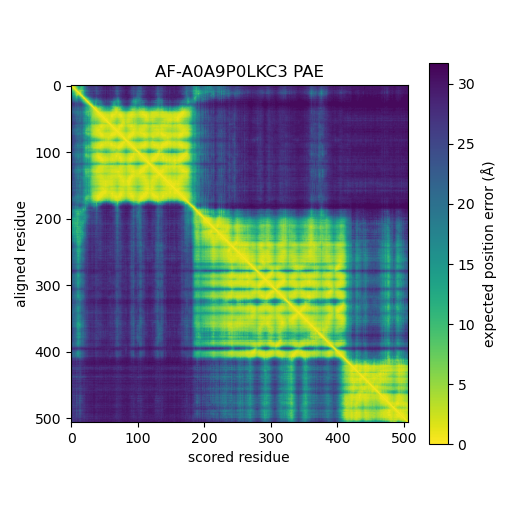522 O O . ASN A 1 313 ? 5.482 -14.349 0.721 1.00 91.75 313 ASN A O 1
ATOM 2526 N N . PHE A 1 314 ? 5.476 -14.348 -1.517 1.00 93.19 314 PHE A N 1
ATOM 2527 C CA . PHE A 1 314 ? 6.231 -13.103 -1.599 1.00 93.19 314 PHE A CA 1
ATOM 2528 C C . PHE A 1 314 ? 5.859 -12.262 -2.812 1.00 93.19 314 PHE A C 1
ATOM 2530 O O . PHE A 1 314 ? 5.307 -12.755 -3.790 1.00 93.19 314 PHE A O 1
ATOM 2537 N N . ASN A 1 315 ? 6.162 -10.971 -2.721 1.00 93.94 315 ASN A N 1
ATOM 2538 C CA . ASN A 1 315 ? 6.068 -10.044 -3.838 1.00 93.94 315 ASN A CA 1
ATOM 2539 C C . ASN A 1 315 ? 7.171 -8.979 -3.731 1.00 93.94 315 ASN A C 1
ATOM 2541 O O . ASN A 1 315 ? 7.659 -8.672 -2.638 1.00 93.94 315 ASN A O 1
ATOM 2545 N N . ILE A 1 316 ? 7.564 -8.424 -4.873 1.00 94.12 316 ILE A N 1
ATOM 2546 C CA . ILE A 1 316 ? 8.516 -7.327 -4.997 1.00 94.12 316 ILE A CA 1
ATOM 2547 C C . ILE A 1 316 ? 7.811 -6.173 -5.704 1.00 94.12 316 ILE A C 1
ATOM 2549 O O . ILE A 1 316 ? 7.274 -6.357 -6.789 1.00 94.12 316 ILE A O 1
ATOM 2553 N N . CYS A 1 317 ? 7.871 -4.976 -5.124 1.00 93.12 317 CYS A N 1
ATOM 2554 C CA . CYS A 1 317 ? 7.356 -3.763 -5.757 1.00 93.12 317 CYS A CA 1
ATOM 2555 C C . CYS A 1 317 ? 8.470 -2.736 -5.965 1.00 93.12 317 CYS A C 1
ATOM 2557 O O . CYS A 1 317 ? 9.321 -2.554 -5.090 1.00 93.12 317 CYS A O 1
ATOM 2559 N N . LEU A 1 318 ? 8.431 -2.003 -7.075 1.00 91.12 318 LEU A N 1
ATOM 2560 C CA . LEU A 1 318 ? 9.320 -0.873 -7.343 1.00 91.12 318 LEU A CA 1
ATOM 2561 C C . LEU A 1 318 ? 8.801 0.396 -6.647 1.00 91.12 318 LEU A C 1
ATOM 2563 O O . LEU A 1 318 ? 7.685 0.842 -6.895 1.00 91.12 318 LEU A O 1
ATOM 2567 N N . VAL A 1 319 ? 9.617 1.012 -5.793 1.00 89.81 319 VAL A N 1
ATOM 2568 C CA . VAL A 1 319 ? 9.321 2.306 -5.144 1.00 89.81 319 VAL A CA 1
ATOM 2569 C C . VAL A 1 319 ? 9.920 3.469 -5.927 1.00 89.81 319 VAL A C 1
ATOM 2571 O O . VAL A 1 319 ? 9.307 4.532 -6.037 1.00 89.81 319 VAL A O 1
ATOM 2574 N N . TRP A 1 320 ? 11.140 3.286 -6.430 1.00 86.81 320 TRP A N 1
ATOM 2575 C CA . TRP A 1 320 ? 11.875 4.313 -7.159 1.00 86.81 320 TRP A CA 1
ATOM 2576 C C . TRP A 1 320 ? 12.729 3.677 -8.260 1.00 86.81 320 TRP A C 1
ATOM 2578 O O . TRP A 1 320 ? 13.365 2.660 -7.971 1.00 86.81 320 TRP A O 1
ATOM 2588 N N . PRO A 1 321 ? 12.800 4.270 -9.467 1.00 82.69 321 PRO A N 1
ATOM 2589 C CA . PRO A 1 321 ? 12.216 5.559 -9.875 1.00 82.69 321 PRO A CA 1
ATOM 2590 C C . PRO A 1 321 ? 10.695 5.534 -10.098 1.00 82.69 321 PRO A C 1
ATOM 2592 O O . PRO A 1 321 ? 10.115 4.497 -10.389 1.00 82.69 321 PRO A O 1
ATOM 2595 N N . GLN A 1 322 ? 10.044 6.696 -9.947 1.00 71.62 322 GLN A N 1
ATOM 2596 C CA . GLN A 1 322 ? 8.592 6.847 -10.169 1.00 71.62 322 GLN A CA 1
ATOM 2597 C C . GLN A 1 322 ? 8.200 6.925 -11.649 1.00 71.62 322 GLN A C 1
ATOM 2599 O O . GLN A 1 322 ? 7.047 6.705 -11.999 1.00 71.62 322 GLN A O 1
ATOM 2604 N N . TYR A 1 323 ? 9.163 7.277 -12.497 1.00 68.50 323 TYR A N 1
ATOM 2605 C CA . TYR A 1 323 ? 9.020 7.306 -13.942 1.00 68.50 323 TYR A CA 1
ATOM 2606 C C . TYR A 1 323 ? 10.168 6.495 -14.494 1.00 68.50 323 TYR A C 1
ATOM 2608 O O . TYR A 1 323 ? 11.326 6.899 -14.386 1.00 68.50 323 TYR A O 1
ATOM 2616 N N . ILE A 1 324 ? 9.827 5.339 -15.033 1.00 66.19 324 ILE A N 1
ATOM 2617 C CA . ILE A 1 324 ? 10.750 4.484 -15.746 1.00 66.19 324 ILE A CA 1
ATOM 2618 C C . ILE A 1 324 ? 10.113 4.186 -17.093 1.00 66.19 324 ILE A C 1
ATOM 2620 O O . ILE A 1 324 ? 8.919 3.897 -17.162 1.00 66.19 324 ILE A O 1
ATOM 2624 N N . HIS A 1 325 ? 10.877 4.308 -18.173 1.00 62.50 325 HIS A N 1
ATOM 2625 C CA . HIS A 1 325 ? 10.426 3.722 -19.428 1.00 62.50 325 HIS A CA 1
ATOM 2626 C C . HIS A 1 325 ? 10.395 2.205 -19.227 1.00 62.50 325 HIS A C 1
ATOM 2628 O O . HIS A 1 325 ? 11.365 1.662 -18.705 1.00 62.50 325 HIS A O 1
ATOM 2634 N N . GLU A 1 326 ? 9.309 1.528 -19.616 1.00 58.44 326 GLU A N 1
ATOM 2635 C CA . GLU A 1 326 ? 9.130 0.072 -19.424 1.00 58.44 326 GLU A CA 1
ATOM 2636 C C . GLU A 1 326 ? 10.394 -0.717 -19.822 1.00 58.44 326 GLU A C 1
ATOM 2638 O O . GLU A 1 326 ? 10.870 -1.584 -19.089 1.00 58.44 326 GLU A O 1
ATOM 2643 N N . THR A 1 327 ? 11.048 -0.279 -20.901 1.00 58.91 327 THR A N 1
ATOM 2644 C CA . THR A 1 327 ? 12.282 -0.861 -21.441 1.00 58.91 327 THR A CA 1
ATOM 2645 C C . THR A 1 327 ? 13.507 -0.808 -20.521 1.00 58.91 327 THR A C 1
ATOM 2647 O O . THR A 1 327 ? 14.452 -1.561 -20.741 1.00 58.91 327 THR A O 1
ATOM 2650 N N . GLU A 1 328 ? 13.555 0.095 -19.536 1.00 69.81 328 GLU A N 1
ATOM 2651 C CA . GLU A 1 328 ? 14.676 0.207 -18.587 1.00 69.81 328 GLU A CA 1
ATOM 2652 C C . GLU A 1 328 ? 14.563 -0.781 -17.420 1.00 69.81 328 GLU A C 1
ATOM 2654 O O . GLU A 1 328 ? 15.581 -1.128 -16.812 1.00 69.81 328 GLU A O 1
ATOM 2659 N N . LEU A 1 329 ? 13.345 -1.226 -17.092 1.00 78.25 329 LEU A N 1
ATOM 2660 C CA . LEU A 1 329 ? 13.117 -2.239 -16.063 1.00 78.25 329 LEU A CA 1
ATOM 2661 C C . LEU A 1 329 ? 13.224 -3.656 -16.642 1.00 78.25 329 LEU A C 1
ATOM 2663 O O . LEU A 1 329 ? 13.615 -4.559 -15.913 1.00 78.25 329 LEU A O 1
ATOM 2667 N N . ASP A 1 330 ? 12.983 -3.847 -17.945 1.00 76.62 330 ASP A N 1
ATOM 2668 C CA . ASP A 1 330 ? 13.121 -5.139 -18.645 1.00 76.62 330 ASP A CA 1
ATOM 2669 C C . ASP A 1 330 ? 14.463 -5.845 -18.398 1.00 76.62 330 ASP A C 1
ATOM 2671 O O . ASP A 1 330 ? 14.533 -7.075 -18.338 1.00 76.62 330 ASP A O 1
ATOM 2675 N N . ASP A 1 331 ? 15.531 -5.062 -18.240 1.00 78.12 331 ASP A N 1
ATOM 2676 C CA . ASP A 1 331 ? 16.886 -5.573 -18.027 1.00 78.12 331 ASP A CA 1
ATOM 2677 C C . ASP A 1 331 ? 17.182 -5.879 -16.561 1.00 78.12 331 ASP A C 1
ATOM 2679 O O . ASP A 1 331 ? 18.206 -6.481 -16.246 1.00 78.12 331 ASP A O 1
ATOM 2683 N N . VAL A 1 332 ? 16.306 -5.487 -15.641 1.00 86.38 332 VAL A N 1
ATOM 2684 C CA . VAL A 1 332 ? 16.440 -5.802 -14.222 1.00 86.38 332 VAL A CA 1
ATOM 2685 C C . VAL A 1 332 ? 15.869 -7.192 -13.959 1.00 86.38 332 VAL A C 1
ATOM 2687 O O . VAL A 1 332 ? 14.784 -7.548 -14.411 1.00 86.38 332 VAL A O 1
ATOM 2690 N N . LYS A 1 333 ? 16.597 -7.997 -13.187 1.00 89.25 333 LYS A N 1
ATOM 2691 C CA . LYS A 1 333 ? 16.128 -9.272 -12.646 1.00 89.25 333 LYS A CA 1
ATOM 2692 C C . LYS A 1 333 ? 16.346 -9.310 -11.147 1.00 89.25 333 LYS A C 1
ATOM 2694 O O . LYS A 1 333 ? 17.385 -8.888 -10.655 1.00 89.25 333 LYS A O 1
ATOM 2699 N N . CYS A 1 334 ? 15.397 -9.883 -10.422 1.00 91.88 334 CYS A N 1
ATOM 2700 C CA . CYS A 1 334 ? 15.502 -10.109 -8.988 1.00 91.88 334 CYS A CA 1
ATOM 2701 C C . CYS A 1 334 ? 15.674 -11.601 -8.716 1.00 91.88 334 CYS A C 1
ATOM 2703 O O . CYS A 1 334 ? 14.795 -12.411 -9.011 1.00 91.88 334 CYS A O 1
ATOM 2705 N N . ARG A 1 335 ? 16.817 -11.972 -8.134 1.00 93.06 335 ARG A N 1
ATOM 2706 C CA . ARG A 1 335 ? 17.094 -13.335 -7.680 1.00 93.06 335 ARG A CA 1
ATOM 2707 C C . ARG A 1 335 ? 16.694 -13.481 -6.220 1.00 93.06 335 ARG A C 1
ATOM 2709 O O . ARG A 1 335 ? 17.353 -12.926 -5.344 1.00 93.06 335 ARG A O 1
ATOM 2716 N N . VAL A 1 336 ? 15.642 -14.252 -5.970 1.00 94.12 336 VAL A N 1
ATOM 2717 C CA . VAL A 1 336 ? 15.199 -14.637 -4.628 1.00 94.12 336 VAL A CA 1
ATOM 2718 C C . VAL A 1 336 ? 15.715 -16.040 -4.339 1.00 94.12 336 VAL A C 1
ATOM 2720 O O . VAL A 1 336 ? 15.398 -16.990 -5.052 1.00 94.12 336 VAL A O 1
ATOM 2723 N N . GLU A 1 337 ? 16.532 -16.177 -3.302 1.00 94.50 337 GLU A N 1
ATOM 2724 C CA . GLU A 1 337 ? 17.004 -17.475 -2.821 1.00 94.50 337 GLU A CA 1
ATOM 2725 C C . GLU A 1 337 ? 16.378 -17.785 -1.470 1.00 94.50 337 GLU A C 1
ATOM 2727 O O . GLU A 1 337 ? 16.372 -16.930 -0.590 1.00 94.50 337 GLU A O 1
ATOM 2732 N N . LEU A 1 338 ? 15.905 -19.016 -1.308 1.00 93.50 338 LEU A N 1
ATOM 2733 C CA . LEU A 1 338 ? 15.374 -19.583 -0.074 1.00 93.50 338 LEU A CA 1
ATOM 2734 C C . LEU A 1 338 ? 16.132 -20.875 0.220 1.00 93.50 338 LEU A C 1
ATOM 2736 O O . LEU A 1 338 ? 16.290 -21.710 -0.670 1.00 93.50 338 LEU A O 1
ATOM 2740 N N . SER A 1 339 ? 16.591 -21.074 1.449 1.00 91.62 339 SER A N 1
ATOM 2741 C CA . SER A 1 339 ? 17.218 -22.325 1.860 1.00 91.62 339 SER A CA 1
ATOM 2742 C C . SER A 1 339 ? 16.820 -22.755 3.264 1.00 91.62 339 SER A C 1
ATOM 2744 O O . SER A 1 339 ? 16.648 -21.942 4.171 1.00 91.62 339 SER A O 1
ATOM 2746 N N . ILE A 1 340 ? 16.705 -24.070 3.437 1.00 89.12 340 ILE A N 1
ATOM 2747 C CA . ILE A 1 340 ? 16.529 -24.739 4.727 1.00 89.12 340 ILE A CA 1
ATOM 2748 C C . ILE A 1 340 ? 17.658 -25.768 4.838 1.00 89.12 340 ILE A C 1
ATOM 2750 O O . ILE A 1 340 ? 17.498 -26.902 4.380 1.00 89.12 340 ILE A O 1
ATOM 2754 N N . PRO A 1 341 ? 18.828 -25.383 5.383 1.00 87.50 341 PRO A N 1
ATOM 2755 C CA . PRO A 1 341 ? 20.014 -26.238 5.390 1.00 87.50 341 PRO A CA 1
ATOM 2756 C C . PRO A 1 341 ? 19.790 -27.585 6.080 1.00 87.50 341 PRO A C 1
ATOM 2758 O O . PRO A 1 341 ? 20.232 -28.607 5.567 1.00 87.50 341 PRO A O 1
ATOM 2761 N N . ALA A 1 342 ? 19.042 -27.595 7.190 1.00 84.44 342 ALA A N 1
ATOM 2762 C CA . ALA A 1 342 ? 18.712 -28.815 7.934 1.00 84.44 342 ALA A CA 1
ATOM 2763 C C . ALA A 1 342 ? 17.950 -29.853 7.089 1.00 84.44 342 ALA A C 1
ATOM 2765 O O . ALA A 1 342 ? 18.030 -31.047 7.357 1.00 84.44 342 ALA A O 1
ATOM 2766 N N . GLU A 1 343 ? 17.248 -29.397 6.052 1.00 82.81 343 GLU A N 1
ATOM 2767 C CA . GLU A 1 343 ? 16.431 -30.230 5.169 1.00 82.81 343 GLU A CA 1
ATOM 2768 C C . GLU A 1 343 ? 17.054 -30.406 3.778 1.00 82.81 343 GLU A C 1
ATOM 2770 O O . GLU A 1 343 ? 16.454 -31.031 2.906 1.00 82.81 343 GLU A O 1
ATOM 2775 N N . ASN A 1 344 ? 18.259 -29.862 3.561 1.00 85.62 344 ASN A N 1
ATOM 2776 C CA . ASN A 1 344 ? 18.930 -29.797 2.261 1.00 85.62 344 ASN A CA 1
ATOM 2777 C C . ASN A 1 344 ? 18.056 -29.173 1.153 1.00 85.62 344 ASN A C 1
ATOM 2779 O O . ASN A 1 344 ? 18.099 -29.577 -0.009 1.00 85.62 344 ASN A O 1
ATOM 2783 N N . VAL A 1 345 ? 17.236 -28.182 1.514 1.00 85.81 345 VAL A N 1
ATOM 2784 C CA . VAL A 1 345 ? 16.385 -27.472 0.557 1.00 85.81 345 VAL A CA 1
ATOM 2785 C C . VAL A 1 345 ? 17.065 -26.178 0.132 1.00 85.81 345 VAL A C 1
ATOM 2787 O O . VAL A 1 345 ? 17.454 -25.367 0.975 1.00 85.81 345 VAL A O 1
ATOM 2790 N N . LYS A 1 346 ? 17.158 -25.954 -1.181 1.00 91.75 346 LYS A N 1
ATOM 2791 C CA . LYS A 1 346 ? 17.548 -24.676 -1.783 1.00 91.75 346 LYS A CA 1
ATOM 2792 C C . LYS A 1 346 ? 16.659 -24.390 -2.985 1.00 91.75 346 LYS A C 1
ATOM 2794 O O . LYS A 1 346 ? 16.604 -25.176 -3.924 1.00 91.75 346 LYS A O 1
ATOM 2799 N N . ILE A 1 347 ? 15.981 -23.253 -2.952 1.00 91.06 347 ILE A N 1
ATOM 2800 C CA . ILE A 1 347 ? 15.055 -22.795 -3.981 1.00 91.06 347 ILE A CA 1
ATOM 2801 C C . ILE A 1 347 ? 15.558 -21.453 -4.491 1.00 91.06 347 ILE A C 1
ATOM 2803 O O . ILE A 1 347 ? 15.944 -20.582 -3.711 1.00 91.06 347 ILE A O 1
ATOM 2807 N N . ILE A 1 348 ? 15.568 -21.297 -5.811 1.00 92.38 348 ILE A N 1
ATOM 2808 C CA . ILE A 1 348 ? 15.949 -20.057 -6.478 1.00 92.38 348 ILE A CA 1
ATOM 2809 C C . ILE A 1 348 ? 14.800 -19.667 -7.397 1.00 92.38 348 ILE A C 1
ATOM 2811 O O . ILE A 1 348 ? 14.379 -20.456 -8.242 1.00 92.38 348 ILE A O 1
ATOM 2815 N N . LYS A 1 349 ? 14.305 -18.447 -7.224 1.00 92.56 349 LYS A N 1
ATOM 2816 C CA . LYS A 1 349 ? 13.279 -17.832 -8.059 1.00 92.56 349 LYS A CA 1
ATOM 2817 C C . LYS A 1 349 ? 13.849 -16.584 -8.716 1.00 92.56 349 LYS A C 1
ATOM 2819 O O . LYS A 1 349 ? 14.564 -15.811 -8.080 1.00 92.56 349 LYS A O 1
ATOM 2824 N N . LEU A 1 350 ? 13.565 -16.429 -10.004 1.00 90.75 350 LEU A N 1
ATOM 2825 C CA . LEU A 1 350 ? 13.960 -15.271 -10.796 1.00 90.75 350 LEU A CA 1
ATOM 2826 C C . LEU A 1 350 ? 12.695 -14.505 -11.163 1.00 90.75 350 LEU A C 1
ATOM 2828 O O . LEU A 1 350 ? 11.825 -15.067 -11.821 1.00 90.75 350 LEU A O 1
ATOM 2832 N N . ILE A 1 351 ? 12.622 -13.248 -10.741 1.00 91.06 351 ILE A N 1
ATOM 2833 C CA . ILE A 1 351 ? 11.558 -12.315 -11.113 1.00 91.06 351 ILE A CA 1
ATOM 2834 C C . ILE A 1 351 ? 12.132 -11.359 -12.156 1.00 91.06 351 ILE A C 1
ATOM 2836 O O . ILE A 1 351 ? 13.212 -10.798 -11.952 1.00 91.06 351 ILE A O 1
ATOM 2840 N N . PHE A 1 352 ? 11.446 -11.208 -13.285 1.00 89.06 352 PHE A N 1
ATOM 2841 C CA . PHE A 1 352 ? 11.850 -10.289 -14.345 1.00 89.06 352 PHE A CA 1
ATOM 2842 C C . PHE A 1 352 ? 11.292 -8.903 -14.045 1.00 89.06 352 PHE A C 1
ATOM 2844 O O . PHE A 1 352 ? 10.189 -8.785 -13.527 1.00 89.06 352 PHE A O 1
ATOM 2851 N N . GLY A 1 353 ? 12.032 -7.849 -14.381 1.00 87.38 353 GLY A N 1
ATOM 2852 C CA . GLY A 1 353 ? 11.630 -6.486 -14.056 1.00 87.38 353 GLY A CA 1
ATOM 2853 C C . GLY A 1 353 ? 10.293 -6.078 -14.672 1.00 87.38 353 GLY A C 1
ATOM 2854 O O . GLY A 1 353 ? 9.524 -5.395 -14.012 1.00 87.38 353 GLY A O 1
ATOM 2855 N N . ARG A 1 354 ? 9.951 -6.590 -15.859 1.00 85.62 354 ARG A N 1
ATOM 2856 C CA . ARG A 1 354 ? 8.621 -6.415 -16.474 1.00 85.62 354 ARG A CA 1
ATOM 2857 C C . ARG A 1 354 ? 7.452 -6.959 -15.637 1.00 85.62 354 ARG A C 1
ATOM 2859 O O . ARG A 1 354 ? 6.325 -6.526 -15.827 1.00 85.62 354 ARG A O 1
ATOM 2866 N N . ASP A 1 355 ? 7.728 -7.905 -14.739 1.00 87.94 355 ASP A N 1
ATOM 2867 C CA . ASP A 1 355 ? 6.745 -8.510 -13.834 1.00 87.94 355 ASP A CA 1
ATOM 2868 C C . ASP A 1 355 ? 6.736 -7.800 -12.458 1.00 87.94 355 ASP A C 1
ATOM 2870 O O . ASP A 1 355 ? 5.994 -8.192 -11.559 1.00 87.94 355 ASP A O 1
ATOM 2874 N N . ILE A 1 356 ? 7.580 -6.774 -12.257 1.00 89.62 356 ILE A N 1
ATOM 2875 C CA . ILE A 1 356 ? 7.651 -5.989 -11.017 1.00 89.62 356 ILE A CA 1
ATOM 2876 C C . ILE A 1 356 ? 6.734 -4.774 -11.138 1.00 89.62 356 ILE A C 1
ATOM 2878 O O . ILE A 1 356 ? 7.012 -3.826 -11.871 1.00 89.62 356 ILE A O 1
ATOM 2882 N N . GLU A 1 357 ? 5.674 -4.763 -10.338 1.00 87.69 357 GLU A N 1
ATOM 2883 C CA . GLU A 1 357 ? 4.734 -3.648 -10.286 1.00 87.69 357 GLU A CA 1
ATOM 2884 C C . GLU A 1 357 ? 5.266 -2.467 -9.466 1.00 87.69 357 GLU A C 1
ATOM 2886 O O . GLU A 1 357 ? 6.079 -2.604 -8.543 1.00 87.69 357 GLU A O 1
ATOM 2891 N N . MET A 1 358 ? 4.750 -1.273 -9.759 1.00 87.31 358 MET A N 1
ATOM 2892 C CA . MET A 1 358 ? 4.995 -0.104 -8.923 1.00 87.31 358 MET A CA 1
ATOM 2893 C C . MET A 1 358 ? 4.322 -0.245 -7.558 1.00 87.31 358 MET A C 1
ATOM 2895 O O . MET A 1 358 ? 3.208 -0.747 -7.418 1.00 87.31 358 MET A O 1
ATOM 2899 N N . TYR A 1 359 ? 4.984 0.252 -6.519 1.00 88.69 359 TYR A N 1
ATOM 2900 C CA . TYR A 1 359 ? 4.428 0.240 -5.180 1.00 88.69 359 TYR A CA 1
ATOM 2901 C C . TYR A 1 359 ? 3.188 1.146 -5.082 1.00 88.69 359 TYR A C 1
ATOM 2903 O O . TYR A 1 359 ? 3.243 2.357 -5.320 1.00 88.69 359 TYR A O 1
ATOM 2911 N N . ASN A 1 360 ? 2.064 0.556 -4.672 1.00 84.31 360 ASN A N 1
ATOM 2912 C CA . ASN A 1 360 ? 0.813 1.251 -4.439 1.00 84.31 360 ASN A CA 1
ATOM 2913 C C . ASN A 1 360 ? 0.328 1.000 -3.009 1.00 84.31 360 ASN A C 1
ATOM 2915 O O . ASN A 1 360 ? -0.152 -0.087 -2.718 1.00 84.31 360 ASN A O 1
ATOM 2919 N N . ASP A 1 361 ? 0.384 2.001 -2.128 1.00 78.69 361 ASP A N 1
ATOM 2920 C CA . ASP A 1 361 ? 0.019 1.845 -0.712 1.00 78.69 361 ASP A CA 1
ATOM 2921 C C . ASP A 1 361 ? -1.456 1.476 -0.465 1.00 78.69 361 ASP A C 1
ATOM 2923 O O . ASP A 1 361 ? -1.769 1.003 0.626 1.00 78.69 361 ASP A O 1
ATOM 2927 N N . ARG A 1 362 ? -2.330 1.623 -1.477 1.00 73.94 362 ARG A N 1
ATOM 2928 C CA . ARG A 1 362 ? -3.737 1.175 -1.445 1.00 73.94 362 ARG A CA 1
ATOM 2929 C C . ARG A 1 362 ? -3.919 -0.323 -1.717 1.00 73.94 362 ARG A C 1
ATOM 2931 O O . ARG A 1 362 ? -4.914 -0.903 -1.299 1.00 73.94 362 ARG A O 1
ATOM 2938 N N . GLN A 1 363 ? -2.987 -0.934 -2.448 1.00 79.12 363 GLN A N 1
ATOM 2939 C CA . GLN A 1 363 ? -3.019 -2.356 -2.812 1.00 79.12 363 GLN A CA 1
ATOM 2940 C C . GLN A 1 363 ? -1.991 -3.135 -1.983 1.00 79.12 363 GLN A C 1
ATOM 2942 O O . GLN A 1 363 ? -2.321 -4.095 -1.291 1.00 79.12 363 GLN A O 1
ATOM 2947 N N . HIS A 1 364 ? -0.748 -2.659 -1.988 1.00 85.62 364 HIS A N 1
ATOM 2948 C CA . HIS A 1 364 ? 0.417 -3.263 -1.354 1.00 85.62 364 HIS A CA 1
ATOM 2949 C C . HIS A 1 364 ? 0.518 -2.814 0.100 1.00 85.62 364 HIS A C 1
ATOM 2951 O O . HIS A 1 364 ? 1.231 -1.875 0.450 1.00 85.62 364 HIS A O 1
ATOM 2957 N N . CYS A 1 365 ? -0.220 -3.491 0.972 1.00 78.88 365 CYS A N 1
ATOM 2958 C CA . CYS A 1 365 ? -0.234 -3.177 2.391 1.00 78.88 365 CYS A CA 1
ATOM 2959 C C . CYS A 1 365 ? 0.203 -4.370 3.233 1.00 78.88 365 CYS A C 1
ATOM 2961 O O . CYS A 1 365 ? -0.388 -5.446 3.176 1.00 78.88 365 CYS A O 1
ATOM 2963 N N . LEU A 1 366 ? 1.202 -4.152 4.086 1.00 79.50 366 LEU A N 1
ATOM 2964 C CA . LEU A 1 366 ? 1.696 -5.180 4.993 1.00 79.50 366 LEU A CA 1
ATOM 2965 C C . LEU A 1 366 ? 0.640 -5.609 6.023 1.00 79.50 366 LEU A C 1
ATOM 2967 O O . LEU A 1 366 ? 0.540 -6.789 6.327 1.00 79.50 366 LEU A O 1
ATOM 2971 N N . SER A 1 367 ? -0.185 -4.681 6.522 1.00 74.88 367 SER A N 1
ATOM 2972 C CA . SER A 1 367 ? -1.326 -5.016 7.388 1.00 74.88 367 SER A CA 1
ATOM 2973 C C . SER A 1 367 ? -2.412 -5.775 6.634 1.00 74.88 367 SER A C 1
ATOM 2975 O O . SER A 1 367 ? -3.036 -6.660 7.221 1.00 74.88 367 SER A O 1
ATOM 2977 N N . CYS A 1 368 ? -2.602 -5.484 5.334 1.00 74.38 368 CYS A N 1
ATOM 2978 C CA . CYS A 1 368 ? -3.422 -6.355 4.498 1.00 74.38 368 CYS A CA 1
ATOM 2979 C C . CYS A 1 368 ? -2.815 -7.731 4.510 1.00 74.38 368 CYS A C 1
ATOM 2981 O O . CYS A 1 368 ? -3.570 -8.617 4.814 1.00 74.38 368 CYS A O 1
ATOM 2983 N N . LEU A 1 369 ? -1.492 -7.891 4.359 1.00 76.75 369 LEU A N 1
ATOM 2984 C CA . LEU A 1 369 ? -0.776 -9.172 4.462 1.00 76.75 369 LEU A CA 1
ATOM 2985 C C . LEU A 1 369 ? -0.896 -9.874 5.853 1.00 76.75 369 LEU A C 1
ATOM 2987 O O . LEU A 1 369 ? -0.379 -10.976 6.045 1.00 76.75 369 LEU A O 1
ATOM 2991 N N . TYR A 1 370 ? -1.618 -9.296 6.821 1.00 73.62 370 TYR A N 1
ATOM 2992 C CA . TYR A 1 370 ? -2.016 -9.929 8.090 1.00 73.62 370 TYR A CA 1
ATOM 2993 C C . TYR A 1 370 ? -3.526 -10.236 8.211 1.00 73.62 370 TYR A C 1
ATOM 2995 O O . TYR A 1 370 ? -3.935 -10.758 9.241 1.00 73.62 370 TYR A O 1
ATOM 3003 N N . GLN A 1 371 ? -4.356 -9.931 7.203 1.00 69.56 371 GLN A N 1
ATOM 3004 C CA . GLN A 1 371 ? -5.834 -9.982 7.251 1.00 69.56 371 GLN A CA 1
ATOM 3005 C C . GLN A 1 371 ? -6.412 -9.079 8.346 1.00 69.56 371 GLN A C 1
ATOM 3007 O O . GLN A 1 371 ? -7.530 -9.287 8.805 1.00 69.56 371 GLN A O 1
ATOM 3012 N N . ASN A 1 372 ? -5.654 -8.068 8.776 1.00 68.69 372 ASN A N 1
ATOM 3013 C CA . ASN A 1 372 ? -6.022 -7.214 9.900 1.00 68.69 372 ASN A CA 1
ATOM 3014 C C . ASN A 1 372 ? -5.819 -5.728 9.573 1.00 68.69 372 ASN A C 1
ATOM 3016 O O . ASN A 1 372 ? -5.429 -4.937 10.429 1.00 68.69 372 ASN A O 1
ATOM 3020 N N . CYS A 1 373 ? -6.008 -5.344 8.306 1.00 64.38 373 CYS A N 1
ATOM 3021 C CA . CYS A 1 373 ? -6.005 -3.942 7.914 1.00 64.38 373 CYS A CA 1
ATOM 3022 C C . CYS A 1 373 ? -7.393 -3.327 8.087 1.00 64.38 373 CYS A C 1
ATOM 3024 O O . CYS A 1 373 ? -8.401 -3.874 7.644 1.00 64.38 373 CYS A O 1
ATOM 3026 N N . ASP A 1 374 ? -7.420 -2.148 8.685 1.00 54.41 374 ASP A N 1
ATOM 3027 C CA . ASP A 1 374 ? -8.590 -1.302 8.899 1.00 54.41 374 ASP A CA 1
ATOM 3028 C C . ASP A 1 374 ? -8.622 -0.075 7.967 1.00 54.41 374 ASP A C 1
ATOM 3030 O O . ASP A 1 374 ? -9.591 0.689 7.979 1.00 54.41 374 ASP A O 1
ATOM 3034 N N . LYS A 1 375 ? -7.591 0.106 7.126 1.00 53.88 375 LYS A N 1
ATOM 3035 C CA . LYS A 1 375 ? -7.502 1.217 6.172 1.00 53.88 375 LYS A CA 1
ATOM 3036 C C . LYS A 1 375 ? -8.634 1.147 5.144 1.00 53.88 375 LYS A C 1
ATOM 3038 O O . LYS A 1 375 ? -9.017 0.084 4.660 1.00 53.88 375 LYS A O 1
ATOM 3043 N N . MET A 1 376 ? -9.161 2.310 4.767 1.00 44.28 376 MET A N 1
ATOM 3044 C CA . MET A 1 376 ? -10.142 2.392 3.681 1.00 44.28 376 MET A CA 1
ATOM 3045 C C . MET A 1 376 ? -9.553 1.897 2.357 1.00 44.28 376 MET A C 1
ATOM 3047 O O . MET A 1 376 ? -8.397 2.183 2.062 1.00 44.28 376 MET A O 1
ATOM 3051 N N . PHE A 1 377 ? -10.380 1.230 1.543 1.00 51.09 377 PHE A N 1
ATOM 3052 C CA . PHE A 1 377 ? -10.039 0.659 0.220 1.00 51.09 377 PHE A CA 1
ATOM 3053 C C . PHE A 1 377 ? -9.159 -0.585 0.243 1.00 51.09 377 PHE A C 1
ATOM 3055 O O . PHE A 1 377 ? -8.830 -1.123 -0.807 1.00 51.09 377 PHE A O 1
ATOM 3062 N N . HIS A 1 378 ? -8.811 -1.061 1.430 1.00 59.06 378 HIS A N 1
ATOM 3063 C CA . HIS A 1 378 ? -8.038 -2.271 1.605 1.00 59.06 378 HIS A CA 1
ATOM 3064 C C . HIS A 1 378 ? -8.999 -3.441 1.821 1.00 59.06 378 HIS A C 1
ATOM 3066 O O . HIS A 1 378 ? -9.741 -3.470 2.801 1.00 59.06 378 HIS A O 1
ATOM 3072 N N . GLU A 1 379 ? -9.004 -4.403 0.898 1.00 64.81 379 GLU A N 1
ATOM 3073 C CA . GLU A 1 379 ? -9.954 -5.525 0.934 1.00 64.81 379 GLU A CA 1
ATOM 3074 C C . GLU A 1 379 ? -9.472 -6.711 1.786 1.00 64.81 379 GLU A C 1
ATOM 3076 O O . GLU A 1 379 ? -10.226 -7.654 2.000 1.00 64.81 379 GLU A O 1
ATOM 30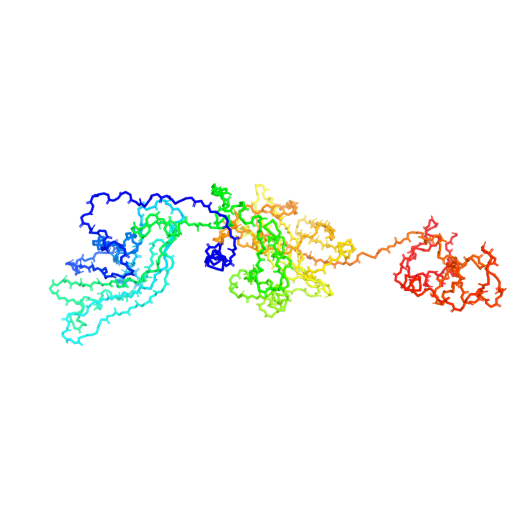81 N N . ASN A 1 380 ? -8.240 -6.664 2.315 1.00 69.31 380 ASN A N 1
ATOM 3082 C CA . ASN A 1 380 ? -7.613 -7.764 3.066 1.00 69.31 380 ASN A CA 1
ATOM 3083 C C . ASN A 1 380 ? -7.597 -9.110 2.311 1.00 69.31 380 ASN A C 1
ATOM 3085 O O . ASN A 1 380 ? -7.519 -10.159 2.947 1.00 69.31 380 ASN A O 1
ATOM 3089 N N . THR A 1 381 ? -7.638 -9.095 0.975 1.00 68.88 381 THR A N 1
ATOM 3090 C CA . THR A 1 381 ? -7.677 -10.313 0.146 1.00 68.88 381 THR A CA 1
ATOM 3091 C C . THR A 1 381 ? -6.298 -10.898 -0.150 1.00 68.88 381 THR A C 1
ATOM 3093 O O . THR A 1 381 ? -6.172 -12.105 -0.299 1.00 68.88 381 THR A O 1
ATOM 3096 N N . PHE A 1 382 ? -5.246 -10.064 -0.123 1.00 73.94 382 PHE A N 1
ATOM 3097 C CA . PHE A 1 382 ? -3.850 -10.434 -0.428 1.00 73.94 382 PHE A CA 1
ATOM 3098 C C . PHE A 1 382 ? -3.611 -10.844 -1.882 1.00 73.94 382 PHE A C 1
ATOM 3100 O O . PHE A 1 382 ? -2.550 -11.381 -2.196 1.00 73.94 382 PHE A O 1
ATOM 3107 N N . ASP A 1 383 ? -4.552 -10.556 -2.777 1.00 75.06 383 ASP A N 1
ATOM 3108 C CA . ASP A 1 383 ? -4.497 -11.021 -4.170 1.00 75.06 383 ASP A CA 1
ATOM 3109 C C . ASP A 1 383 ? -3.300 -10.458 -4.957 1.00 75.06 383 ASP A C 1
ATOM 3111 O O . ASP A 1 383 ? -2.952 -10.967 -6.015 1.00 75.06 383 ASP A O 1
ATOM 3115 N N . TRP A 1 384 ? -2.636 -9.430 -4.425 1.00 81.56 384 TRP A N 1
ATOM 3116 C CA . TRP A 1 384 ? -1.423 -8.832 -4.983 1.00 81.56 384 TRP A CA 1
ATOM 3117 C C . TRP A 1 384 ? -0.143 -9.632 -4.677 1.00 81.56 384 TRP A C 1
ATOM 3119 O O . TRP A 1 384 ? 0.949 -9.202 -5.037 1.00 81.56 384 TRP A O 1
ATOM 3129 N N . ILE A 1 385 ? -0.223 -10.774 -3.988 1.00 83.94 385 ILE A N 1
ATOM 3130 C CA . ILE A 1 385 ? 0.905 -11.706 -3.893 1.00 83.94 385 ILE A CA 1
ATOM 3131 C C . ILE A 1 385 ? 1.013 -12.489 -5.200 1.00 83.94 385 ILE A C 1
ATOM 3133 O O . ILE A 1 385 ? 0.129 -13.266 -5.550 1.00 83.94 385 ILE A O 1
ATOM 3137 N N . THR A 1 386 ? 2.141 -12.324 -5.880 1.00 85.69 386 THR A N 1
ATOM 3138 C CA . THR A 1 386 ? 2.399 -12.906 -7.202 1.00 85.69 386 THR A CA 1
ATOM 3139 C C . THR A 1 386 ? 3.144 -14.236 -7.121 1.00 85.69 386 THR A C 1
ATOM 3141 O O . THR A 1 386 ? 2.874 -15.143 -7.907 1.00 85.69 386 THR A O 1
ATOM 3144 N N . GLU A 1 387 ? 4.038 -14.403 -6.141 1.00 91.06 387 GLU A N 1
ATOM 3145 C CA . GLU A 1 387 ? 4.863 -15.603 -6.018 1.00 91.06 387 GLU A CA 1
ATOM 3146 C C . GLU A 1 387 ? 4.472 -16.477 -4.828 1.00 91.06 387 GLU A C 1
ATOM 3148 O O . GLU A 1 387 ? 4.339 -16.022 -3.687 1.00 91.06 387 GLU A O 1
ATOM 3153 N N . LYS A 1 388 ? 4.383 -17.782 -5.099 1.00 91.31 388 LYS A N 1
ATOM 3154 C CA . LYS A 1 388 ? 4.085 -18.825 -4.118 1.00 91.31 388 LYS A CA 1
ATOM 3155 C C . LYS A 1 388 ? 5.065 -19.983 -4.257 1.00 91.31 388 LYS A C 1
ATOM 3157 O O . LYS A 1 388 ? 5.216 -20.575 -5.326 1.00 91.31 388 LYS A O 1
ATOM 3162 N N . VAL A 1 389 ? 5.715 -20.337 -3.154 1.00 90.75 389 VAL A N 1
ATOM 3163 C CA . VAL A 1 389 ? 6.665 -21.449 -3.060 1.00 90.75 389 VAL A CA 1
ATOM 3164 C C . VAL A 1 389 ? 6.289 -22.329 -1.876 1.00 90.75 389 VAL A C 1
ATOM 3166 O O . VAL A 1 389 ? 6.156 -21.844 -0.757 1.00 90.75 389 VAL A O 1
ATOM 3169 N N . ILE A 1 390 ? 6.140 -23.631 -2.110 1.00 87.88 390 ILE A N 1
ATOM 3170 C CA . ILE A 1 390 ? 5.892 -24.610 -1.046 1.00 87.88 390 ILE A CA 1
ATOM 3171 C C . ILE A 1 390 ? 7.230 -25.200 -0.611 1.00 87.88 390 ILE A C 1
ATOM 3173 O O . ILE A 1 390 ? 8.016 -25.646 -1.448 1.00 87.88 390 ILE A O 1
ATOM 3177 N N . VAL A 1 391 ? 7.481 -25.202 0.696 1.00 84.56 391 VAL A N 1
ATOM 3178 C CA . VAL A 1 391 ? 8.690 -25.771 1.289 1.00 84.56 391 VAL A CA 1
ATOM 3179 C C . VAL A 1 391 ? 8.313 -26.848 2.297 1.00 84.56 391 VAL A C 1
ATOM 3181 O O . VAL A 1 391 ? 7.425 -26.654 3.124 1.00 84.56 391 VAL A O 1
ATOM 3184 N N . TYR A 1 392 ? 8.994 -27.986 2.222 1.00 80.06 392 TYR A N 1
ATOM 3185 C CA . TYR A 1 392 ? 8.744 -29.141 3.078 1.00 80.06 392 TYR A CA 1
ATOM 3186 C C . TYR A 1 392 ? 9.725 -29.142 4.249 1.00 80.06 392 TYR A C 1
ATOM 3188 O O . TYR A 1 392 ? 10.929 -28.988 4.042 1.00 80.06 392 TYR A O 1
ATOM 3196 N N . THR A 1 393 ? 9.215 -29.345 5.463 1.00 74.62 393 THR A N 1
ATOM 3197 C CA . THR A 1 393 ? 10.034 -29.528 6.670 1.00 74.62 393 THR A CA 1
ATOM 3198 C C . THR A 1 393 ? 9.744 -30.901 7.265 1.00 74.62 393 THR A C 1
ATOM 3200 O O . THR A 1 393 ? 8.579 -31.265 7.419 1.00 74.62 393 THR A O 1
ATOM 3203 N N . LYS A 1 394 ? 10.775 -31.694 7.579 1.00 68.00 394 LYS A N 1
ATOM 3204 C CA . LYS A 1 394 ? 10.596 -33.057 8.112 1.00 68.00 394 LYS A CA 1
ATOM 3205 C C . LYS A 1 394 ? 10.250 -33.052 9.597 1.00 68.00 394 LYS A C 1
ATOM 3207 O O . LYS A 1 394 ? 9.693 -34.027 10.095 1.00 68.00 394 LYS A O 1
ATOM 3212 N N . SER A 1 395 ? 10.567 -31.969 10.302 1.00 60.53 395 SER A N 1
ATOM 3213 C CA . SER A 1 395 ? 10.358 -31.839 11.740 1.00 60.53 395 SER A CA 1
ATOM 3214 C C . SER A 1 395 ? 9.138 -30.982 12.078 1.00 60.53 395 SER A C 1
ATOM 3216 O O . SER A 1 395 ? 8.934 -29.920 11.500 1.00 60.53 395 SER A O 1
ATOM 3218 N N . SER A 1 396 ? 8.372 -31.402 13.087 1.00 56.88 396 SER A N 1
ATOM 3219 C CA . SER A 1 396 ? 7.367 -30.581 13.783 1.00 56.88 396 SER A CA 1
ATOM 3220 C C . SER A 1 396 ? 7.997 -29.507 14.696 1.00 56.88 396 SER A C 1
ATOM 3222 O O . SER A 1 396 ? 7.288 -28.792 15.407 1.00 56.88 396 SER A O 1
ATOM 3224 N N . VAL A 1 397 ? 9.332 -29.391 14.689 1.00 61.72 397 VAL A N 1
ATOM 3225 C CA . VAL A 1 397 ? 10.141 -28.474 15.503 1.00 61.72 397 VAL A CA 1
ATOM 3226 C C . VAL A 1 397 ? 10.613 -27.271 14.678 1.00 61.72 397 VAL A C 1
ATOM 3228 O O . VAL A 1 397 ? 10.707 -27.314 13.450 1.00 61.72 397 VAL A O 1
ATOM 3231 N N . LYS A 1 398 ? 10.932 -26.182 15.389 1.00 74.06 398 LYS A N 1
ATOM 3232 C CA . LYS A 1 398 ? 11.463 -24.927 14.850 1.00 74.06 398 LYS A CA 1
ATOM 3233 C C . LYS A 1 398 ? 12.534 -25.153 13.775 1.00 74.06 398 LYS A C 1
ATOM 3235 O O . LYS A 1 398 ? 13.565 -25.755 14.061 1.00 74.06 398 LYS A O 1
ATOM 3240 N N . SER A 1 399 ? 12.313 -24.619 12.575 1.00 81.56 399 SER A N 1
ATOM 3241 C CA . SER A 1 399 ? 13.235 -24.759 11.438 1.00 81.56 399 SER A CA 1
ATOM 3242 C C . SER A 1 399 ? 13.853 -23.416 11.056 1.00 81.56 399 SER A C 1
ATOM 3244 O O . SER A 1 399 ? 13.144 -22.426 10.885 1.00 81.56 399 SER A O 1
ATOM 3246 N N . ASN A 1 400 ? 15.180 -23.379 10.909 1.00 89.12 400 ASN A N 1
ATOM 3247 C CA . ASN A 1 400 ? 15.889 -22.196 10.421 1.00 89.12 400 ASN A CA 1
ATOM 3248 C C . ASN A 1 400 ? 15.753 -22.097 8.902 1.00 89.12 400 ASN A C 1
ATOM 3250 O O . ASN A 1 400 ? 16.236 -22.963 8.169 1.00 89.12 400 ASN A O 1
ATOM 3254 N N . VAL A 1 401 ? 15.137 -21.016 8.445 1.00 90.56 401 VAL A N 1
ATOM 3255 C CA . VAL A 1 401 ? 15.033 -20.651 7.037 1.00 90.56 401 VAL A CA 1
ATOM 3256 C C . VAL A 1 401 ? 15.916 -19.454 6.776 1.00 90.56 401 VAL A C 1
ATOM 3258 O O . VAL A 1 401 ? 15.916 -18.485 7.533 1.00 90.56 401 VAL A O 1
ATOM 3261 N N . PHE A 1 402 ? 16.645 -19.523 5.676 1.00 93.31 402 PHE A N 1
ATOM 3262 C CA . PHE A 1 402 ? 17.461 -18.434 5.185 1.00 93.31 402 PHE A CA 1
ATOM 3263 C C . PHE A 1 402 ? 16.889 -17.955 3.863 1.00 93.31 402 PHE A C 1
ATOM 3265 O O . PHE A 1 402 ? 16.544 -18.767 3.006 1.00 93.31 402 PHE A O 1
ATOM 3272 N N . TYR A 1 403 ? 16.795 -16.646 3.677 1.00 94.44 403 TYR A N 1
ATOM 3273 C CA . TYR A 1 403 ? 16.415 -16.090 2.388 1.00 94.44 403 TYR A CA 1
ATOM 3274 C C . TYR A 1 403 ? 17.214 -14.843 2.048 1.00 94.44 403 TYR A C 1
ATOM 3276 O O . TYR A 1 403 ? 17.731 -14.153 2.922 1.00 94.44 403 TYR A O 1
ATOM 3284 N N . SER A 1 404 ? 17.345 -14.571 0.757 1.00 93.69 404 SER A N 1
ATOM 3285 C CA . SER A 1 404 ? 17.986 -13.359 0.256 1.00 93.69 404 SER A CA 1
ATOM 3286 C C . SER A 1 404 ? 17.319 -12.921 -1.035 1.00 93.69 404 SER A C 1
ATOM 3288 O O . SER A 1 404 ? 16.836 -13.757 -1.798 1.00 93.69 404 SER A O 1
ATOM 3290 N N . ILE A 1 405 ? 17.340 -11.620 -1.284 1.00 93.44 405 ILE A N 1
ATOM 3291 C CA . ILE A 1 405 ? 16.919 -11.008 -2.536 1.00 93.44 405 ILE A CA 1
ATOM 3292 C C . ILE A 1 405 ? 18.101 -10.222 -3.097 1.00 93.44 405 ILE A C 1
ATOM 3294 O O . ILE A 1 405 ? 18.792 -9.515 -2.367 1.00 93.44 405 ILE A O 1
ATOM 3298 N N . ALA A 1 406 ? 18.358 -10.383 -4.388 1.00 91.69 406 ALA A N 1
ATOM 3299 C CA . ALA A 1 406 ? 19.414 -9.673 -5.089 1.00 91.69 406 ALA A CA 1
ATOM 3300 C C . ALA A 1 406 ? 18.889 -9.199 -6.448 1.00 91.69 406 ALA A C 1
ATOM 3302 O O . ALA A 1 406 ? 18.781 -10.018 -7.369 1.00 91.69 406 ALA A O 1
ATOM 3303 N N . PRO A 1 407 ? 18.530 -7.912 -6.579 1.00 89.88 407 PRO A N 1
ATOM 3304 C CA . PRO A 1 407 ? 18.368 -7.284 -7.878 1.00 89.88 407 PRO A CA 1
ATOM 3305 C C . PRO A 1 407 ? 19.711 -7.274 -8.613 1.00 89.88 407 PRO A C 1
ATOM 3307 O O . PRO A 1 407 ? 20.769 -7.156 -7.997 1.00 89.88 407 PRO A O 1
ATOM 3310 N N . TYR A 1 408 ? 19.671 -7.451 -9.925 1.00 85.56 408 TYR A N 1
ATOM 3311 C CA . TYR A 1 408 ? 20.819 -7.290 -10.799 1.00 85.56 408 TYR A CA 1
ATOM 3312 C C . TYR A 1 408 ? 20.343 -6.902 -12.195 1.00 85.56 408 TYR A C 1
ATOM 3314 O O . TYR A 1 408 ? 19.311 -7.378 -12.673 1.00 85.56 408 TYR A O 1
ATOM 3322 N N . LYS A 1 409 ? 21.116 -6.063 -12.882 1.00 80.44 409 LYS A N 1
ATOM 3323 C CA . LYS A 1 409 ? 20.901 -5.806 -14.306 1.00 80.44 409 LYS A CA 1
ATOM 3324 C C . LYS A 1 409 ? 21.486 -6.956 -15.111 1.00 80.44 409 LYS A C 1
ATOM 3326 O O . LYS A 1 409 ? 22.689 -7.213 -15.056 1.00 80.44 409 LYS A O 1
ATOM 3331 N N . GLN A 1 410 ? 20.640 -7.661 -15.849 1.00 71.44 410 GLN A N 1
ATOM 3332 C CA . GLN A 1 410 ? 21.102 -8.563 -16.880 1.00 71.44 410 GLN A CA 1
ATOM 3333 C C . GLN A 1 410 ? 21.686 -7.732 -18.016 1.00 71.44 410 GLN A C 1
ATOM 3335 O O . GLN A 1 410 ? 21.025 -6.893 -18.619 1.00 71.44 410 GLN A O 1
ATOM 3340 N N . GLU A 1 411 ? 22.942 -7.999 -18.335 1.00 66.25 411 GLU A N 1
ATOM 3341 C CA . GLU A 1 411 ? 23.560 -7.402 -19.504 1.00 66.25 411 GLU A CA 1
ATOM 3342 C C . GLU A 1 411 ? 22.889 -7.962 -20.764 1.00 66.25 411 GLU A C 1
ATOM 3344 O O . GLU A 1 411 ? 22.872 -9.179 -20.975 1.00 66.25 411 GLU A O 1
ATOM 3349 N N . ARG A 1 412 ? 22.324 -7.086 -21.608 1.00 62.84 412 ARG A N 1
ATOM 3350 C CA . ARG A 1 412 ? 21.894 -7.468 -22.957 1.00 62.84 412 ARG A CA 1
ATOM 3351 C C . ARG A 1 412 ? 23.132 -7.831 -23.762 1.00 62.84 412 ARG A C 1
ATOM 3353 O O . ARG A 1 412 ? 23.897 -6.959 -24.170 1.00 62.84 412 ARG A O 1
ATOM 3360 N N . VAL A 1 413 ? 23.330 -9.126 -23.964 1.00 62.66 413 VAL A N 1
ATOM 3361 C CA . VAL A 1 413 ? 24.354 -9.648 -24.862 1.00 62.66 413 VAL A CA 1
ATOM 3362 C C . VAL A 1 413 ? 23.686 -9.932 -26.190 1.00 62.66 413 VAL A C 1
ATOM 3364 O O . VAL A 1 413 ? 22.833 -10.813 -26.285 1.00 62.66 413 VAL A O 1
ATOM 3367 N N . THR A 1 414 ? 24.072 -9.186 -27.217 1.00 67.19 414 THR A N 1
ATOM 3368 C CA . THR A 1 414 ? 23.687 -9.547 -28.581 1.00 67.19 414 THR A CA 1
ATOM 3369 C C . THR A 1 414 ? 24.667 -10.617 -29.047 1.00 67.19 414 THR A C 1
ATOM 3371 O O . THR A 1 414 ? 25.875 -10.377 -29.072 1.00 67.19 414 THR A O 1
ATOM 3374 N N . TYR A 1 415 ? 24.176 -11.817 -29.360 1.00 64.88 415 TYR A N 1
ATOM 3375 C CA . TYR A 1 415 ? 25.038 -12.922 -29.808 1.00 64.88 415 TYR A CA 1
ATOM 3376 C C . TYR A 1 415 ? 25.745 -12.612 -31.133 1.00 64.88 415 TYR A C 1
ATOM 3378 O O . TYR A 1 415 ? 26.815 -13.150 -31.395 1.00 64.88 415 TYR A O 1
ATOM 3386 N N . LEU A 1 416 ? 25.170 -11.712 -31.934 1.00 64.56 416 LEU A N 1
ATOM 3387 C CA . LEU A 1 416 ? 25.749 -11.198 -33.167 1.00 64.56 416 LEU A CA 1
ATOM 3388 C C . LEU A 1 416 ? 25.712 -9.671 -33.136 1.00 64.56 416 LEU A C 1
ATOM 3390 O O . LEU A 1 416 ? 24.725 -9.076 -32.700 1.00 64.56 416 LEU A O 1
ATOM 3394 N N . ALA A 1 417 ? 26.787 -9.029 -33.586 1.00 69.81 417 ALA A N 1
ATOM 3395 C CA . ALA A 1 417 ? 26.753 -7.595 -33.828 1.00 69.81 417 ALA A CA 1
ATOM 3396 C C . ALA A 1 417 ? 25.720 -7.291 -34.930 1.00 69.81 417 ALA A C 1
ATOM 3398 O O . ALA A 1 417 ? 25.667 -8.026 -35.916 1.00 69.81 417 ALA A O 1
ATOM 3399 N N . PRO A 1 418 ? 24.907 -6.228 -34.797 1.00 76.69 418 PRO A N 1
ATOM 3400 C CA . PRO A 1 418 ? 24.077 -5.755 -35.896 1.00 76.69 418 PRO A CA 1
ATOM 3401 C C . PRO A 1 418 ? 24.909 -5.555 -37.169 1.00 76.69 418 PRO A C 1
ATOM 3403 O O . PRO A 1 418 ? 25.969 -4.932 -37.108 1.00 76.69 418 PRO A O 1
ATOM 3406 N N . GLU A 1 419 ? 24.403 -6.025 -38.313 1.00 68.50 419 GLU A N 1
ATOM 3407 C CA . GLU A 1 419 ? 25.104 -6.004 -39.614 1.00 68.50 419 GLU A CA 1
ATOM 3408 C C . GLU A 1 419 ? 25.620 -4.602 -39.998 1.00 68.50 419 GLU A C 1
ATOM 3410 O O . GLU A 1 419 ? 26.655 -4.452 -40.639 1.00 68.50 419 GLU A O 1
ATOM 3415 N N . ASN A 1 420 ? 24.956 -3.548 -39.515 1.00 78.75 420 ASN A N 1
ATOM 3416 C CA . ASN A 1 420 ? 25.289 -2.150 -39.802 1.00 78.75 420 ASN A CA 1
ATOM 3417 C C . ASN A 1 420 ? 26.392 -1.545 -38.902 1.00 78.75 420 ASN A C 1
ATOM 3419 O O . ASN A 1 420 ? 26.616 -0.334 -38.946 1.00 78.75 420 ASN A O 1
ATOM 3423 N N . LEU A 1 421 ? 27.057 -2.337 -38.050 1.00 87.50 421 LEU A N 1
ATOM 3424 C CA . LEU A 1 421 ? 28.175 -1.877 -37.204 1.00 87.50 421 LEU A CA 1
ATOM 3425 C C . LEU A 1 421 ? 29.559 -2.124 -37.806 1.00 87.50 421 LEU A C 1
ATOM 3427 O O . LEU A 1 421 ? 30.559 -1.635 -37.270 1.00 87.50 421 LEU A O 1
ATOM 3431 N N . GLU A 1 422 ? 29.633 -2.861 -38.906 1.00 90.19 422 GLU A N 1
ATOM 3432 C CA . GLU A 1 422 ? 30.877 -3.127 -39.617 1.00 90.19 422 GLU A CA 1
ATOM 3433 C C . GLU A 1 422 ? 31.139 -2.033 -40.643 1.00 90.19 422 GLU A C 1
ATOM 3435 O O . GLU A 1 422 ? 30.243 -1.580 -41.356 1.00 90.19 422 GLU A O 1
ATOM 3440 N N . CYS A 1 423 ? 32.384 -1.568 -40.717 1.00 90.38 423 CYS A N 1
ATOM 3441 C CA . CYS A 1 423 ? 32.736 -0.610 -41.746 1.00 90.38 423 CYS A CA 1
ATOM 3442 C C . CYS A 1 423 ? 32.770 -1.321 -43.108 1.00 90.38 423 CYS A C 1
ATOM 3444 O O . CYS A 1 423 ? 33.539 -2.268 -43.259 1.00 90.38 423 CYS A O 1
ATOM 3446 N N . PRO A 1 424 ? 32.063 -0.830 -44.139 1.00 89.00 424 PRO A N 1
ATOM 3447 C CA . PRO A 1 424 ? 32.017 -1.484 -45.453 1.00 89.00 424 PRO A CA 1
ATOM 3448 C C . PRO A 1 424 ? 33.347 -1.422 -46.224 1.00 89.00 424 PRO A C 1
ATOM 3450 O O . PRO A 1 424 ? 33.449 -1.971 -47.314 1.00 89.00 424 PRO A O 1
ATOM 3453 N N . VAL A 1 425 ? 34.353 -0.717 -45.692 1.00 89.69 425 VAL A N 1
ATOM 3454 C CA . VAL A 1 425 ? 35.688 -0.606 -46.296 1.00 89.69 425 VAL A CA 1
ATOM 3455 C C . VAL A 1 425 ? 36.647 -1.637 -45.706 1.00 89.69 425 VAL A C 1
ATOM 3457 O O . VAL A 1 425 ? 37.329 -2.331 -46.449 1.00 89.69 425 VAL A O 1
ATOM 3460 N N . CYS A 1 426 ? 36.726 -1.728 -44.375 1.00 90.50 426 CYS A N 1
ATOM 3461 C CA . CYS A 1 426 ? 37.694 -2.595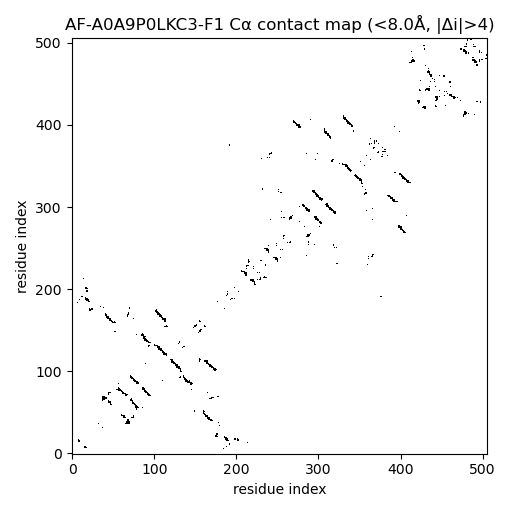 -43.697 1.00 90.50 426 CYS A CA 1
ATOM 3462 C C . CYS A 1 426 ? 37.079 -3.831 -43.031 1.00 90.50 426 CYS A C 1
ATOM 3464 O O . CYS A 1 426 ? 37.829 -4.641 -42.502 1.00 90.50 426 CYS A O 1
ATOM 3466 N N . PHE A 1 427 ? 35.748 -3.967 -43.029 1.00 87.81 427 PHE A N 1
ATOM 3467 C CA . PHE A 1 427 ? 34.987 -5.070 -42.416 1.00 87.81 427 PHE A CA 1
ATOM 3468 C C . PHE A 1 427 ? 35.214 -5.259 -40.902 1.00 87.81 427 PHE A C 1
ATOM 3470 O O . PHE A 1 427 ? 34.797 -6.246 -40.295 1.00 87.81 427 PHE A O 1
ATOM 3477 N N . GLU A 1 428 ? 35.848 -4.273 -40.269 1.00 89.56 428 GLU A N 1
ATOM 3478 C CA . GLU A 1 428 ? 36.044 -4.187 -38.827 1.00 89.56 428 GLU A CA 1
ATOM 3479 C C . GLU A 1 428 ? 34.903 -3.406 -38.174 1.00 89.56 428 GLU A C 1
ATOM 3481 O O . GLU A 1 428 ? 34.339 -2.481 -38.770 1.00 89.56 428 GLU A O 1
ATOM 3486 N N . TYR A 1 429 ? 34.630 -3.694 -36.899 1.00 90.94 429 TYR A N 1
ATOM 3487 C CA . TYR A 1 429 ? 33.663 -2.915 -36.131 1.00 90.94 429 TYR A CA 1
ATOM 3488 C C . TYR A 1 429 ? 34.060 -1.437 -36.043 1.00 90.94 429 TYR A C 1
ATOM 3490 O O . TYR A 1 429 ? 35.208 -1.086 -35.724 1.00 90.94 429 TYR A O 1
ATOM 3498 N N . MET A 1 430 ? 33.085 -0.565 -36.286 1.00 92.12 430 MET A N 1
ATOM 3499 C CA . MET A 1 430 ? 33.189 0.871 -36.052 1.00 92.12 430 MET A CA 1
ATOM 3500 C C . MET A 1 430 ? 33.119 1.152 -34.540 1.00 92.12 430 MET A C 1
ATOM 3502 O O . MET A 1 430 ? 32.233 0.642 -33.860 1.00 92.12 430 MET A O 1
ATOM 3506 N N . THR A 1 431 ? 34.063 1.929 -33.994 1.00 88.38 431 THR A N 1
ATOM 3507 C CA . THR A 1 431 ? 34.192 2.149 -32.535 1.00 88.38 431 THR A CA 1
ATOM 3508 C C . THR A 1 431 ? 34.243 3.625 -32.148 1.00 88.38 431 THR A C 1
ATOM 3510 O O . THR A 1 431 ? 33.339 4.110 -31.476 1.00 88.38 431 THR A O 1
ATOM 3513 N N . ASP A 1 432 ? 35.306 4.333 -32.533 1.00 83.50 432 ASP A N 1
ATOM 3514 C CA . ASP A 1 432 ? 35.633 5.632 -31.936 1.00 83.50 432 ASP A CA 1
ATOM 3515 C C . ASP A 1 432 ? 34.976 6.801 -32.664 1.00 83.50 432 ASP A C 1
ATOM 3517 O O . ASP A 1 432 ? 33.979 7.329 -32.188 1.00 83.50 432 ASP A O 1
ATOM 3521 N N . GLN A 1 433 ? 35.532 7.212 -33.804 1.00 90.44 433 GLN A N 1
ATOM 3522 C CA . GLN A 1 433 ? 34.961 8.264 -34.643 1.00 90.44 433 GLN A CA 1
ATOM 3523 C C . GLN A 1 433 ? 34.288 7.621 -35.852 1.00 90.44 433 GLN A C 1
ATOM 3525 O O . GLN A 1 433 ? 34.956 6.993 -36.685 1.00 90.44 433 GLN A O 1
ATOM 3530 N N . ILE A 1 434 ? 32.965 7.759 -35.914 1.00 92.50 434 ILE A N 1
ATOM 3531 C CA . ILE A 1 434 ? 32.131 7.180 -36.968 1.00 92.50 434 ILE A CA 1
ATOM 3532 C C . ILE A 1 434 ? 31.668 8.307 -37.880 1.00 92.50 434 ILE A C 1
ATOM 3534 O O . ILE A 1 434 ? 31.017 9.246 -37.431 1.00 92.50 434 ILE A O 1
ATOM 3538 N N . ILE A 1 435 ? 31.999 8.218 -39.164 1.00 91.38 435 ILE A N 1
ATOM 3539 C CA . ILE A 1 435 ? 31.800 9.290 -40.143 1.00 91.38 435 ILE A CA 1
ATOM 3540 C C . ILE A 1 435 ? 30.635 8.955 -41.052 1.00 91.38 435 ILE A C 1
ATOM 3542 O O . ILE A 1 435 ? 30.542 7.825 -41.524 1.00 91.38 435 ILE A O 1
ATOM 3546 N N . ASN A 1 436 ? 29.797 9.946 -41.344 1.00 90.56 436 ASN A N 1
ATOM 3547 C CA . ASN A 1 436 ? 28.685 9.803 -42.270 1.00 90.56 436 ASN A CA 1
ATOM 3548 C C . ASN A 1 436 ? 28.980 10.460 -43.623 1.00 90.56 436 ASN A C 1
ATOM 3550 O O . ASN A 1 436 ? 29.506 11.573 -43.708 1.00 90.56 436 ASN A O 1
ATOM 3554 N N . CYS A 1 437 ? 28.573 9.800 -44.706 1.00 90.81 437 CYS A N 1
ATOM 3555 C CA . CYS A 1 437 ? 28.379 10.501 -45.977 1.00 90.81 437 CYS A CA 1
ATOM 3556 C C . CYS A 1 437 ? 27.136 11.409 -45.909 1.00 90.81 437 CYS A C 1
ATOM 3558 O O . CYS A 1 437 ? 26.320 11.282 -44.994 1.00 90.81 437 CYS A O 1
ATOM 3560 N N . ALA A 1 438 ? 26.949 12.279 -46.907 1.00 87.81 438 ALA A N 1
ATOM 3561 C CA . ALA A 1 438 ? 25.790 13.179 -46.971 1.00 87.81 438 ALA A CA 1
ATOM 3562 C C . ALA A 1 438 ? 24.426 12.450 -46.939 1.00 87.81 438 ALA A C 1
ATOM 3564 O O . ALA A 1 438 ? 23.447 13.005 -46.453 1.00 87.81 438 ALA A O 1
ATOM 3565 N N . ASN A 1 439 ? 24.382 11.191 -47.390 1.00 89.62 439 ASN A N 1
ATOM 3566 C CA . ASN A 1 439 ? 23.178 10.352 -47.394 1.00 89.62 439 ASN A CA 1
ATOM 3567 C C . ASN A 1 439 ? 23.054 9.430 -46.162 1.00 89.62 439 ASN A C 1
ATOM 3569 O O . ASN A 1 439 ? 22.142 8.614 -46.108 1.00 89.62 439 ASN A O 1
ATOM 3573 N N . GLY A 1 440 ? 23.966 9.515 -45.185 1.00 88.44 440 GLY A N 1
ATOM 3574 C CA . GLY A 1 440 ? 23.839 8.820 -43.896 1.00 88.44 440 GLY A CA 1
ATOM 3575 C C . GLY A 1 440 ? 24.559 7.471 -43.740 1.00 88.44 440 GLY A C 1
ATOM 3576 O O . GLY A 1 440 ? 24.564 6.943 -42.633 1.00 88.44 440 GLY A O 1
ATOM 3577 N N . HIS A 1 441 ? 25.212 6.919 -44.772 1.00 90.75 441 HIS A N 1
ATOM 3578 C CA . HIS A 1 441 ? 26.062 5.720 -44.614 1.00 90.75 441 HIS A CA 1
ATOM 3579 C C . HIS A 1 441 ? 27.270 5.994 -43.709 1.00 90.75 441 HIS A C 1
ATOM 3581 O O . HIS A 1 441 ? 27.917 7.030 -43.882 1.00 90.75 441 HIS A O 1
ATOM 3587 N N . SER A 1 442 ? 27.576 5.061 -42.800 1.00 92.00 442 SER A N 1
ATOM 3588 C CA . SER A 1 442 ? 28.606 5.202 -41.763 1.00 92.00 442 SER A CA 1
ATOM 3589 C C . SER A 1 442 ? 29.905 4.441 -42.072 1.00 92.00 442 SER A C 1
ATOM 3591 O O . SER A 1 442 ? 29.878 3.328 -42.595 1.00 92.00 442 SER A O 1
ATOM 3593 N N . PHE A 1 443 ? 31.050 5.031 -41.708 1.00 91.19 443 PHE A N 1
ATOM 3594 C CA . PHE A 1 443 ? 32.394 4.474 -41.912 1.00 91.19 443 PHE A CA 1
ATOM 3595 C C . PHE A 1 443 ? 33.328 4.768 -40.733 1.00 91.19 443 PHE A C 1
ATOM 3597 O O . PHE A 1 443 ? 33.099 5.685 -39.945 1.00 91.19 443 PHE A O 1
ATOM 3604 N N . CYS A 1 444 ? 34.435 4.027 -40.649 1.00 91.50 444 CYS A N 1
ATOM 3605 C CA . CYS A 1 444 ? 35.483 4.273 -39.666 1.00 91.50 444 CYS A CA 1
ATOM 3606 C C . CYS A 1 444 ? 36.337 5.503 -40.040 1.00 91.50 444 CYS A C 1
ATOM 3608 O O . CYS A 1 444 ? 36.664 5.690 -41.212 1.00 91.50 444 CYS A O 1
ATOM 3610 N N . GLN A 1 445 ? 36.766 6.313 -39.064 1.00 90.06 445 GLN A N 1
ATOM 3611 C CA . GLN A 1 445 ? 37.640 7.472 -39.322 1.00 90.06 445 GLN A CA 1
ATOM 3612 C C . GLN A 1 445 ? 38.942 7.101 -40.048 1.00 90.06 445 GLN A C 1
ATOM 3614 O O . GLN A 1 445 ? 39.369 7.821 -40.945 1.00 90.06 445 GLN A O 1
ATOM 3619 N N . ASN A 1 446 ? 39.545 5.955 -39.716 1.00 89.31 446 ASN A N 1
ATOM 3620 C CA . ASN A 1 446 ? 40.760 5.490 -40.396 1.00 89.31 446 ASN A CA 1
ATOM 3621 C C . ASN A 1 446 ? 40.507 5.204 -41.883 1.00 89.31 446 ASN A C 1
ATOM 3623 O O . ASN A 1 446 ? 41.378 5.419 -42.714 1.00 89.31 446 ASN A O 1
ATOM 3627 N N . CYS A 1 447 ? 39.300 4.743 -42.210 1.00 90.75 447 CYS A N 1
ATOM 3628 C CA . CYS A 1 447 ? 38.884 4.380 -43.553 1.00 90.75 447 CYS A CA 1
ATOM 3629 C C . CYS A 1 447 ? 38.614 5.630 -44.389 1.00 90.75 447 CYS A C 1
ATOM 3631 O O . CYS A 1 447 ? 38.945 5.653 -45.567 1.00 90.75 447 CYS A O 1
ATOM 3633 N N . LYS A 1 448 ? 38.069 6.688 -43.768 1.00 87.06 448 LYS A N 1
ATOM 3634 C CA . LYS A 1 448 ? 37.797 7.979 -44.416 1.00 87.06 448 LYS A CA 1
ATOM 3635 C C . LYS A 1 448 ? 39.032 8.558 -45.110 1.00 87.06 448 LYS A C 1
ATOM 3637 O O . LYS A 1 448 ? 38.906 9.105 -46.194 1.00 87.06 448 LYS A O 1
ATOM 3642 N N . ALA A 1 449 ? 40.219 8.413 -44.517 1.00 82.12 449 ALA A N 1
ATOM 3643 C CA . ALA A 1 449 ? 41.463 8.918 -45.102 1.00 82.12 449 ALA A CA 1
ATOM 3644 C C . ALA A 1 449 ? 41.836 8.246 -46.439 1.00 82.12 449 ALA A C 1
ATOM 3646 O O . ALA A 1 449 ? 42.666 8.769 -47.175 1.00 82.12 449 ALA A O 1
ATOM 3647 N N . SER A 1 450 ? 41.241 7.092 -46.748 1.00 84.75 450 SER A N 1
ATOM 3648 C CA . SER A 1 450 ? 41.540 6.286 -47.935 1.00 84.75 450 SER A CA 1
ATOM 3649 C C . SER A 1 450 ? 40.447 6.341 -49.007 1.00 84.75 450 SER A C 1
ATOM 3651 O O . SER A 1 450 ? 40.563 5.643 -50.011 1.00 84.75 450 SER A O 1
ATOM 3653 N N . ILE A 1 451 ? 39.382 7.126 -48.808 1.00 86.06 451 ILE A N 1
ATOM 3654 C CA . ILE A 1 451 ? 38.260 7.240 -49.749 1.00 86.06 451 ILE A CA 1
ATOM 3655 C C . ILE A 1 451 ? 37.833 8.702 -49.923 1.00 86.06 451 ILE A C 1
ATOM 3657 O O . ILE A 1 451 ? 37.698 9.434 -48.951 1.00 86.06 451 ILE A O 1
ATOM 3661 N N . GLU A 1 452 ? 37.580 9.127 -51.162 1.00 84.50 452 GLU A N 1
ATOM 3662 C CA . GLU A 1 452 ? 37.069 10.480 -51.461 1.00 84.50 452 GLU A CA 1
ATOM 3663 C C . GLU A 1 452 ? 35.533 10.519 -51.541 1.00 84.50 452 GLU A C 1
ATOM 3665 O O . GLU A 1 452 ? 34.887 11.474 -51.107 1.00 84.50 452 GLU A O 1
ATOM 3670 N N . ASN A 1 453 ? 34.934 9.441 -52.055 1.00 90.12 453 ASN A N 1
ATOM 3671 C CA . ASN A 1 453 ? 33.491 9.286 -52.220 1.00 90.12 453 ASN A CA 1
ATOM 3672 C C . ASN A 1 453 ? 32.985 8.063 -51.450 1.00 90.12 453 ASN A C 1
ATOM 3674 O O . ASN A 1 453 ? 33.696 7.077 -51.263 1.00 90.12 453 ASN A O 1
ATOM 3678 N N . CYS A 1 454 ? 31.725 8.117 -51.025 1.00 91.12 454 CYS A N 1
ATOM 3679 C CA . CYS A 1 454 ? 31.048 7.016 -50.352 1.00 91.12 454 CYS A CA 1
ATOM 3680 C C . CYS A 1 454 ? 31.056 5.743 -51.226 1.00 91.12 454 CYS A C 1
ATOM 3682 O O . CYS A 1 454 ? 30.503 5.777 -52.326 1.00 91.12 454 CYS A O 1
ATOM 3684 N N . PRO A 1 455 ? 31.591 4.599 -50.760 1.00 88.94 455 PRO A N 1
ATOM 3685 C CA . PRO A 1 455 ? 31.653 3.372 -51.560 1.00 88.94 455 PRO A CA 1
ATOM 3686 C C . PRO A 1 455 ? 30.270 2.762 -51.843 1.00 88.94 455 PRO A C 1
ATOM 3688 O O . PRO A 1 455 ? 30.126 1.987 -52.782 1.00 88.94 455 PRO A O 1
ATOM 3691 N N . ILE A 1 456 ? 29.249 3.132 -51.060 1.00 89.38 456 ILE A N 1
ATOM 3692 C CA . ILE A 1 456 ? 27.881 2.617 -51.201 1.00 89.38 456 ILE A CA 1
ATOM 3693 C C . ILE A 1 456 ? 27.067 3.476 -52.179 1.00 89.38 456 ILE A C 1
ATOM 3695 O O . ILE A 1 456 ? 26.504 2.960 -53.139 1.00 89.38 456 ILE A O 1
ATOM 3699 N N . CYS A 1 457 ? 27.005 4.795 -51.960 1.00 92.75 457 CYS A N 1
ATOM 3700 C CA . CYS A 1 457 ? 26.134 5.696 -52.731 1.00 92.75 457 CYS A CA 1
ATOM 3701 C C . CYS A 1 457 ? 26.872 6.687 -53.640 1.00 92.75 457 CYS A C 1
ATOM 3703 O O . CYS A 1 457 ? 26.226 7.495 -54.300 1.00 92.75 457 CYS A O 1
ATOM 3705 N N . ARG A 1 458 ? 28.210 6.647 -53.674 1.00 90.94 458 ARG A N 1
ATOM 3706 C CA . ARG A 1 458 ? 29.095 7.469 -54.526 1.00 90.94 458 ARG A CA 1
ATOM 3707 C C . ARG A 1 458 ? 29.034 8.986 -54.300 1.00 90.94 458 ARG A C 1
ATOM 3709 O O . ARG A 1 458 ? 29.668 9.731 -55.034 1.00 90.94 458 ARG A O 1
ATOM 3716 N N . THR A 1 459 ? 28.319 9.450 -53.278 1.00 89.62 459 THR A N 1
ATOM 3717 C CA . THR A 1 459 ? 28.278 10.867 -52.876 1.00 89.62 459 THR A CA 1
ATOM 3718 C C . THR A 1 459 ? 29.554 11.271 -52.138 1.00 89.62 459 THR A C 1
ATOM 3720 O O . THR A 1 459 ? 30.148 10.444 -51.442 1.00 89.62 459 THR A O 1
ATOM 3723 N N . THR A 1 460 ? 29.936 12.546 -52.233 1.00 83.19 460 THR A N 1
ATOM 3724 C CA . THR A 1 460 ? 31.074 13.121 -51.505 1.00 83.19 460 THR A CA 1
ATOM 3725 C C . THR A 1 460 ? 30.946 12.889 -49.999 1.00 83.19 460 THR A C 1
ATOM 3727 O O . THR A 1 460 ? 29.859 12.996 -49.416 1.00 83.19 460 THR A O 1
ATOM 3730 N N . LEU A 1 461 ? 32.060 12.526 -49.365 1.00 83.69 461 LEU A N 1
ATOM 3731 C CA . LEU A 1 461 ? 32.103 12.329 -47.921 1.00 83.69 461 LEU A CA 1
ATOM 3732 C C . LEU A 1 461 ? 31.991 13.665 -47.192 1.00 83.69 461 LEU A C 1
ATOM 3734 O O . LEU A 1 461 ? 32.506 14.683 -47.644 1.00 83.69 461 LEU A O 1
ATOM 3738 N N . SER A 1 462 ? 31.319 13.645 -46.044 1.00 81.12 462 SER A N 1
ATOM 3739 C CA . SER A 1 462 ? 31.216 14.810 -45.172 1.00 81.12 462 SER A CA 1
ATOM 3740 C C . SER A 1 462 ? 32.142 14.664 -43.963 1.00 81.12 462 SER A C 1
ATOM 3742 O O . SER A 1 462 ? 32.582 13.563 -43.621 1.00 81.12 462 SER A O 1
ATOM 3744 N N . ASP A 1 463 ? 32.403 15.772 -43.272 1.00 83.06 463 ASP A N 1
ATOM 3745 C CA . ASP A 1 463 ? 33.044 15.763 -41.951 1.00 83.06 463 ASP A CA 1
ATOM 3746 C C . ASP A 1 463 ? 32.059 15.466 -40.807 1.00 83.06 463 ASP A C 1
ATOM 3748 O O . ASP A 1 463 ? 32.430 15.503 -39.633 1.00 83.06 463 ASP A O 1
ATOM 3752 N N . SER A 1 464 ? 30.802 15.147 -41.130 1.00 89.38 464 SER A N 1
ATOM 3753 C CA . SER A 1 464 ? 29.772 14.859 -40.138 1.00 89.38 464 SER A CA 1
ATOM 3754 C C . SER A 1 464 ? 30.014 13.519 -39.443 1.00 89.38 464 SER A C 1
ATOM 3756 O O . SER A 1 464 ? 30.300 12.504 -40.085 1.00 89.38 464 SER A O 1
ATOM 3758 N N . ARG A 1 465 ? 29.860 13.514 -38.115 1.00 92.31 465 ARG A N 1
ATOM 3759 C CA . ARG A 1 465 ? 30.005 12.329 -37.260 1.00 92.31 465 ARG A CA 1
ATOM 3760 C C . ARG A 1 465 ? 28.657 11.756 -36.849 1.00 92.31 465 ARG A C 1
ATOM 3762 O O . ARG A 1 465 ? 27.705 12.492 -36.589 1.00 92.31 465 ARG A O 1
ATOM 3769 N N . ASN A 1 466 ? 28.603 10.439 -36.696 1.00 91.25 466 ASN A N 1
ATOM 3770 C CA . ASN A 1 466 ? 27.447 9.718 -36.188 1.00 91.25 466 ASN A CA 1
ATOM 3771 C C . ASN A 1 466 ? 27.531 9.529 -34.667 1.00 91.25 466 ASN A C 1
ATOM 3773 O O . ASN A 1 466 ? 27.756 8.425 -34.177 1.00 91.25 466 ASN A O 1
ATOM 3777 N N . TYR A 1 467 ? 27.316 10.603 -33.904 1.00 90.62 467 TYR A N 1
ATOM 3778 C CA . TYR A 1 467 ? 27.360 10.551 -32.434 1.00 90.62 467 TYR A CA 1
ATOM 3779 C C . TYR A 1 467 ? 26.375 9.541 -31.828 1.00 90.62 467 TYR A C 1
ATOM 3781 O O . TYR A 1 467 ? 26.629 8.996 -30.754 1.00 90.62 467 TYR A O 1
ATOM 3789 N N . ALA A 1 468 ? 25.250 9.284 -32.503 1.00 88.00 468 ALA A N 1
ATOM 3790 C CA . ALA A 1 468 ? 24.283 8.283 -32.070 1.00 88.00 468 ALA A CA 1
ATOM 3791 C C . ALA A 1 468 ? 24.888 6.875 -32.142 1.00 88.00 468 ALA A C 1
ATOM 3793 O O . ALA A 1 468 ? 24.841 6.141 -31.153 1.00 88.00 468 ALA A O 1
ATOM 3794 N N . LEU A 1 469 ? 25.521 6.527 -33.269 1.00 90.25 469 LEU A N 1
ATOM 3795 C CA . LEU A 1 469 ? 26.190 5.238 -33.425 1.00 90.25 469 LEU A CA 1
ATOM 3796 C C . LEU A 1 469 ? 27.410 5.123 -32.505 1.00 90.25 469 LEU A C 1
ATOM 3798 O O . LEU A 1 469 ? 27.593 4.083 -31.883 1.00 90.25 469 LEU A O 1
ATOM 3802 N N . GLU A 1 470 ? 28.176 6.203 -32.321 1.00 92.38 470 GLU A N 1
ATOM 3803 C CA . GLU A 1 470 ? 29.292 6.255 -31.362 1.00 92.38 470 GLU A CA 1
ATOM 3804 C C . GLU A 1 470 ? 28.831 5.998 -29.919 1.00 92.38 470 GLU A C 1
ATOM 3806 O O . GLU A 1 470 ? 29.500 5.302 -29.152 1.00 92.38 470 GLU A O 1
ATOM 3811 N N . LYS A 1 471 ? 27.679 6.552 -29.522 1.00 88.31 471 LYS A N 1
ATOM 3812 C CA . LYS A 1 471 ? 27.094 6.304 -28.199 1.00 88.31 471 LYS A CA 1
ATOM 3813 C C . LYS A 1 471 ? 26.609 4.859 -28.074 1.00 88.31 471 LYS A C 1
ATOM 3815 O O . LYS A 1 471 ? 26.830 4.249 -27.030 1.00 88.31 471 LYS A O 1
ATOM 3820 N N . LEU A 1 472 ? 26.005 4.309 -29.132 1.00 86.75 472 LEU A N 1
ATOM 3821 C CA . LEU A 1 472 ? 25.517 2.930 -29.169 1.00 86.75 472 LEU A CA 1
ATOM 3822 C C . LEU A 1 472 ? 26.659 1.916 -29.010 1.00 86.75 472 LEU A C 1
ATOM 3824 O O . LEU A 1 472 ? 26.579 1.042 -28.154 1.00 86.75 472 LEU A O 1
ATOM 3828 N N . VAL A 1 473 ? 27.749 2.039 -29.774 1.00 88.31 473 VAL A N 1
ATOM 3829 C CA . VAL A 1 473 ? 28.867 1.069 -29.728 1.00 88.31 473 VAL A CA 1
ATOM 3830 C C . VAL A 1 473 ? 29.627 1.081 -28.400 1.00 88.31 473 VAL A C 1
ATOM 3832 O O . VAL A 1 473 ? 30.255 0.086 -28.032 1.00 88.31 473 VAL A O 1
ATOM 3835 N N . LYS A 1 474 ? 29.554 2.188 -27.650 1.00 87.06 474 LYS A N 1
ATOM 3836 C CA . LYS A 1 474 ? 30.142 2.307 -26.308 1.00 87.06 474 LYS A CA 1
ATOM 3837 C C . LYS A 1 474 ? 29.338 1.564 -25.239 1.00 87.06 474 LYS A C 1
ATOM 3839 O O . LYS A 1 474 ? 29.942 1.103 -24.272 1.00 87.06 474 LYS A O 1
ATOM 3844 N N . SER A 1 475 ? 28.019 1.436 -25.395 1.00 81.69 475 SER A N 1
ATOM 3845 C CA . SER A 1 475 ? 27.150 0.740 -24.435 1.00 81.69 475 SER A CA 1
ATOM 3846 C C . SER A 1 475 ? 26.770 -0.682 -24.860 1.00 81.69 475 SER A C 1
ATOM 3848 O O . SER A 1 475 ? 26.508 -1.516 -23.995 1.00 81.69 475 SER A O 1
ATOM 3850 N N . LEU A 1 476 ? 26.761 -0.981 -26.162 1.00 86.00 476 LEU A N 1
ATOM 3851 C CA . LEU A 1 476 ? 26.360 -2.280 -26.696 1.00 86.00 476 LEU A CA 1
ATOM 3852 C C . LEU A 1 476 ? 27.387 -3.365 -26.356 1.00 86.00 476 LEU A C 1
ATOM 3854 O O . LEU A 1 476 ? 28.567 -3.249 -26.702 1.00 86.00 476 LEU A O 1
ATOM 3858 N N . LYS A 1 477 ? 26.918 -4.446 -25.722 1.00 86.00 477 LYS A N 1
ATOM 3859 C CA . LYS A 1 477 ? 27.703 -5.658 -25.483 1.00 86.00 477 LYS A CA 1
ATOM 3860 C C . LYS A 1 477 ? 27.360 -6.732 -26.507 1.00 86.00 477 LYS A C 1
ATOM 3862 O O . LYS A 1 477 ? 26.192 -7.066 -26.712 1.00 86.00 477 LYS A O 1
ATOM 3867 N N . ILE A 1 478 ? 28.396 -7.273 -27.131 1.00 88.25 478 ILE A N 1
ATOM 3868 C CA . ILE A 1 478 ? 28.295 -8.345 -28.119 1.00 88.25 478 ILE A CA 1
ATOM 3869 C C . ILE A 1 478 ? 29.153 -9.532 -27.680 1.00 88.25 478 ILE A C 1
ATOM 3871 O O . ILE A 1 478 ? 30.136 -9.366 -26.947 1.00 88.25 478 ILE A O 1
ATOM 3875 N N . ALA A 1 479 ? 28.756 -10.730 -28.094 1.00 86.62 479 ALA A N 1
ATOM 3876 C CA . ALA A 1 479 ? 29.609 -11.905 -27.987 1.00 86.62 479 ALA A CA 1
ATOM 3877 C C . ALA A 1 479 ? 30.702 -11.871 -29.065 1.00 86.62 479 ALA A C 1
ATOM 3879 O O . ALA A 1 479 ? 30.551 -11.227 -30.104 1.00 86.62 479 ALA A O 1
ATOM 3880 N N . CYS A 1 480 ? 31.805 -12.576 -28.818 1.00 87.88 480 CYS A N 1
ATOM 3881 C CA . CYS A 1 480 ? 32.802 -12.861 -29.846 1.00 87.88 480 CYS A CA 1
ATOM 3882 C C . CYS A 1 480 ? 32.140 -13.547 -31.057 1.00 87.88 480 CYS A C 1
ATOM 3884 O O . CYS A 1 480 ? 31.310 -14.444 -30.875 1.00 87.88 480 CYS A O 1
ATOM 3886 N N . ARG A 1 481 ? 32.551 -13.202 -32.288 1.00 87.25 481 ARG A N 1
ATOM 3887 C CA . ARG A 1 481 ? 32.107 -13.895 -33.518 1.00 87.25 481 ARG A CA 1
ATOM 3888 C C . ARG A 1 481 ? 32.325 -15.411 -33.457 1.00 87.25 481 ARG A C 1
ATOM 3890 O O . ARG A 1 481 ? 31.555 -16.163 -34.041 1.00 87.25 481 ARG A O 1
ATOM 3897 N N . ARG A 1 482 ? 33.333 -15.856 -32.701 1.00 86.62 482 ARG A N 1
ATOM 3898 C CA . ARG A 1 482 ? 33.672 -17.270 -32.462 1.00 86.62 482 ARG A CA 1
ATOM 3899 C C . ARG A 1 482 ? 32.910 -17.891 -31.284 1.00 86.62 482 ARG A C 1
ATOM 3901 O O . ARG A 1 482 ? 33.332 -18.891 -30.712 1.00 86.62 482 ARG A O 1
ATOM 3908 N N . SER A 1 483 ? 31.801 -17.288 -30.852 1.00 84.75 483 SER A N 1
ATOM 3909 C CA . SER A 1 483 ? 30.979 -17.849 -29.769 1.00 84.75 483 SER A CA 1
ATOM 3910 C C . SER A 1 483 ? 30.300 -19.158 -30.163 1.00 84.75 483 SER A C 1
ATOM 3912 O O . SER A 1 483 ? 30.172 -20.052 -29.331 1.00 84.75 483 SER A O 1
ATOM 3914 N N . THR A 1 484 ? 29.949 -19.320 -31.441 1.00 77.50 484 THR A N 1
ATOM 3915 C CA . THR A 1 484 ? 29.392 -20.565 -31.991 1.00 77.50 484 THR A CA 1
ATOM 3916 C C . THR A 1 484 ? 30.395 -21.717 -31.989 1.00 77.50 484 THR A C 1
ATOM 3918 O O . THR A 1 484 ? 29.985 -22.874 -31.944 1.00 77.50 484 THR A O 1
ATOM 3921 N N . THR A 1 485 ? 31.693 -21.413 -32.002 1.00 82.44 485 THR A N 1
ATOM 3922 C CA . THR A 1 485 ? 32.790 -22.389 -31.974 1.00 82.44 485 THR A CA 1
ATOM 3923 C C . THR A 1 485 ? 33.405 -22.578 -30.585 1.00 82.44 485 THR A C 1
ATOM 3925 O O . THR A 1 485 ? 34.310 -23.392 -30.437 1.00 82.44 485 THR A O 1
ATOM 3928 N N . GLY A 1 486 ? 32.875 -21.904 -29.552 1.00 80.69 486 GLY A N 1
ATOM 3929 C CA . GLY A 1 486 ? 33.219 -22.150 -28.143 1.00 80.69 486 GLY A CA 1
ATOM 3930 C C . GLY A 1 486 ? 33.707 -20.931 -27.357 1.00 80.69 486 GLY A C 1
ATOM 3931 O O . GLY A 1 486 ? 33.885 -21.018 -26.141 1.00 80.69 486 GLY A O 1
ATOM 3932 N N . CYS A 1 487 ? 33.896 -19.770 -27.993 1.00 85.69 487 CYS A N 1
ATOM 3933 C CA . CYS A 1 487 ? 34.398 -18.588 -27.295 1.00 85.69 487 CYS A CA 1
ATOM 3934 C C . CYS A 1 487 ? 33.337 -17.956 -26.378 1.00 85.69 487 CYS A C 1
ATOM 3936 O O . CYS A 1 487 ? 32.379 -17.339 -26.838 1.00 85.69 487 CYS A O 1
ATOM 3938 N N . ALA A 1 488 ? 33.553 -18.016 -25.062 1.00 83.62 488 ALA A N 1
ATOM 3939 C CA . ALA A 1 488 ? 32.651 -17.421 -24.069 1.00 83.62 488 ALA A CA 1
ATOM 3940 C C . ALA A 1 488 ? 32.862 -15.907 -23.839 1.00 83.62 488 ALA A C 1
ATOM 3942 O O . ALA A 1 488 ? 32.272 -15.332 -22.922 1.00 83.62 488 ALA A O 1
ATOM 3943 N N . PHE A 1 489 ? 33.730 -15.245 -24.613 1.00 85.00 489 PHE A N 1
ATOM 3944 C CA . PHE A 1 489 ? 34.034 -13.832 -24.393 1.00 85.00 489 PHE A CA 1
ATOM 3945 C C . PHE A 1 489 ? 32.868 -12.928 -24.810 1.00 85.00 489 PHE A C 1
ATOM 3947 O O . PHE A 1 489 ? 32.389 -12.978 -25.944 1.00 85.00 489 PHE A O 1
ATOM 3954 N N . VAL A 1 490 ? 32.476 -12.039 -23.897 1.00 84.69 490 VAL A N 1
ATOM 3955 C CA . VAL A 1 490 ? 31.473 -10.993 -24.107 1.00 84.69 490 VAL A CA 1
ATOM 3956 C C . VAL A 1 490 ? 32.042 -9.665 -23.623 1.00 84.69 490 VAL A C 1
ATOM 3958 O O . VAL A 1 490 ? 32.620 -9.572 -22.538 1.00 84.69 490 VAL A O 1
ATOM 3961 N N . GLY A 1 491 ? 31.863 -8.608 -24.409 1.00 86.12 491 GLY A N 1
ATOM 3962 C CA . GLY A 1 491 ? 32.337 -7.275 -24.055 1.00 86.12 491 GLY A CA 1
ATOM 3963 C C . GLY A 1 491 ? 31.658 -6.184 -24.868 1.00 86.12 491 GLY A C 1
ATOM 3964 O O . GLY A 1 491 ? 30.811 -6.462 -25.710 1.00 86.12 491 GLY A O 1
ATOM 3965 N N . THR A 1 492 ? 32.028 -4.925 -24.622 1.00 88.75 492 THR A N 1
ATOM 3966 C CA . THR A 1 492 ? 31.626 -3.825 -25.513 1.00 88.75 492 THR A CA 1
ATOM 3967 C C . THR A 1 492 ? 32.207 -4.036 -26.909 1.00 88.75 492 THR A C 1
ATOM 3969 O O . THR A 1 492 ? 33.238 -4.700 -27.038 1.00 88.75 492 THR A O 1
ATOM 3972 N N . VAL A 1 493 ? 31.603 -3.438 -27.941 1.00 89.12 493 VAL A N 1
ATOM 3973 C CA . VAL A 1 493 ? 32.051 -3.576 -29.345 1.00 89.12 493 VAL A CA 1
ATOM 3974 C C . VAL A 1 493 ? 33.569 -3.378 -29.488 1.00 89.12 493 VAL A C 1
ATOM 3976 O O . VAL A 1 493 ? 34.252 -4.191 -30.107 1.00 89.12 493 VAL A O 1
ATOM 3979 N N . ASN A 1 494 ? 34.134 -2.364 -28.822 1.00 88.88 494 ASN A N 1
ATOM 3980 C CA . ASN A 1 494 ? 35.580 -2.123 -28.833 1.00 88.88 494 ASN A CA 1
ATOM 3981 C C . ASN A 1 494 ? 36.393 -3.240 -28.149 1.00 88.88 494 ASN A C 1
ATOM 3983 O O . ASN A 1 494 ? 37.428 -3.667 -28.656 1.00 88.88 494 ASN A O 1
ATOM 3987 N N . ARG A 1 495 ? 35.931 -3.751 -27.001 1.00 90.00 495 ARG A N 1
ATOM 3988 C CA . ARG A 1 495 ? 36.620 -4.844 -26.293 1.00 90.00 495 ARG A CA 1
ATOM 3989 C C . ARG A 1 495 ? 36.571 -6.145 -27.085 1.00 90.00 495 ARG A C 1
ATOM 3991 O O . ARG A 1 495 ? 37.556 -6.874 -27.080 1.00 90.00 495 ARG A O 1
ATOM 3998 N N . VAL A 1 496 ? 35.461 -6.412 -27.771 1.00 89.75 496 VAL A N 1
ATOM 3999 C CA . VAL A 1 496 ? 35.308 -7.579 -28.649 1.00 89.75 496 VAL A CA 1
ATOM 4000 C C . VAL A 1 496 ? 36.230 -7.454 -29.857 1.00 89.75 496 VAL A C 1
ATOM 4002 O O . VAL A 1 496 ? 37.007 -8.369 -30.093 1.00 89.75 496 VAL A O 1
ATOM 4005 N N . LYS A 1 497 ? 36.280 -6.291 -30.518 1.00 89.69 497 LYS A N 1
ATOM 4006 C CA . LYS A 1 497 ? 37.238 -6.014 -31.605 1.00 89.69 497 LYS A CA 1
ATOM 4007 C C . LYS A 1 497 ? 38.695 -6.273 -31.202 1.00 89.69 497 LYS A C 1
ATOM 4009 O O . LYS A 1 497 ? 39.478 -6.813 -31.977 1.00 89.69 497 LYS A O 1
ATOM 4014 N N . VAL A 1 498 ? 39.086 -5.878 -29.988 1.00 90.75 498 VAL A N 1
ATOM 4015 C CA . VAL A 1 498 ? 40.442 -6.133 -29.467 1.00 90.75 498 VAL A CA 1
ATOM 4016 C C . VAL A 1 498 ? 40.647 -7.614 -29.140 1.00 90.75 498 VAL A C 1
ATOM 4018 O O . VAL A 1 498 ? 41.703 -8.166 -29.447 1.00 90.75 498 VAL A O 1
ATOM 4021 N N . HIS A 1 499 ? 39.651 -8.263 -28.536 1.00 90.94 499 HIS A N 1
ATOM 4022 C CA . HIS A 1 499 ? 39.696 -9.684 -28.201 1.00 90.94 499 HIS A CA 1
ATOM 4023 C C . HIS A 1 499 ? 39.803 -10.574 -29.445 1.00 90.94 499 HIS A C 1
ATOM 4025 O O . HIS A 1 499 ? 40.626 -11.483 -29.467 1.00 90.94 499 HIS A O 1
ATOM 4031 N N . GLU A 1 500 ? 39.024 -10.304 -30.492 1.00 90.19 500 GLU A N 1
ATOM 4032 C CA . GLU A 1 500 ? 38.965 -11.129 -31.706 1.00 90.19 500 GLU A CA 1
ATOM 4033 C C . GLU A 1 500 ? 40.319 -11.236 -32.423 1.00 90.19 500 GLU A C 1
ATOM 4035 O O . GLU A 1 500 ? 40.613 -12.271 -33.017 1.00 90.19 500 GLU A O 1
ATOM 4040 N N . LYS A 1 501 ? 41.200 -10.238 -32.268 1.00 89.69 501 LYS A N 1
ATOM 4041 C CA . LYS A 1 501 ? 42.584 -10.278 -32.778 1.00 89.69 501 LYS A CA 1
ATOM 4042 C C . LYS A 1 501 ? 43.463 -11.334 -32.105 1.00 89.69 501 LYS A C 1
ATOM 4044 O O . LYS A 1 501 ? 44.465 -11.741 -32.680 1.00 89.69 501 LYS A O 1
ATOM 4049 N N . SER A 1 502 ? 43.128 -11.737 -30.881 1.00 90.31 502 SER A N 1
ATOM 4050 C CA . SER A 1 502 ? 43.881 -12.716 -30.085 1.00 90.31 502 SER A CA 1
ATOM 4051 C C . SER A 1 502 ? 43.033 -13.911 -29.635 1.00 90.31 502 SER A C 1
ATOM 4053 O O . SER A 1 502 ? 43.473 -14.709 -28.803 1.00 90.31 502 SER A O 1
ATOM 4055 N N . CYS A 1 503 ? 41.824 -14.060 -30.187 1.00 89.50 503 CYS A N 1
ATOM 4056 C CA . CYS A 1 503 ? 40.937 -15.173 -29.883 1.00 89.50 503 CYS A CA 1
ATOM 4057 C C . CYS A 1 503 ? 41.554 -16.487 -30.389 1.00 89.50 503 CYS A C 1
ATOM 4059 O O . CYS A 1 503 ? 42.029 -16.562 -31.525 1.00 89.50 503 CYS A O 1
ATOM 4061 N N . LYS A 1 504 ? 41.570 -17.509 -29.527 1.00 86.69 504 LYS A N 1
ATOM 4062 C CA . LYS A 1 504 ? 42.193 -18.816 -29.798 1.00 86.69 504 LYS A CA 1
ATOM 4063 C C . LYS A 1 504 ? 41.211 -19.875 -30.296 1.00 86.69 504 LYS A C 1
ATOM 4065 O O . LYS A 1 504 ? 41.658 -20.906 -30.782 1.00 86.69 504 LYS A O 1
ATOM 4070 N N . GLU A 1 505 ? 39.913 -19.618 -30.163 1.00 85.94 505 GLU A N 1
ATOM 4071 C CA . GLU A 1 505 ? 38.869 -20.526 -30.644 1.00 85.94 505 GLU A CA 1
ATOM 4072 C C . GLU A 1 505 ? 38.797 -20.491 -32.176 1.00 85.94 505 GLU A C 1
ATOM 4074 O O . GLU A 1 505 ? 39.133 -19.449 -32.746 1.00 85.94 505 GLU A O 1
ATOM 4079 N N . PRO A 1 506 ? 38.433 -21.598 -32.842 1.00 65.50 506 PRO A N 1
ATOM 4080 C CA . PRO A 1 506 ? 38.462 -21.715 -34.299 1.00 65.50 506 PRO A CA 1
ATOM 4081 C C . PRO A 1 506 ? 37.424 -20.850 -35.021 1.00 65.50 506 PRO A C 1
ATOM 4083 O O . PRO A 1 506 ? 36.346 -20.573 -34.441 1.00 65.50 506 PRO A O 1
#

Solvent-accessible surface area (backbone atoms only — not comparable to full-atom values): 28727 Å² total; per-residue (Å²): 107,75,66,55,57,62,69,33,40,28,92,87,72,63,41,75,44,28,22,43,84,73,59,82,59,84,89,63,90,86,57,99,65,56,76,74,60,25,41,31,46,55,44,73,37,62,34,76,41,67,58,51,88,73,66,49,73,70,45,70,52,68,27,70,82,43,43,40,28,56,36,49,34,31,37,35,39,33,31,42,76,57,93,93,38,53,24,33,21,41,36,41,37,40,48,80,84,51,86,54,76,65,34,37,34,44,31,45,36,42,38,32,42,41,41,75,41,91,91,53,73,55,54,72,51,76,50,73,49,70,33,25,60,91,42,25,56,55,71,36,71,78,66,44,51,41,68,58,44,69,31,62,94,70,26,33,36,56,95,49,28,35,44,37,38,32,42,40,39,40,49,82,40,43,59,42,74,44,68,91,62,90,77,79,75,81,64,45,33,39,80,86,38,75,89,53,69,73,34,62,71,46,44,60,52,43,68,73,44,70,39,72,43,74,56,68,52,94,53,72,28,48,62,87,45,48,64,66,45,55,69,56,39,85,54,29,66,44,63,47,71,54,86,98,44,83,55,74,43,40,56,86,49,41,66,61,47,40,50,71,79,35,50,94,39,40,34,77,61,81,56,80,45,80,44,76,49,58,93,85,63,72,47,73,51,70,32,41,40,39,54,93,81,37,31,34,39,40,41,39,34,40,36,83,49,78,89,51,25,34,40,40,38,30,39,57,25,40,56,31,67,74,77,68,61,70,78,70,37,55,38,29,33,34,41,36,39,42,34,28,72,94,70,73,42,75,48,79,46,79,45,51,28,77,77,46,47,71,57,39,78,66,76,66,36,57,47,26,74,66,66,67,49,84,56,85,85,46,82,43,73,55,79,82,54,77,43,79,45,82,44,78,46,95,54,97,58,75,41,64,36,37,36,34,62,40,72,44,74,55,78,72,65,35,71,60,72,64,82,86,45,40,13,89,85,78,71,44,73,49,54,76,57,34,31,21,29,82,87,63,59,62,35,32,55,80,55,50,81,77,49,73,44,33,91,84,80,64,45,60,57,48,95,47,65,38,63,67,60,32,54,44,31,69,71,41,29,22,38,32,90,37,38,90,61,65,37,84,53,68,32,33,46,58,54,32,61,58,44,64,78,70,56,84,55,105

Secondary structure (DSSP, 8-state):
-HHHHHHHB-TTTS-B----PPPPPP--TT----HHHHT-SEEEEEEEESSGGGPPTT-EEEPPPEEETTEEEEEEEEEEEETTEEEEEEEEEESTT---TT-EEEEEEEEEE---STT---EEEEEEEEEESSS-EEEEEEEEEHHHHH-TTTTS-BTTBEEEEEEEEEPPPBSS--SS-TTSS----TTT-TTSPP-HHHHHHHTTSEEE-TT--S-EEEGGGHHHHHHH-TT-EEE-SSTT---EEEGGGHHHHHHHH-GGGEESS--PEEEEE-SSS-EEEEEEEEETTEEEEEEEEEEEETTTEEEEEEEEEEEE-SS--HHHHTTEEEEEEEEEGGGTEEEEEEEEGGG-EEP-TTT--TTGGGT---STT--S--TT--EEEEEE-S-SS-EEEEEEEEEEEPP-EESS--GGGB-TTT-SBP-S-EEEETT--EEEHHHHTT-SB-TTT-PBEEEEE-HHHHHHHHH-EEE-GGGTTT---EEEHHHHHHHHTT----

Organism: Acanthoscelides obtectus (NCBI:txid200917)

Mean predicted aligned error: 18.83 Å

pLDDT: mean 79.57, std 17.26, range [26.34, 98.38]

Radius of gyration: 34.96 Å; Cα contacts (8 Å, |Δi|>4): 993; chains: 1; bounding box: 85×61×107 Å

Sequence (506 aa):
MLEVVKSVVCKRCHLPCSVAPVSKGPDTEDIKVSKEDRIKSKATLVLTISDASKWEILQTKRSPLSFVCNLPWKIFARLYSKNDEKMLQVFVECNTESECSSWSCSADVNVRLLTVRPGGKDITRDYKHLFCLKEYNWGYTEFKTWNDVLNPEKGYIKDDIITLEAVVEADPPQGISWSSDQYIGNYFCGRCRPKAEPHTPFEIVAKKIFFPCSFGCSDLLAWGQVLDHEIVCKKRTLICPFPTCYSTTQLSLLRDHIKVQHPLFYQDTRQQIQLVLSSSTPMTRLHGIRDGDYTFLFFIKFELIANNQYCCNFNICLVWPQYIHETELDDVKCRVELSIPAENVKIIKLIFGRDIEMYNDRQHCLSCLYQNCDKMFHENTFDWITEKVIVYTKSSVKSNVFYSIAPYKQERVTYLAPENLECPVCFEYMTDQIINCANGHSFCQNCKASIENCPICRTTLSDSRNYALEKLVKSLKIACRRSTTGCAFVGTVNRVKVHEKSCKEP

Nearest PDB structures (foldseek):
  2xxn-assembly1_A  TM=9.298E-01  e=1.229E-16  Homo sapiens
  4ysi-assembly1_A  TM=9.427E-01  e=2.212E-15  Homo sapiens
  2f1x-assembly1_A  TM=9.535E-01  e=6.014E-15  Homo sapiens
  2f1z-assembly1_A  TM=9.117E-01  e=6.014E-15  Homo sapiens
  3mqs-assembly1_C  TM=9.353E-01  e=2.159E-14  Homo sapiens

Foldseek 3Di:
DVVVQVLQQAPVLRWGAFFFFFDAQPPPVPDPDDLVQQQALKDKAKDKDALLVPADAQDKDWTPWGHHLNKTKIKMWGWHDDPNFIAIWIKMFINQVDPDQFKKKKKKKKKWWDFQDDVDDTQIDIDIDIAGNVPRMDTDPHSDTSVLCPDVVNRQDDNRMIMMMMIIRIDNMGRYNRDPPPDPRRTHHCQLVVPGDGDVVSVVVQQVAWIQASLRDPDTHGNVCNVVCQLLPQSRKDQQQDPPGRDIDGLVCNLVVCCVVPVVQEEADKDKDKDKDADPDKDWDWHWYDDPQWIKIKIWIWDDDPPQKIKIWIAIATSPDSDDDLVVQQQKKKWKWKDFVVVRDIDIDIDGSNNHHHDDCLADHVCLVVLRDPDRNRPSPNPPGDDIDMDHDPDNDITMMIMIMDMDGHAPEAQDDDPLQAAPQPRAGAEAWWFQAPVGRIHHPVVPVVDQADPPPRGGTDPDTDVVSNVCQQRHKYFAPCVVQPGPDIDRSVVSSVCNVVPPGD

InterPro domains:
  IPR001841 Zinc finger, RING-type [PS50089] (423-458)
  IPR002083 MATH/TRAF domain [PF00917] (50-169)
  IPR002083 MATH/TRAF domain [PS50144] (42-168)
  IPR002083 MATH/TRAF domain [SM00061] (44-149)
  IPR004162 E3 ubiquitin-protein ligase SINA-like, animal [PTHR45877] (418-504)
  IPR008974 TRAF-like [G3DSA:2.60.210.10] (27-178)
  IPR013083 Zinc finger, RING/FYVE/PHD-type [G3DSA:3.30.40.10] (204-258)
  IPR013083 Zinc finger, RING/FYVE/PHD-type [G3DSA:3.30.40.10] (408-506)
  IPR049548 E3 ubiquitin-protein ligase Sina-like, RING finger [PF21362] (423-457)